Protein AF-A0A2A3T904-F1 (afdb_monomer_lite)

pLDDT: mean 81.16, std 14.62, range [36.72, 97.44]

Sequence (457 aa):
MTHYFTAVGPWSSWSHSLENEPLQWRIRDDSQNSNLSIYNLLEVDDIVFFKVSLKHSKKFSKNGIFGVGKVKRKFHDSKSRFWPDEKAENKVQYPHRFEMEPLMIVDSDKDLLPWINGLPFTKGLNHIVQTNLLKSLIASCNKKWKLNLTYTPPEFPFEINGFYDKEEIRKKLKISPYGGIRISKAGFIGLFSNAVETRKINDKFQNIYHDYVDPKTNLIHYTGQGQEDDQQLTVGNLALYNAKKDLKPIHYFRQYEVGGNHEYLGTVKVVKTTNEIQNDSKGNERNVFVFWLKLTSIQKIIDESSSQREEDFEFISARKQNKTSEEIDAEIHELNEQITKLGPKKGKTAQRKEKFEKKRNLKMVTKMKLRFKEKCQVCEIPHFETENSYYCEVHHLIPWSISHDDTIENLVVVCPTCHKKFDQAKDEIKISMFELLCKNYPKIHFKSPSYIIQKKE

Radius of gyration: 30.0 Å; chains: 1; bounding box: 80×64×70 Å

Secondary structure (DSSP, 8-state):
---EEEEEE-HHHHHHHHHSSSPEEEE---TTSSHHHHHHH--TT-EEEEEE-GGG--S-SS-EEEEEEEEEEEEE-SS---SHHHHHTTS----EEEEEEEEEE--STTTPEEPPTTS--SSEEEE---HHHHHHHHHHHHHHH-------PPPPSS-TT-EE-HHHHHHHHT--SSSSEEE-TTS-EEEEEPPPP-S---SS-------EE-TTT--EEEEPS-SSSS--S-HHHHHHHHHHHHT--EEEEEESSTTSPEEEEEEEEEEEEEEEEEE-TTS-EEEEEEEEEEESHHHHHHHHHHHHHHHHHHHHHHHTT---HHHHHHHHHHHHHHHHHH-S-SSS-HHHHHHHHHHHHHHHHHHHHHHTTT--TTT-----B-SSSB--EEEESS-HHHH---STTTEEEE-HHHHHHHHHS-HHHHHHHHHHHHHH-TTS-PPPPHHHHTT--

Foldseek 3Di:
DAFEKEAEEAVLQQVLQVVDPQRKDFFFPDPPDDQVVLLVVDDFQHKYWYFYDPVHYPQAPAGFTFFMWTWHDKAFAQDDQRGPVCVVVVGDGTRTMTGTDTPDGHRYNVLGHHDDPLADHDHHMGTGLQVVSVVVVVVSCCVRVVDDDDDDPPPDPDDAQDWAALVRCCVSQVWDSDDQWTAGPSQAIEGEDEAADPDPDDDDDGDQWPWDQDPVPRWTWGWDDDQDAADDCDDRNVCLVCCVVNVHWYWYWYYHDHVGTTGTNGTKHFPDKDWDWGAHSVGDTHIIIITTIDDVVCVVVVVVVVLVVVLLVVLVVVVVVPDDLVVLLVVLVVLLVVLVVCPPDDDDDPVVVVVVVSVSVSSLFSSQCVNLVCAFLQPRDQDDDDPRGGDWDKDFLEDCVPVVGSHPQGIGIHHPVVRVCCVDNDLVSVLNSVVSSCVSCVVRNHDHHPSNVVVVD

Structure (mmCIF, N/CA/C/O backbone):
data_AF-A0A2A3T904-F1
#
_entry.id   AF-A0A2A3T904-F1
#
loop_
_atom_site.group_PDB
_atom_site.id
_atom_site.type_symbol
_atom_site.label_atom_id
_atom_site.label_alt_id
_atom_site.label_comp_id
_atom_site.label_asym_id
_atom_site.label_entity_id
_atom_site.label_seq_id
_atom_site.pdbx_PDB_ins_code
_atom_site.Cartn_x
_atom_site.Cartn_y
_atom_site.Cartn_z
_atom_site.occupancy
_atom_site.B_iso_or_equiv
_atom_site.auth_seq_id
_atom_site.auth_comp_id
_atom_site.auth_asym_id
_atom_site.auth_atom_id
_atom_site.pdbx_PDB_model_num
ATOM 1 N N . MET A 1 1 ? 10.785 -16.599 -8.079 1.00 64.38 1 MET A N 1
ATOM 2 C CA . MET A 1 1 ? 9.818 -15.476 -8.089 1.00 64.38 1 MET A CA 1
ATOM 3 C C . MET A 1 1 ? 10.051 -14.736 -9.389 1.00 64.38 1 MET A C 1
ATOM 5 O O . MET A 1 1 ? 11.201 -14.438 -9.651 1.00 64.38 1 MET A O 1
ATOM 9 N N . THR A 1 2 ? 9.027 -14.483 -10.205 1.00 79.19 2 THR A N 1
ATOM 10 C CA . THR A 1 2 ? 9.234 -13.838 -11.513 1.00 79.19 2 THR A CA 1
ATOM 11 C C . THR A 1 2 ? 9.543 -12.353 -11.344 1.00 79.19 2 THR A C 1
ATOM 13 O O . THR A 1 2 ? 8.699 -11.584 -10.869 1.00 79.19 2 THR A O 1
ATOM 16 N N . HIS A 1 3 ? 10.739 -11.948 -11.751 1.00 85.62 3 HIS A N 1
ATOM 17 C CA . HIS A 1 3 ? 11.146 -10.557 -11.852 1.00 85.62 3 HIS A CA 1
ATOM 18 C C . HIS A 1 3 ? 10.809 -9.997 -13.236 1.00 85.62 3 HIS A C 1
ATOM 20 O O . HIS A 1 3 ? 10.576 -10.717 -14.211 1.00 85.62 3 HIS A O 1
ATOM 26 N N . TYR A 1 4 ? 10.764 -8.670 -13.310 1.00 91.94 4 TYR A N 1
ATOM 27 C CA . TYR A 1 4 ? 10.372 -7.948 -14.511 1.00 91.94 4 TYR A CA 1
ATOM 28 C C . TYR A 1 4 ? 11.412 -6.890 -14.850 1.00 91.94 4 TYR A C 1
ATOM 30 O O . TYR A 1 4 ? 11.841 -6.124 -13.987 1.00 91.94 4 TYR A O 1
ATOM 38 N N . PHE A 1 5 ? 11.794 -6.819 -16.119 1.00 92.88 5 PHE A N 1
ATOM 39 C CA . PHE A 1 5 ? 12.854 -5.944 -16.599 1.00 92.88 5 PHE A CA 1
ATOM 40 C C . PHE A 1 5 ? 12.426 -5.177 -17.844 1.00 92.88 5 PHE A C 1
ATOM 42 O O . PHE A 1 5 ? 11.528 -5.583 -18.576 1.00 92.88 5 PHE A O 1
ATOM 49 N N . THR A 1 6 ? 13.115 -4.079 -18.130 1.00 92.69 6 THR A N 1
ATOM 50 C CA . THR A 1 6 ? 13.104 -3.440 -19.449 1.00 92.69 6 THR A CA 1
ATOM 51 C C . THR A 1 6 ? 14.477 -3.580 -20.088 1.00 92.69 6 THR A C 1
ATOM 53 O O . THR A 1 6 ? 15.477 -3.258 -19.446 1.00 92.69 6 THR A O 1
ATOM 56 N N . ALA A 1 7 ? 14.525 -3.966 -21.355 1.00 92.88 7 ALA A N 1
ATOM 57 C CA . ALA A 1 7 ? 15.706 -3.872 -22.196 1.00 92.88 7 ALA A CA 1
ATOM 58 C C . ALA A 1 7 ? 15.546 -2.677 -23.148 1.00 92.88 7 ALA A C 1
ATOM 60 O O . ALA A 1 7 ? 14.555 -2.569 -23.874 1.00 92.88 7 ALA A O 1
ATOM 61 N N . VAL A 1 8 ? 16.510 -1.755 -23.134 1.00 90.62 8 VAL A N 1
ATOM 62 C CA . VAL A 1 8 ? 16.466 -0.509 -23.908 1.00 90.62 8 VAL A CA 1
ATOM 63 C C . VAL A 1 8 ? 17.709 -0.388 -24.782 1.00 90.62 8 VAL A C 1
ATOM 65 O O . VAL A 1 8 ? 18.831 -0.317 -24.282 1.00 90.62 8 VAL A O 1
ATOM 68 N N . GLY A 1 9 ? 17.533 -0.285 -26.097 1.00 89.00 9 GLY A N 1
ATOM 69 C CA . GLY A 1 9 ? 18.653 -0.134 -27.030 1.00 89.00 9 GLY A CA 1
ATOM 70 C C . GLY A 1 9 ? 18.235 0.381 -28.406 1.00 89.00 9 GLY A C 1
ATOM 71 O O . GLY A 1 9 ? 17.047 0.583 -28.651 1.00 89.00 9 GLY A O 1
ATOM 72 N N . PRO A 1 10 ? 19.193 0.691 -29.293 1.00 89.38 10 PRO A N 1
ATOM 73 C CA . PRO A 1 10 ? 18.886 1.185 -30.633 1.00 89.38 10 PRO A CA 1
ATOM 74 C C . PRO A 1 10 ? 18.214 0.096 -31.480 1.00 89.38 10 PRO A C 1
ATOM 76 O O . PRO A 1 10 ? 18.385 -1.097 -31.223 1.00 89.38 10 PRO A O 1
ATOM 79 N N . TRP A 1 11 ? 17.474 0.503 -32.515 1.00 90.56 11 TRP A N 1
ATOM 80 C CA . TRP A 1 11 ? 16.793 -0.450 -33.396 1.00 90.56 11 TRP A CA 1
ATOM 81 C C . TRP A 1 11 ? 17.764 -1.373 -34.133 1.00 90.56 11 TRP A C 1
ATOM 83 O O . TRP A 1 11 ? 17.437 -2.531 -34.334 1.00 90.56 11 TRP A O 1
ATOM 93 N N . SER A 1 12 ? 18.971 -0.915 -34.474 1.00 89.00 12 SER A N 1
ATOM 94 C CA . SER A 1 12 ? 19.996 -1.766 -35.097 1.00 89.00 12 SER A CA 1
ATOM 95 C C . SER A 1 12 ? 20.380 -2.973 -34.234 1.00 89.00 12 SER A C 1
ATOM 97 O O . SER A 1 12 ? 20.622 -4.052 -34.758 1.00 89.00 12 SER A O 1
ATOM 99 N N . SER A 1 13 ? 20.394 -2.823 -32.905 1.00 89.25 13 SER A N 1
ATOM 100 C CA . SER A 1 13 ? 20.616 -3.954 -31.997 1.00 89.25 13 SER A CA 1
ATOM 101 C C . SER A 1 13 ? 19.404 -4.881 -31.950 1.00 89.25 13 SER A C 1
ATOM 103 O O . SER A 1 13 ? 19.573 -6.092 -31.985 1.00 89.25 13 SER A O 1
ATOM 105 N N . TRP A 1 14 ? 18.194 -4.315 -31.881 1.00 92.56 14 TRP A N 1
ATOM 106 C CA . TRP A 1 14 ? 16.957 -5.095 -31.815 1.00 92.56 14 TRP A CA 1
ATOM 107 C C . TRP A 1 14 ? 16.655 -5.856 -33.104 1.00 92.56 14 TRP A C 1
ATOM 109 O O . TRP A 1 14 ? 16.383 -7.043 -33.029 1.00 92.56 14 TRP A O 1
ATOM 119 N N . SER A 1 15 ? 16.739 -5.204 -34.265 1.00 92.12 15 SER A N 1
ATOM 120 C CA . SER A 1 15 ? 16.578 -5.839 -35.584 1.00 92.12 15 SER A CA 1
ATOM 121 C C . SER A 1 15 ? 17.531 -7.015 -35.747 1.00 92.12 15 SER A C 1
ATOM 123 O O . SER A 1 15 ? 17.072 -8.118 -36.008 1.00 92.12 15 SER A O 1
ATOM 125 N N . HIS A 1 16 ? 18.819 -6.824 -35.447 1.00 93.06 16 HIS A N 1
ATOM 126 C CA . HIS A 1 16 ? 19.785 -7.918 -35.497 1.00 93.06 16 HIS A CA 1
ATOM 127 C C . HIS A 1 16 ? 19.395 -9.086 -34.582 1.00 93.06 16 HIS A C 1
ATOM 129 O O . HIS A 1 16 ? 19.414 -10.235 -35.007 1.00 93.06 16 HIS A O 1
ATOM 135 N N . SER A 1 17 ? 19.008 -8.801 -33.337 1.00 93.81 17 SER A N 1
ATOM 136 C CA . SER A 1 17 ? 18.572 -9.835 -32.397 1.00 93.81 17 SER A CA 1
ATOM 137 C C . SER A 1 17 ? 17.279 -10.543 -32.826 1.00 93.81 17 SER A C 1
ATOM 139 O O . SER A 1 17 ? 17.110 -11.711 -32.507 1.00 93.81 17 SER A O 1
ATOM 141 N N . LEU A 1 18 ? 16.362 -9.855 -33.513 1.00 93.38 18 LEU A N 1
ATOM 142 C CA . LEU A 1 18 ? 15.105 -10.429 -34.011 1.00 93.38 18 LEU A CA 1
ATOM 143 C C . LEU A 1 18 ? 15.303 -11.275 -35.276 1.00 93.38 18 LEU A C 1
ATOM 145 O O . LEU A 1 18 ? 14.557 -12.220 -35.492 1.00 93.38 18 LEU A O 1
ATOM 149 N N . GLU A 1 19 ? 16.293 -10.938 -36.101 1.00 93.94 19 GLU A N 1
ATOM 150 C CA . GLU A 1 19 ? 16.629 -11.649 -37.343 1.00 93.94 19 GLU A CA 1
ATOM 151 C C . GLU A 1 19 ? 17.508 -12.891 -37.109 1.00 93.94 19 GLU A C 1
ATOM 153 O O . GLU A 1 19 ? 17.717 -13.674 -38.033 1.00 93.94 19 GLU A O 1
ATOM 158 N N . ASN A 1 20 ? 18.049 -13.070 -35.898 1.00 92.00 20 ASN A N 1
ATOM 159 C CA . ASN A 1 20 ? 18.959 -14.164 -35.561 1.00 92.00 20 ASN A CA 1
ATOM 160 C C . ASN A 1 20 ? 18.426 -14.941 -34.354 1.00 92.00 20 ASN A C 1
ATOM 162 O O . ASN A 1 20 ? 18.424 -14.432 -33.233 1.00 92.00 20 ASN A O 1
ATOM 166 N N . GLU A 1 21 ? 18.012 -16.189 -34.575 1.00 88.19 21 GLU A N 1
ATOM 167 C CA . GLU A 1 21 ? 17.586 -17.078 -33.496 1.00 88.19 21 GLU A CA 1
ATOM 168 C C . GLU A 1 21 ? 18.781 -17.777 -32.819 1.00 88.19 21 GLU A C 1
ATOM 170 O O . GLU A 1 21 ? 19.743 -18.152 -33.495 1.00 88.19 21 GLU A O 1
ATOM 175 N N . PRO A 1 22 ? 18.734 -17.997 -31.491 1.00 90.88 22 PRO A N 1
ATOM 176 C CA . PRO A 1 22 ? 17.696 -17.551 -30.554 1.00 90.88 22 PRO A CA 1
ATOM 177 C C . PRO A 1 22 ? 17.763 -16.039 -30.278 1.00 90.88 22 PRO A C 1
ATOM 179 O O . PRO A 1 22 ? 18.847 -15.450 -30.294 1.00 90.88 22 PRO A O 1
ATOM 182 N N . LEU A 1 23 ? 16.608 -15.429 -29.968 1.00 95.56 23 LEU A N 1
ATOM 183 C CA . LEU A 1 23 ? 16.507 -14.001 -29.644 1.00 95.56 23 LEU A CA 1
ATOM 184 C C . LEU A 1 23 ? 17.396 -13.672 -28.441 1.00 95.56 23 LEU A C 1
ATOM 186 O O . LEU A 1 23 ? 17.153 -14.131 -27.323 1.00 95.56 23 LEU A O 1
ATOM 190 N N . GLN A 1 24 ? 18.403 -12.834 -28.666 1.00 94.38 24 GLN A N 1
ATOM 191 C CA . GLN A 1 24 ? 19.424 -12.517 -27.670 1.00 94.38 24 GLN A CA 1
ATOM 192 C C . GLN A 1 24 ? 19.450 -11.041 -27.293 1.00 94.38 24 GLN A C 1
ATOM 194 O O . GLN A 1 24 ? 19.237 -10.153 -28.123 1.00 94.38 24 GLN A O 1
ATOM 199 N N . TRP A 1 25 ? 19.813 -10.766 -26.043 1.00 94.50 25 TRP A N 1
ATOM 200 C CA . TRP A 1 25 ? 20.172 -9.428 -25.587 1.00 94.50 25 TRP A CA 1
ATOM 201 C C . TRP A 1 25 ? 21.525 -9.415 -24.880 1.00 94.50 25 TRP A C 1
ATOM 203 O O . TRP A 1 25 ? 22.015 -10.435 -24.393 1.00 94.50 25 TRP A O 1
ATOM 213 N N . ARG A 1 26 ? 22.135 -8.230 -24.853 1.00 89.38 26 ARG A N 1
ATOM 214 C CA . ARG A 1 26 ? 23.541 -8.024 -24.508 1.00 89.38 26 ARG A CA 1
ATOM 215 C C . ARG A 1 26 ? 23.720 -7.040 -23.371 1.00 89.38 26 ARG A C 1
ATOM 217 O O . ARG A 1 26 ? 22.981 -6.059 -23.268 1.00 89.38 26 ARG A O 1
ATOM 224 N N . ILE A 1 27 ? 24.755 -7.268 -22.578 1.00 86.31 27 ILE A N 1
ATOM 225 C CA . ILE A 1 27 ? 25.126 -6.434 -21.444 1.00 86.31 27 ILE A CA 1
ATOM 226 C C . ILE A 1 27 ? 26.564 -5.964 -21.632 1.00 86.31 27 ILE A C 1
ATOM 228 O O . ILE A 1 27 ? 27.462 -6.766 -21.886 1.00 86.31 27 ILE A O 1
ATOM 232 N N . ARG A 1 28 ? 26.768 -4.647 -21.541 1.00 76.81 28 ARG A N 1
ATOM 233 C CA . ARG A 1 28 ? 28.102 -4.046 -21.597 1.00 76.81 28 ARG A CA 1
ATOM 234 C C . ARG A 1 28 ? 28.818 -4.292 -20.277 1.00 76.81 28 ARG A C 1
ATOM 236 O O . ARG A 1 28 ? 28.218 -4.138 -19.216 1.00 76.81 28 ARG A O 1
ATOM 243 N N . ASP A 1 29 ? 30.088 -4.649 -20.386 1.00 68.31 29 ASP A N 1
ATOM 244 C CA . ASP A 1 29 ? 31.003 -4.767 -19.261 1.00 68.31 29 ASP A CA 1
ATOM 245 C C . ASP A 1 29 ? 31.722 -3.421 -19.081 1.00 68.31 29 ASP A C 1
ATOM 247 O O . ASP A 1 29 ? 32.792 -3.187 -19.640 1.00 68.31 29 ASP A O 1
ATOM 251 N N . ASP A 1 30 ? 31.061 -2.461 -18.428 1.00 61.16 30 ASP A N 1
ATOM 252 C CA . ASP A 1 30 ? 31.697 -1.216 -18.004 1.00 61.16 30 ASP A CA 1
ATOM 253 C C . ASP A 1 30 ? 31.881 -1.188 -16.482 1.00 61.16 30 ASP A C 1
ATOM 255 O O . ASP A 1 30 ? 30.973 -1.442 -15.690 1.00 61.16 30 ASP A O 1
ATOM 259 N N . SER A 1 31 ? 33.097 -0.839 -16.059 1.00 43.88 31 SER A N 1
ATOM 260 C CA . SER A 1 31 ? 33.541 -0.789 -14.661 1.00 43.88 31 SER A CA 1
ATOM 261 C C . SER A 1 31 ? 32.818 0.265 -13.798 1.00 43.88 31 SER A C 1
ATOM 263 O O . SER A 1 31 ? 33.140 0.417 -12.622 1.00 43.88 31 SER A O 1
ATOM 265 N N . GLN A 1 32 ? 31.821 0.975 -14.349 1.00 45.75 32 GLN A N 1
ATOM 266 C CA . GLN A 1 32 ? 31.060 2.054 -13.702 1.00 45.75 32 GLN A CA 1
ATOM 267 C C . GLN A 1 32 ? 29.628 1.679 -13.249 1.00 45.75 32 GLN A C 1
ATOM 269 O O . GLN A 1 32 ? 28.840 2.562 -12.930 1.00 45.75 32 GLN A O 1
ATOM 274 N N . ASN A 1 33 ? 29.321 0.386 -13.079 1.00 52.28 33 ASN A N 1
ATOM 275 C CA . ASN A 1 33 ? 28.223 -0.136 -12.238 1.00 52.28 33 ASN A CA 1
ATOM 276 C C . ASN A 1 33 ? 26.760 0.228 -12.620 1.00 52.28 33 ASN A C 1
ATOM 278 O O . ASN A 1 33 ? 26.245 1.300 -12.321 1.00 52.28 33 ASN A O 1
ATOM 282 N N . SER A 1 34 ? 26.021 -0.760 -13.146 1.00 56.00 34 SER A N 1
ATOM 283 C CA . SER A 1 34 ? 24.601 -1.060 -12.820 1.00 56.00 34 SER A CA 1
ATOM 284 C C . SER A 1 34 ? 24.084 -2.247 -13.642 1.00 56.00 34 SER A C 1
ATOM 286 O O . SER A 1 34 ? 23.390 -3.109 -13.107 1.00 56.00 34 SER A O 1
ATOM 288 N N . ASN A 1 35 ? 24.489 -2.353 -14.912 1.00 68.38 35 ASN A N 1
ATOM 289 C CA . ASN A 1 35 ? 23.976 -3.372 -15.833 1.00 68.38 35 ASN A CA 1
ATOM 290 C C . ASN A 1 35 ? 24.388 -4.806 -15.457 1.00 68.38 35 ASN A C 1
ATOM 292 O O . ASN A 1 35 ? 23.553 -5.705 -15.534 1.00 68.38 35 ASN A O 1
ATOM 296 N N . LEU A 1 36 ? 25.631 -5.032 -15.008 1.00 77.69 36 LEU A N 1
ATOM 297 C CA . LEU A 1 36 ? 26.085 -6.363 -14.578 1.00 77.69 36 LEU A CA 1
ATOM 298 C C . LEU A 1 36 ? 25.361 -6.830 -13.306 1.00 77.69 36 LEU A C 1
ATOM 300 O O . LEU A 1 36 ? 24.914 -7.969 -13.225 1.00 77.69 36 LEU A O 1
ATOM 304 N N . SER A 1 37 ? 25.167 -5.936 -12.335 1.00 68.19 37 SER A N 1
ATOM 305 C CA . SER A 1 37 ? 24.392 -6.227 -11.123 1.00 68.19 37 SER A CA 1
ATOM 306 C C . SER A 1 37 ? 22.942 -6.591 -11.449 1.00 68.19 37 SER A C 1
ATOM 308 O O . SER A 1 37 ? 22.391 -7.505 -10.846 1.00 68.19 37 SER A O 1
ATOM 310 N N . ILE A 1 38 ? 22.336 -5.917 -12.431 1.00 79.12 38 ILE A N 1
ATOM 311 C CA . ILE A 1 38 ? 20.974 -6.208 -12.898 1.00 79.12 38 ILE A CA 1
ATOM 312 C C . ILE A 1 38 ? 20.930 -7.529 -13.679 1.00 79.12 38 ILE A C 1
ATOM 314 O O . ILE A 1 38 ? 20.022 -8.325 -13.476 1.00 79.12 38 ILE A O 1
ATOM 318 N N . TYR A 1 39 ? 21.931 -7.810 -14.513 1.00 84.44 39 TYR A N 1
ATOM 319 C CA . TYR A 1 39 ? 22.087 -9.105 -15.182 1.00 84.44 39 TYR A CA 1
ATOM 320 C C . TYR A 1 39 ? 22.250 -10.263 -14.185 1.00 84.44 39 TYR A C 1
ATOM 322 O O . TYR A 1 39 ? 21.711 -11.355 -14.377 1.00 84.44 39 TYR A O 1
ATOM 330 N N . ASN A 1 40 ? 22.964 -10.033 -13.085 1.00 82.88 40 ASN A N 1
ATOM 331 C CA . ASN A 1 40 ? 23.131 -11.037 -12.041 1.00 82.88 40 ASN A CA 1
ATOM 332 C C . ASN A 1 40 ? 21.804 -11.368 -11.342 1.00 82.88 40 ASN A C 1
ATOM 334 O O . ASN A 1 40 ? 21.618 -12.527 -10.981 1.00 82.88 40 ASN A O 1
ATOM 338 N N . LEU A 1 41 ? 20.881 -10.402 -11.231 1.00 80.56 41 LEU A N 1
ATOM 339 C CA . LEU A 1 41 ? 19.519 -10.610 -10.716 1.00 80.56 41 LEU A CA 1
ATOM 340 C C . LEU A 1 41 ? 18.598 -11.370 -11.682 1.00 80.56 41 LEU A C 1
ATOM 342 O O . LEU A 1 41 ? 17.587 -11.893 -11.236 1.00 80.56 41 LEU A O 1
ATOM 346 N N . LEU A 1 42 ? 18.915 -11.401 -12.979 1.00 85.19 42 LEU A N 1
ATOM 347 C CA . LEU A 1 42 ? 18.088 -12.049 -13.996 1.00 85.19 42 LEU A CA 1
ATOM 348 C C . LEU A 1 42 ? 18.094 -13.575 -13.815 1.00 85.19 42 LEU A C 1
ATOM 350 O O . LEU A 1 42 ? 19.163 -14.193 -13.781 1.00 85.19 42 LEU A O 1
ATOM 354 N N . GLU A 1 43 ? 16.922 -14.188 -13.763 1.00 89.75 43 GLU A N 1
ATOM 355 C CA . GLU A 1 43 ? 16.711 -15.631 -13.642 1.00 89.75 43 GLU A CA 1
ATOM 356 C C . GLU A 1 43 ? 15.953 -16.190 -14.857 1.00 89.75 43 GLU A C 1
ATOM 358 O O . GLU A 1 43 ? 15.448 -15.456 -15.709 1.00 89.75 43 GLU A O 1
ATOM 363 N N . VAL A 1 44 ? 15.916 -17.518 -14.975 1.00 90.56 44 VAL A N 1
ATOM 364 C CA . VAL A 1 44 ? 15.071 -18.199 -15.968 1.00 90.56 44 VAL A CA 1
ATOM 365 C C . VAL A 1 44 ? 13.599 -17.913 -15.652 1.00 90.56 44 VAL A C 1
ATOM 367 O O . VAL A 1 44 ? 13.230 -17.780 -14.490 1.00 90.56 44 VAL A O 1
ATOM 370 N N . ASP A 1 45 ? 12.774 -17.797 -16.693 1.00 91.69 45 ASP A N 1
ATOM 371 C CA . ASP A 1 45 ? 11.354 -17.422 -16.638 1.00 91.69 45 ASP A CA 1
ATOM 372 C C . ASP A 1 45 ? 11.047 -15.969 -16.219 1.00 91.69 45 ASP A C 1
ATOM 374 O O . ASP A 1 45 ? 9.877 -15.577 -16.198 1.00 91.69 45 ASP A O 1
ATOM 378 N N . ASP A 1 46 ? 12.063 -15.130 -15.984 1.00 94.38 46 ASP A N 1
ATOM 379 C CA . ASP A 1 46 ? 11.869 -13.685 -15.834 1.00 94.38 46 ASP A CA 1
ATOM 380 C C . ASP A 1 46 ? 11.355 -13.038 -17.127 1.00 94.38 46 ASP A C 1
ATOM 382 O O . ASP A 1 46 ? 11.591 -13.517 -18.241 1.00 94.38 46 ASP A O 1
ATOM 386 N N . ILE A 1 47 ? 10.655 -11.912 -16.984 1.00 96.50 47 ILE A N 1
ATOM 387 C CA . ILE A 1 47 ? 9.999 -11.218 -18.097 1.00 96.50 47 ILE A CA 1
ATOM 388 C C . ILE A 1 47 ? 10.752 -9.938 -18.449 1.00 96.50 47 ILE A C 1
ATOM 390 O O . ILE A 1 47 ? 11.030 -9.101 -17.590 1.00 96.50 47 ILE A O 1
ATOM 394 N N . VAL A 1 48 ? 11.036 -9.742 -19.736 1.00 96.50 48 VAL A N 1
ATOM 395 C CA . VAL A 1 48 ? 11.781 -8.588 -20.248 1.00 96.50 48 VAL A CA 1
ATOM 396 C C . VAL A 1 48 ? 10.953 -7.855 -21.297 1.00 96.50 48 VAL A C 1
ATOM 398 O O . VAL A 1 48 ? 10.603 -8.415 -22.330 1.00 96.50 48 VAL A O 1
ATOM 401 N N . PHE A 1 49 ? 10.657 -6.581 -21.049 1.00 96.31 49 PHE A N 1
ATOM 402 C CA . PHE A 1 49 ? 9.971 -5.689 -21.983 1.00 96.31 49 PHE A CA 1
ATOM 403 C C . PHE A 1 49 ? 10.967 -4.978 -22.898 1.00 96.31 49 PHE A C 1
ATOM 405 O O . PHE A 1 49 ? 11.971 -4.433 -22.437 1.00 96.31 49 PHE A O 1
ATOM 412 N N . PHE A 1 50 ? 10.676 -4.933 -24.194 1.00 95.00 50 PHE A N 1
ATOM 413 C CA . PHE A 1 50 ? 11.585 -4.412 -25.210 1.00 95.00 50 PHE A CA 1
ATOM 414 C C . PHE A 1 50 ? 11.229 -2.987 -25.594 1.00 95.00 50 PHE A C 1
ATOM 416 O O . PHE A 1 50 ? 10.092 -2.672 -25.960 1.00 95.00 50 PHE A O 1
ATOM 423 N N . LYS A 1 51 ? 12.232 -2.115 -25.543 1.00 92.50 51 LYS A N 1
ATOM 424 C CA . LYS A 1 51 ? 12.090 -0.707 -25.881 1.00 92.50 51 LYS A CA 1
ATOM 425 C C . LYS A 1 51 ? 13.203 -0.259 -26.814 1.00 92.50 51 LYS A C 1
ATOM 427 O O . LYS A 1 51 ? 14.388 -0.522 -26.596 1.00 92.50 51 LYS A O 1
ATOM 432 N N . VAL A 1 52 ? 12.822 0.531 -27.811 1.00 90.12 52 VAL A N 1
ATOM 433 C CA . VAL A 1 52 ? 13.784 1.224 -28.661 1.00 90.12 52 VAL A CA 1
ATOM 434 C C . VAL A 1 52 ? 14.219 2.554 -28.029 1.00 90.12 52 VAL A C 1
ATOM 436 O O . VAL A 1 52 ? 13.409 3.325 -27.503 1.00 90.12 52 VAL A O 1
ATOM 439 N N . SER A 1 53 ? 15.519 2.836 -28.070 1.00 83.88 53 SER A N 1
ATOM 440 C CA . SER A 1 53 ? 16.084 4.140 -27.721 1.00 83.88 53 SER A CA 1
ATOM 441 C C . SER A 1 53 ? 15.826 5.137 -28.850 1.00 83.88 53 SER A C 1
ATOM 443 O O . SER A 1 53 ? 16.285 4.940 -29.976 1.00 83.88 53 SER A O 1
ATOM 445 N N . LEU A 1 54 ? 15.116 6.226 -28.544 1.00 70.00 54 LEU A N 1
ATOM 446 C CA . LEU A 1 54 ? 14.727 7.239 -29.532 1.00 70.00 54 LEU A CA 1
ATOM 447 C C . LEU A 1 54 ? 15.907 8.067 -30.057 1.00 70.00 54 LEU A C 1
ATOM 449 O O . LEU A 1 54 ? 15.795 8.652 -31.125 1.00 70.00 54 LEU A O 1
ATOM 453 N N . LYS A 1 55 ? 17.055 8.086 -29.360 1.00 66.69 55 LYS A N 1
ATOM 454 C CA . LYS A 1 55 ? 18.238 8.849 -29.804 1.00 66.69 55 LYS A CA 1
ATOM 455 C C . LYS A 1 55 ? 18.776 8.399 -31.169 1.00 66.69 55 LYS A C 1
ATOM 457 O O . LYS A 1 55 ? 19.439 9.182 -31.835 1.00 66.69 55 LYS A O 1
ATOM 462 N N . HIS A 1 56 ? 18.529 7.148 -31.568 1.00 59.31 56 HIS A N 1
ATOM 463 C CA . HIS A 1 56 ? 19.176 6.539 -32.737 1.00 59.31 56 HIS A CA 1
ATOM 464 C C . HIS A 1 56 ? 18.237 5.646 -33.570 1.00 59.31 56 HIS A C 1
ATOM 466 O O . HIS A 1 56 ? 18.713 4.737 -34.244 1.00 59.31 56 HIS A O 1
ATOM 472 N N . SER A 1 57 ? 16.912 5.831 -33.506 1.00 65.75 57 SER A N 1
ATOM 473 C CA . SER A 1 57 ? 15.958 4.959 -34.214 1.00 65.75 57 SER A CA 1
ATOM 474 C C . SER A 1 57 ? 14.942 5.723 -35.052 1.00 65.75 57 SER A C 1
ATOM 476 O O . SER A 1 57 ? 14.344 6.681 -34.574 1.00 65.75 57 SER A O 1
ATOM 478 N N . LYS A 1 58 ? 14.701 5.220 -36.270 1.00 69.25 58 LYS A N 1
ATOM 479 C CA . LYS A 1 58 ? 13.614 5.636 -37.170 1.00 69.25 58 LYS A CA 1
ATOM 480 C C . LYS A 1 58 ? 12.463 4.618 -37.259 1.00 69.25 58 LYS A C 1
ATOM 482 O O . LYS A 1 58 ? 11.520 4.864 -37.998 1.00 69.25 58 LYS A O 1
ATOM 487 N N . LYS A 1 59 ? 12.530 3.470 -36.562 1.00 86.12 59 LYS A N 1
ATOM 488 C CA . LYS A 1 59 ? 11.547 2.375 -36.737 1.00 86.12 59 LYS A CA 1
ATOM 489 C C . LYS A 1 59 ? 10.134 2.747 -36.278 1.00 86.12 59 LYS A C 1
ATOM 491 O O . LYS A 1 59 ? 9.172 2.365 -36.930 1.00 86.12 59 LYS A O 1
ATOM 496 N N . PHE A 1 60 ? 10.024 3.451 -35.158 1.00 86.75 60 PHE A N 1
ATOM 497 C CA . PHE A 1 60 ? 8.753 3.842 -34.554 1.00 86.75 60 PHE A CA 1
ATOM 498 C C . PHE A 1 60 ? 8.713 5.358 -34.427 1.00 86.75 60 PHE A C 1
ATOM 500 O O . PHE A 1 60 ? 9.704 5.959 -34.000 1.00 86.75 60 PHE A O 1
ATOM 507 N N . SER A 1 61 ? 7.582 5.971 -34.772 1.00 83.69 61 SER A N 1
ATOM 508 C CA . SER A 1 61 ? 7.369 7.405 -34.582 1.00 83.69 61 SER A CA 1
ATOM 509 C C . SER A 1 61 ? 6.964 7.729 -33.140 1.00 83.69 61 SER A C 1
ATOM 511 O O . SER A 1 61 ? 7.079 8.878 -32.709 1.00 83.69 61 SER A O 1
ATOM 513 N N . LYS A 1 62 ? 6.483 6.734 -32.379 1.00 84.06 62 LYS A N 1
ATOM 514 C CA . LYS A 1 62 ? 6.033 6.892 -30.990 1.00 84.06 62 LYS A CA 1
ATOM 515 C C . LYS A 1 62 ? 6.992 6.247 -29.993 1.00 84.06 62 LYS A C 1
ATOM 517 O O . LYS A 1 62 ? 7.644 5.240 -30.255 1.00 84.06 62 LYS A O 1
ATOM 522 N N . ASN A 1 63 ? 7.030 6.810 -28.786 1.00 83.50 63 ASN A N 1
ATOM 523 C CA . ASN A 1 63 ? 7.723 6.196 -27.658 1.00 83.50 63 ASN A CA 1
ATOM 524 C C . ASN A 1 63 ? 6.863 5.072 -27.067 1.00 83.50 63 ASN A C 1
ATOM 526 O O . ASN A 1 63 ? 5.761 5.330 -26.578 1.00 83.50 63 ASN A O 1
ATOM 530 N N . GLY A 1 64 ? 7.369 3.844 -27.060 1.00 89.31 64 GLY A N 1
ATOM 531 C CA . GLY A 1 64 ? 6.603 2.714 -26.554 1.00 89.31 64 GLY A CA 1
ATOM 532 C C . GLY A 1 64 ? 7.414 1.443 -26.370 1.00 89.31 64 GLY A C 1
ATOM 533 O O . GLY A 1 64 ? 8.609 1.384 -26.673 1.00 89.31 64 GLY A O 1
ATOM 534 N N . ILE A 1 65 ? 6.728 0.438 -25.838 1.00 94.31 65 ILE A N 1
ATOM 535 C CA . ILE A 1 65 ? 7.218 -0.930 -25.705 1.00 94.31 65 ILE A CA 1
ATOM 536 C C . ILE A 1 65 ? 6.726 -1.692 -26.930 1.00 94.31 65 ILE A C 1
ATOM 538 O O . ILE A 1 65 ? 5.527 -1.695 -27.225 1.00 94.31 65 ILE A O 1
ATOM 542 N N . PHE A 1 66 ? 7.664 -2.297 -27.651 1.00 95.44 66 PHE A N 1
ATOM 543 C CA . PHE A 1 66 ? 7.390 -2.983 -28.914 1.00 95.44 66 PHE A CA 1
ATOM 544 C C . PHE A 1 66 ? 7.432 -4.506 -28.783 1.00 95.44 66 PHE A C 1
ATOM 546 O O . PHE A 1 66 ? 7.117 -5.216 -29.728 1.00 95.44 66 PHE A O 1
ATOM 553 N N . GLY A 1 67 ? 7.809 -5.029 -27.622 1.00 96.31 67 GLY A N 1
ATOM 554 C CA . GLY A 1 67 ? 7.731 -6.458 -27.392 1.00 96.31 67 GLY A CA 1
ATOM 555 C C . GLY A 1 67 ? 7.965 -6.848 -25.950 1.00 96.31 67 GLY A C 1
ATOM 556 O O . GLY A 1 67 ? 8.254 -6.012 -25.091 1.00 96.31 67 GLY A O 1
ATOM 557 N N . VAL A 1 68 ? 7.813 -8.137 -25.698 1.00 97.44 68 VAL A N 1
ATOM 558 C CA . VAL A 1 68 ? 8.074 -8.784 -24.421 1.00 97.44 68 VAL A CA 1
ATOM 559 C C . VAL A 1 68 ? 8.567 -10.201 -24.676 1.00 97.44 68 VAL A C 1
ATOM 561 O O . VAL A 1 68 ? 8.064 -10.892 -25.563 1.00 97.44 68 VAL A O 1
ATOM 564 N N . GLY A 1 69 ? 9.553 -10.635 -23.901 1.00 97.06 69 GLY A N 1
ATOM 565 C CA . GLY A 1 69 ? 10.082 -11.990 -23.945 1.00 97.06 69 GLY A CA 1
ATOM 566 C C . GLY A 1 69 ? 10.309 -12.555 -22.555 1.00 97.06 69 GLY A C 1
ATOM 567 O O . GLY A 1 69 ? 10.382 -11.817 -21.570 1.00 97.06 69 GLY A O 1
ATOM 568 N N . LYS A 1 70 ? 10.410 -13.877 -22.499 1.00 97.00 70 LYS A N 1
ATOM 569 C CA . LYS A 1 70 ? 10.684 -14.644 -21.292 1.00 97.00 70 LYS A CA 1
ATOM 570 C C . LYS A 1 70 ? 12.100 -15.202 -21.346 1.00 97.00 70 LYS A C 1
ATOM 572 O O . LYS A 1 70 ? 12.487 -15.783 -22.356 1.00 97.00 70 LYS A O 1
ATOM 577 N N . VAL A 1 71 ? 12.879 -15.029 -20.285 1.00 96.88 71 VAL A N 1
ATOM 578 C CA . VAL A 1 71 ? 14.279 -15.468 -20.237 1.00 96.88 71 VAL A CA 1
ATOM 579 C C . VAL A 1 71 ? 14.362 -16.993 -20.260 1.00 96.88 71 VAL A C 1
ATOM 581 O O . VAL A 1 71 ? 13.729 -17.671 -19.454 1.00 96.88 71 VAL A O 1
ATOM 584 N N . LYS A 1 72 ? 15.178 -17.534 -21.170 1.00 97.38 72 LYS A N 1
ATOM 585 C CA . LYS A 1 72 ? 15.436 -18.979 -21.292 1.00 97.38 72 LYS A CA 1
ATOM 586 C C . LYS A 1 72 ? 16.734 -19.384 -20.621 1.00 97.38 72 LYS A C 1
ATOM 588 O O . LYS A 1 72 ? 16.780 -20.388 -19.920 1.00 97.38 72 LYS A O 1
ATOM 593 N N . ARG A 1 73 ? 17.789 -18.600 -20.834 1.00 95.19 73 ARG A N 1
ATOM 594 C CA . ARG A 1 73 ? 19.086 -18.784 -20.183 1.00 95.19 73 ARG A CA 1
ATOM 595 C C . ARG A 1 73 ? 19.908 -17.512 -20.249 1.00 95.19 73 ARG A C 1
ATOM 597 O O . ARG A 1 73 ? 19.714 -16.683 -21.135 1.00 95.19 73 ARG A O 1
ATOM 604 N N . LYS A 1 74 ? 20.884 -17.412 -19.354 1.00 94.06 74 LYS A N 1
ATOM 605 C CA . LYS A 1 74 ? 21.933 -16.395 -19.383 1.00 94.06 74 LYS A CA 1
ATOM 606 C C . LYS A 1 74 ? 23.297 -17.072 -19.465 1.00 94.06 74 LYS A C 1
ATOM 608 O O . LYS A 1 74 ? 23.465 -18.169 -18.939 1.00 94.06 74 LYS A O 1
ATOM 613 N N . PHE A 1 75 ? 24.250 -16.460 -20.152 1.00 93.94 75 PHE A N 1
ATOM 614 C CA . PHE A 1 75 ? 25.567 -17.036 -20.398 1.00 93.94 75 PHE A CA 1
ATOM 615 C C . PHE A 1 75 ? 26.630 -15.952 -20.590 1.00 93.94 75 PHE A C 1
ATOM 617 O O . PHE A 1 75 ? 26.333 -14.777 -20.809 1.00 93.94 75 PHE A O 1
ATOM 624 N N . HIS A 1 76 ? 27.888 -16.365 -20.474 1.00 91.50 76 HIS A N 1
ATOM 625 C CA . HIS A 1 76 ? 29.044 -15.524 -20.741 1.00 91.50 76 HIS A CA 1
ATOM 626 C C . HIS A 1 76 ? 29.760 -16.038 -21.994 1.00 91.50 76 HIS A C 1
ATOM 628 O O . HIS A 1 76 ? 30.083 -17.222 -22.073 1.00 91.50 76 HIS A O 1
ATOM 634 N N . ASP A 1 77 ? 30.000 -15.159 -22.961 1.00 90.50 77 ASP A N 1
ATOM 635 C CA . ASP A 1 77 ? 30.688 -15.463 -24.212 1.00 90.50 77 ASP A CA 1
ATOM 636 C C . ASP A 1 77 ? 31.657 -14.337 -24.579 1.00 90.50 77 ASP A C 1
ATOM 638 O O . ASP A 1 77 ? 31.274 -13.282 -25.080 1.00 90.50 77 ASP A O 1
ATOM 642 N N . SER A 1 78 ? 32.938 -14.591 -24.333 1.00 87.81 78 SER A N 1
ATOM 643 C CA . SER A 1 78 ? 34.044 -13.687 -24.644 1.00 87.81 78 SER A CA 1
ATOM 644 C C . SER A 1 78 ? 34.681 -13.947 -26.014 1.00 87.81 78 SER A C 1
ATOM 646 O O . SER A 1 78 ? 35.690 -13.323 -26.344 1.00 87.81 78 SER A O 1
ATOM 648 N N . LYS A 1 79 ? 34.124 -14.865 -26.816 1.00 88.06 79 LYS A N 1
ATOM 649 C CA . LYS A 1 79 ? 34.718 -15.314 -28.084 1.00 88.06 79 LYS A CA 1
ATOM 650 C C . LYS A 1 79 ? 33.926 -14.850 -29.296 1.00 88.06 79 LYS A C 1
ATOM 652 O O . LYS A 1 79 ? 34.526 -14.416 -30.280 1.00 88.06 79 LYS A O 1
ATOM 657 N N . SER A 1 80 ? 32.599 -14.957 -29.264 1.00 88.19 80 SER A N 1
ATOM 658 C CA . SER A 1 80 ? 31.796 -14.652 -30.448 1.00 88.19 80 SER A CA 1
ATOM 659 C C . SER A 1 80 ? 31.504 -13.155 -30.574 1.00 88.19 80 SER A C 1
ATOM 661 O O . SER A 1 80 ? 31.134 -12.487 -29.613 1.00 88.19 80 SER A O 1
ATOM 663 N N . ARG A 1 81 ? 31.639 -12.613 -31.786 1.00 90.31 81 ARG A N 1
ATOM 664 C CA . ARG A 1 81 ? 31.250 -11.235 -32.126 1.00 90.31 81 ARG A CA 1
ATOM 665 C C . ARG A 1 81 ? 29.857 -11.294 -32.729 1.00 90.31 81 ARG A C 1
ATOM 667 O O . ARG A 1 81 ? 29.721 -11.460 -33.940 1.00 90.31 81 ARG A O 1
ATOM 674 N N . PHE A 1 82 ? 28.834 -11.290 -31.882 1.00 87.56 82 PHE A N 1
ATOM 675 C CA . PHE A 1 82 ? 27.475 -11.576 -32.334 1.00 87.56 82 PHE A CA 1
ATOM 676 C C . PHE A 1 82 ? 26.875 -10.344 -33.013 1.00 87.56 82 PHE A C 1
ATOM 678 O O . PHE A 1 82 ? 26.448 -10.423 -34.163 1.00 87.56 82 PHE A O 1
ATOM 685 N N . TRP A 1 83 ? 26.951 -9.181 -32.363 1.00 88.62 83 TRP A N 1
ATOM 686 C CA . TRP A 1 83 ? 26.299 -7.971 -32.859 1.00 88.62 83 TRP A CA 1
ATOM 687 C C . TRP A 1 83 ? 27.124 -7.162 -33.882 1.00 88.62 83 TRP A C 1
ATOM 689 O O . TRP A 1 83 ? 28.350 -7.280 -33.926 1.00 88.62 83 TRP A O 1
ATOM 699 N N . PRO A 1 84 ? 26.475 -6.287 -34.685 1.00 88.00 84 PRO A N 1
ATOM 700 C CA . PRO A 1 84 ? 27.134 -5.551 -35.769 1.00 88.00 84 PRO A CA 1
ATOM 701 C C . PRO A 1 84 ? 28.314 -4.664 -35.343 1.00 88.00 84 PRO A C 1
ATOM 703 O O . PRO A 1 84 ? 29.317 -4.606 -36.044 1.00 88.00 84 PRO A O 1
ATOM 706 N N . ASP A 1 85 ? 28.218 -3.997 -34.194 1.00 86.75 85 ASP A N 1
ATOM 707 C CA . ASP A 1 85 ? 29.283 -3.159 -33.622 1.00 86.75 85 ASP A CA 1
ATOM 708 C C . ASP A 1 85 ? 30.488 -3.985 -33.143 1.00 86.75 85 ASP A C 1
ATOM 710 O O . ASP A 1 85 ? 31.626 -3.596 -33.384 1.00 86.75 85 ASP A O 1
ATOM 714 N N . GLU A 1 86 ? 30.271 -5.168 -32.560 1.00 88.44 86 GLU A N 1
ATOM 715 C CA . GLU A 1 86 ? 31.368 -6.088 -32.208 1.00 88.44 86 GLU A CA 1
ATOM 716 C C . GLU A 1 86 ? 32.097 -6.625 -33.445 1.00 88.44 86 GLU A C 1
ATOM 718 O O . GLU A 1 86 ? 33.316 -6.805 -33.424 1.00 88.44 86 GLU A O 1
ATOM 723 N N . LYS A 1 87 ? 31.353 -6.881 -34.530 1.00 87.94 87 LYS A N 1
ATOM 724 C CA . LYS A 1 87 ? 31.919 -7.305 -35.819 1.00 87.94 87 LYS A CA 1
ATOM 725 C C . LYS A 1 87 ? 32.729 -6.178 -36.460 1.00 87.94 87 LYS A C 1
ATOM 727 O O . LYS A 1 87 ? 33.851 -6.424 -36.887 1.00 87.94 87 LYS A O 1
ATOM 732 N N . ALA A 1 88 ? 32.191 -4.958 -36.476 1.00 89.69 88 ALA A N 1
ATOM 733 C CA . ALA A 1 88 ? 32.851 -3.787 -37.051 1.00 89.69 88 ALA A CA 1
ATOM 734 C C . ALA A 1 88 ? 34.141 -3.408 -36.304 1.00 89.69 88 ALA A C 1
ATOM 736 O O . ALA A 1 88 ? 35.159 -3.138 -36.931 1.00 89.69 88 ALA A O 1
ATOM 737 N N . GLU A 1 89 ? 34.122 -3.437 -34.970 1.00 89.25 89 GLU A N 1
ATOM 738 C CA . GLU A 1 89 ? 35.298 -3.145 -34.136 1.00 89.25 89 GLU A CA 1
ATOM 739 C C . GLU A 1 89 ? 36.215 -4.365 -33.940 1.00 89.25 89 GLU A C 1
ATOM 741 O O . GLU A 1 89 ? 37.228 -4.285 -33.245 1.00 89.25 89 GLU A O 1
ATOM 746 N N . ASN A 1 90 ? 35.857 -5.513 -34.525 1.00 89.38 90 ASN A N 1
ATOM 747 C CA . ASN A 1 90 ? 36.557 -6.790 -34.393 1.00 89.38 90 ASN A CA 1
ATOM 748 C C . ASN A 1 90 ? 36.851 -7.201 -32.929 1.00 89.38 90 ASN A C 1
ATOM 750 O O . ASN A 1 90 ? 37.809 -7.928 -32.641 1.00 89.38 90 ASN A O 1
ATOM 754 N N . LYS A 1 91 ? 35.994 -6.797 -31.985 1.00 89.88 91 LYS A N 1
ATOM 755 C CA . LYS A 1 91 ? 36.190 -6.963 -30.538 1.00 89.88 91 LYS A CA 1
ATOM 756 C C . LYS A 1 91 ? 34.881 -7.346 -29.853 1.00 89.88 91 LYS A C 1
ATOM 758 O O . LYS A 1 91 ? 33.844 -6.744 -30.115 1.00 89.88 91 LYS A O 1
ATOM 763 N N . VAL A 1 92 ? 34.941 -8.313 -28.934 1.00 86.50 92 VAL A N 1
ATOM 764 C CA . VAL A 1 92 ? 33.809 -8.623 -28.049 1.00 86.50 92 VAL A CA 1
ATOM 765 C C . VAL A 1 92 ? 33.668 -7.500 -27.024 1.00 86.50 92 VAL A C 1
ATOM 767 O O . VAL A 1 92 ? 34.590 -7.226 -26.257 1.00 86.50 92 VAL A O 1
ATOM 770 N N . GLN A 1 93 ? 32.520 -6.828 -27.046 1.00 85.94 93 GLN A N 1
ATOM 771 C CA . GLN A 1 93 ? 32.184 -5.715 -26.154 1.00 85.94 93 GLN A CA 1
ATOM 772 C C . GLN A 1 93 ? 31.119 -6.102 -25.124 1.00 85.94 93 GLN A C 1
ATOM 774 O O . GLN A 1 93 ? 30.980 -5.433 -24.098 1.00 85.94 93 GLN A O 1
ATOM 779 N N . TYR A 1 94 ? 30.347 -7.154 -25.405 1.00 88.44 94 TYR A N 1
ATOM 780 C CA . TYR A 1 94 ? 29.197 -7.549 -24.602 1.00 88.44 94 TYR A CA 1
ATOM 781 C C . TYR A 1 94 ? 29.263 -9.043 -24.267 1.00 88.44 94 TYR A C 1
ATOM 783 O O . TYR A 1 94 ? 28.554 -9.859 -24.871 1.00 88.44 94 TYR A O 1
ATOM 791 N N . PRO A 1 95 ? 30.138 -9.433 -23.326 1.00 89.69 95 PRO A N 1
ATOM 792 C CA . PRO A 1 95 ? 30.347 -10.840 -23.031 1.00 89.69 95 PRO A CA 1
ATOM 793 C C . PRO A 1 95 ? 29.202 -11.448 -22.215 1.00 89.69 95 PRO A C 1
ATOM 795 O O . PRO A 1 95 ? 28.968 -12.646 -22.294 1.00 89.69 95 PRO A O 1
ATOM 798 N N . HIS A 1 96 ? 28.442 -10.649 -21.463 1.00 91.81 96 HIS A N 1
ATOM 799 C CA . HIS A 1 96 ? 27.282 -11.118 -20.704 1.00 91.81 96 HIS A CA 1
ATOM 800 C C . HIS A 1 96 ? 26.011 -11.036 -21.554 1.00 91.81 96 HIS A C 1
ATOM 802 O O . HIS A 1 96 ? 25.640 -9.962 -22.040 1.00 91.81 96 HIS A O 1
ATOM 808 N N . ARG A 1 97 ? 25.347 -12.178 -21.750 1.00 93.38 97 ARG A N 1
ATOM 809 C CA . ARG A 1 97 ? 24.239 -12.330 -22.701 1.00 93.38 97 ARG A CA 1
ATOM 810 C C . ARG A 1 97 ? 23.132 -13.185 -22.125 1.00 93.38 97 ARG A C 1
ATOM 812 O O . ARG A 1 97 ? 23.355 -14.011 -21.244 1.00 93.38 97 ARG A O 1
ATOM 819 N N . PHE A 1 98 ? 21.929 -13.004 -22.641 1.00 95.81 98 PHE A N 1
ATOM 820 C CA . PHE A 1 98 ? 20.821 -13.888 -22.326 1.00 95.81 98 PHE A CA 1
ATOM 821 C C . PHE A 1 98 ? 19.908 -14.073 -23.526 1.00 95.81 98 PHE A C 1
ATOM 823 O O . PHE A 1 98 ? 19.760 -13.185 -24.367 1.00 95.81 98 PHE A O 1
ATOM 830 N N . GLU A 1 99 ? 19.320 -15.258 -23.581 1.00 97.25 99 GLU A N 1
ATOM 831 C CA . GLU A 1 99 ? 18.361 -15.679 -24.589 1.00 97.25 99 GLU A CA 1
ATOM 832 C C . GLU A 1 99 ? 16.947 -15.563 -24.053 1.00 97.25 99 GLU A C 1
ATOM 834 O O . GLU A 1 99 ? 16.685 -15.800 -22.867 1.00 97.25 99 GLU A O 1
ATOM 839 N N . MET A 1 100 ? 16.032 -15.229 -24.951 1.00 97.31 100 MET A N 1
ATOM 840 C CA . MET A 1 100 ? 14.628 -15.057 -24.642 1.00 97.31 100 MET A CA 1
ATOM 841 C C . MET A 1 100 ? 13.758 -15.807 -25.635 1.00 97.31 100 MET A C 1
ATOM 843 O O . MET A 1 100 ? 14.020 -15.842 -26.831 1.00 97.31 100 MET A O 1
ATOM 847 N N . GLU A 1 101 ? 12.666 -16.339 -25.119 1.00 96.56 101 GLU A N 1
ATOM 848 C CA . GLU A 1 101 ? 11.520 -16.758 -25.905 1.00 96.56 101 GLU A CA 1
ATOM 849 C C . GLU A 1 101 ? 10.604 -15.538 -26.087 1.00 96.56 101 GLU A C 1
ATOM 851 O O . GLU A 1 101 ? 10.133 -14.982 -25.086 1.00 96.56 101 GLU A O 1
ATOM 856 N N . PRO A 1 102 ? 10.381 -15.048 -27.321 1.00 96.12 102 PRO A N 1
ATOM 857 C CA . PRO A 1 102 ? 9.490 -13.919 -27.544 1.00 96.12 102 PRO A CA 1
ATOM 858 C C . PRO A 1 102 ? 8.048 -14.318 -27.209 1.00 96.12 102 PRO A C 1
ATOM 860 O O . PRO A 1 102 ? 7.518 -15.282 -27.748 1.00 96.12 102 PRO A O 1
ATOM 863 N N . LEU A 1 103 ? 7.401 -13.548 -26.335 1.00 96.31 103 LEU A N 1
ATOM 864 C CA . LEU A 1 103 ? 5.976 -13.701 -26.025 1.00 96.31 103 LEU A CA 1
ATOM 865 C C . LEU A 1 103 ? 5.116 -12.832 -26.948 1.00 96.31 103 LEU A C 1
ATOM 867 O O . LEU A 1 103 ? 4.011 -13.214 -27.317 1.00 96.31 103 LEU A O 1
ATOM 871 N N . MET A 1 104 ? 5.616 -11.646 -27.304 1.00 96.31 104 MET A N 1
ATOM 872 C CA . MET A 1 104 ? 5.003 -10.765 -28.294 1.00 96.31 104 MET A CA 1
ATOM 873 C C . MET A 1 104 ? 6.042 -9.809 -28.872 1.00 96.31 104 MET A C 1
ATOM 875 O O . MET A 1 104 ? 6.807 -9.216 -28.115 1.00 96.31 104 MET A O 1
ATOM 879 N N . ILE A 1 105 ? 6.014 -9.597 -30.187 1.00 95.62 105 ILE A N 1
ATOM 880 C CA . ILE A 1 105 ? 6.738 -8.537 -30.898 1.00 95.62 105 ILE A CA 1
ATOM 881 C C . ILE A 1 105 ? 5.744 -7.808 -31.804 1.00 95.62 105 ILE A C 1
ATOM 883 O O . ILE A 1 105 ? 4.942 -8.445 -32.479 1.00 95.62 105 ILE A O 1
ATOM 887 N N . VAL A 1 106 ? 5.808 -6.481 -31.835 1.00 94.81 106 VAL A N 1
ATOM 888 C CA . VAL A 1 106 ? 5.047 -5.643 -32.764 1.00 94.81 106 VAL A CA 1
ATOM 889 C C . VAL A 1 106 ? 5.990 -4.806 -33.617 1.00 94.81 106 VAL A C 1
ATOM 891 O O . VAL A 1 106 ? 7.096 -4.456 -33.200 1.00 94.81 106 VAL A O 1
ATOM 894 N N . ASP A 1 107 ? 5.539 -4.452 -34.812 1.00 90.50 107 ASP A N 1
ATOM 895 C CA . ASP A 1 107 ? 6.333 -3.760 -35.826 1.00 90.50 107 ASP A CA 1
ATOM 896 C C . ASP A 1 107 ? 5.716 -2.427 -36.289 1.00 90.50 107 ASP A C 1
ATOM 898 O O . ASP A 1 107 ? 6.331 -1.737 -37.108 1.00 90.50 107 ASP A O 1
ATOM 902 N N . SER A 1 108 ? 4.562 -2.039 -35.723 1.00 90.06 108 SER A N 1
ATOM 903 C CA . SER A 1 108 ? 3.799 -0.832 -36.061 1.00 90.06 108 SER A CA 1
ATOM 904 C C . SER A 1 108 ? 3.533 0.079 -34.847 1.00 90.06 108 SER A C 1
ATOM 906 O O . SER A 1 108 ? 3.326 -0.383 -33.721 1.00 90.06 108 SER A O 1
ATOM 908 N N . ASP A 1 109 ? 3.450 1.398 -35.073 1.00 89.00 109 ASP A N 1
ATOM 909 C CA . ASP A 1 109 ? 3.107 2.388 -34.032 1.00 89.00 109 ASP A CA 1
ATOM 910 C C . ASP A 1 109 ? 1.687 2.224 -33.464 1.00 89.00 109 ASP A C 1
ATOM 912 O O . ASP A 1 109 ? 1.385 2.713 -32.370 1.00 89.00 109 ASP A O 1
ATOM 916 N N . LYS A 1 110 ? 0.787 1.573 -34.210 1.00 91.00 110 LYS A N 1
ATOM 917 C CA . LYS A 1 110 ? -0.583 1.292 -33.763 1.00 91.00 110 LYS A CA 1
ATOM 918 C C . LYS A 1 110 ? -0.580 0.253 -32.646 1.00 91.00 110 LYS A C 1
ATOM 920 O O . LYS A 1 110 ? -1.357 0.369 -31.693 1.00 91.00 110 LYS A O 1
ATOM 925 N N . ASP A 1 111 ? 0.321 -0.718 -32.730 1.00 92.44 111 ASP A N 1
ATOM 926 C CA . ASP A 1 111 ? 0.332 -1.894 -31.863 1.00 92.44 111 ASP A CA 1
ATOM 927 C C . ASP A 1 111 ? 1.282 -1.754 -30.671 1.00 92.44 111 ASP A C 1
ATOM 929 O O . ASP A 1 111 ? 1.132 -2.483 -29.686 1.00 92.44 111 ASP A O 1
ATOM 933 N N . LEU A 1 112 ? 2.144 -0.729 -30.681 1.00 92.19 112 LEU A N 1
ATOM 934 C CA . LEU A 1 112 ? 2.970 -0.336 -29.538 1.00 92.19 112 LEU A CA 1
ATOM 935 C C . LEU A 1 112 ? 2.154 -0.185 -28.255 1.00 92.19 112 LEU A C 1
ATOM 937 O O . LEU A 1 112 ? 1.075 0.421 -28.236 1.00 92.19 112 LEU A O 1
ATOM 941 N N . LEU A 1 113 ? 2.707 -0.668 -27.149 1.00 91.50 113 LEU A N 1
ATOM 942 C CA . LEU A 1 113 ? 2.224 -0.280 -25.834 1.00 91.50 113 LEU A CA 1
ATOM 943 C C . LEU A 1 113 ? 2.777 1.103 -25.479 1.00 91.50 113 LEU A C 1
ATOM 945 O O . LEU A 1 113 ? 3.983 1.331 -25.628 1.00 91.50 113 LEU A O 1
ATOM 949 N N . PRO A 1 114 ? 1.926 2.034 -25.013 1.00 86.44 114 PRO A N 1
ATOM 950 C CA . PRO A 1 114 ? 2.383 3.360 -24.631 1.00 86.44 114 PRO A CA 1
ATOM 951 C C . PRO A 1 114 ? 3.382 3.256 -23.478 1.00 86.44 114 PRO A C 1
ATOM 953 O O . PRO A 1 114 ? 3.212 2.457 -22.555 1.00 86.44 114 PRO A O 1
ATOM 956 N N . TRP A 1 115 ? 4.428 4.078 -23.530 1.00 84.81 115 TRP A N 1
ATOM 957 C CA . TRP A 1 115 ? 5.386 4.157 -22.435 1.00 84.81 115 TRP A CA 1
ATOM 958 C C . TRP A 1 115 ? 4.715 4.659 -21.150 1.00 84.81 115 TRP A C 1
ATOM 960 O O . TRP A 1 115 ? 3.992 5.655 -21.171 1.00 84.81 115 TRP A O 1
ATOM 970 N N . ILE A 1 116 ? 4.984 3.993 -20.024 1.00 82.12 116 ILE A N 1
ATOM 971 C CA . ILE A 1 116 ? 4.511 4.424 -18.706 1.00 82.12 116 ILE A CA 1
ATOM 972 C C . ILE A 1 116 ? 5.601 5.276 -18.053 1.00 82.12 116 ILE A C 1
ATOM 974 O O . ILE A 1 116 ? 6.704 4.799 -17.776 1.00 82.12 116 ILE A O 1
ATOM 978 N N . ASN A 1 117 ? 5.287 6.547 -17.798 1.00 76.62 117 ASN A N 1
ATOM 979 C CA . ASN A 1 117 ? 6.204 7.474 -17.137 1.00 76.62 117 ASN A CA 1
ATOM 980 C C . ASN A 1 117 ? 6.622 6.941 -15.757 1.00 76.62 117 ASN A C 1
ATOM 982 O O . ASN A 1 117 ? 5.782 6.517 -14.967 1.00 76.62 117 ASN A O 1
ATOM 986 N N . GLY A 1 118 ? 7.928 6.976 -15.478 1.00 71.06 118 GLY A N 1
ATOM 987 C CA . GLY A 1 118 ? 8.521 6.448 -14.244 1.00 71.06 118 GLY A CA 1
ATOM 988 C C . GLY A 1 118 ? 9.122 5.046 -14.372 1.00 71.06 118 GLY A C 1
ATOM 989 O O . GLY A 1 118 ? 9.881 4.647 -13.493 1.00 71.06 118 GLY A O 1
ATOM 990 N N . LEU A 1 119 ? 8.858 4.318 -15.466 1.00 77.69 119 LEU A N 1
ATOM 991 C CA . LEU A 1 119 ? 9.623 3.108 -15.774 1.00 77.69 119 LEU A CA 1
ATOM 992 C C . LEU A 1 119 ? 11.090 3.462 -16.088 1.00 77.69 119 LEU A C 1
ATOM 994 O O . LEU A 1 119 ? 11.364 4.538 -16.636 1.00 77.69 119 LEU A O 1
ATOM 998 N N . PRO A 1 120 ? 12.045 2.572 -15.773 1.00 72.19 120 PRO A N 1
ATOM 999 C CA . PRO A 1 120 ? 13.448 2.807 -16.084 1.00 72.19 120 PRO A CA 1
ATOM 1000 C C . PRO A 1 120 ? 13.669 2.857 -17.603 1.00 72.19 120 PRO A C 1
ATOM 1002 O O . PRO A 1 120 ? 13.264 1.960 -18.336 1.00 72.19 120 PRO A O 1
ATOM 1005 N N . PHE A 1 121 ? 14.304 3.927 -18.088 1.00 73.62 121 PHE A N 1
ATOM 1006 C CA . PHE A 1 121 ? 14.505 4.189 -19.524 1.00 73.62 121 PHE A CA 1
ATOM 1007 C C . PHE A 1 121 ? 15.983 4.264 -19.936 1.00 73.62 121 PHE A C 1
ATOM 1009 O O . PHE A 1 121 ? 16.296 4.590 -21.085 1.00 73.62 121 PHE A O 1
ATOM 1016 N N . THR A 1 122 ? 16.895 3.987 -19.006 1.00 79.81 122 THR A N 1
ATOM 1017 C CA . THR A 1 122 ? 18.340 3.936 -19.239 1.00 79.81 122 THR A CA 1
ATOM 1018 C C . THR A 1 122 ? 18.683 2.858 -20.265 1.00 79.81 122 THR A C 1
ATOM 1020 O O . THR A 1 122 ? 18.104 1.773 -20.259 1.00 79.81 122 THR A O 1
ATOM 1023 N N . LYS A 1 123 ? 19.605 3.170 -21.186 1.00 83.75 123 LYS A N 1
ATOM 1024 C CA . LYS A 1 123 ? 20.080 2.222 -22.206 1.00 83.75 123 LYS A CA 1
ATOM 1025 C C . LYS A 1 123 ? 20.733 1.025 -21.505 1.00 83.75 123 LYS A C 1
ATOM 1027 O O . LYS A 1 123 ? 21.609 1.233 -20.675 1.00 83.75 123 LYS A O 1
ATOM 1032 N N . GLY A 1 124 ? 20.344 -0.192 -21.872 1.00 87.19 124 GLY A N 1
ATOM 1033 C CA . GLY A 1 124 ? 20.782 -1.421 -21.210 1.00 87.19 124 GLY A CA 1
ATOM 1034 C C . GLY A 1 124 ? 19.614 -2.221 -20.642 1.00 87.19 124 GLY A C 1
ATOM 1035 O O . GLY A 1 124 ? 18.501 -2.153 -21.168 1.00 87.19 124 GLY A O 1
ATOM 1036 N N . LEU A 1 125 ? 19.886 -3.007 -19.603 1.00 88.56 125 LEU A N 1
ATOM 1037 C CA . LEU A 1 125 ? 18.897 -3.825 -18.903 1.00 88.56 125 LEU A CA 1
ATOM 1038 C C . LEU A 1 125 ? 18.568 -3.166 -17.566 1.00 88.56 125 LEU A C 1
ATOM 1040 O O . LEU A 1 125 ? 19.470 -2.849 -16.798 1.00 88.56 125 LEU A O 1
ATOM 1044 N N . ASN A 1 126 ? 17.281 -2.999 -17.268 1.00 85.06 126 ASN A N 1
ATOM 1045 C CA . ASN A 1 126 ? 16.831 -2.360 -16.035 1.00 85.06 126 ASN A CA 1
ATOM 1046 C C . ASN A 1 126 ? 15.792 -3.207 -15.310 1.00 85.06 126 ASN A C 1
ATOM 1048 O O . ASN A 1 126 ? 14.838 -3.658 -15.936 1.00 85.06 126 ASN A O 1
ATOM 1052 N N . HIS A 1 127 ? 15.937 -3.365 -13.996 1.00 84.06 127 HIS A N 1
ATOM 1053 C CA . HIS A 1 127 ? 14.951 -4.041 -13.153 1.00 84.06 127 HIS A CA 1
ATOM 1054 C C . HIS A 1 127 ? 13.773 -3.106 -12.829 1.00 84.06 127 HIS A C 1
ATOM 1056 O O . HIS A 1 127 ? 13.977 -1.957 -12.428 1.00 84.06 127 HIS A O 1
ATOM 1062 N N . ILE A 1 128 ? 12.538 -3.585 -12.998 1.00 82.75 128 ILE A N 1
ATOM 1063 C CA . ILE A 1 128 ? 11.314 -2.838 -12.690 1.00 82.75 128 ILE A CA 1
ATOM 1064 C C . ILE A 1 128 ? 10.908 -3.130 -11.249 1.00 82.75 128 ILE A C 1
ATOM 1066 O O . ILE A 1 128 ? 10.308 -4.157 -10.947 1.00 82.75 128 ILE A O 1
ATOM 1070 N N . VAL A 1 129 ? 11.189 -2.182 -10.361 1.00 69.81 129 VAL A N 1
ATOM 1071 C CA . VAL A 1 129 ? 10.879 -2.319 -8.930 1.00 69.81 129 VAL A CA 1
ATOM 1072 C C . VAL A 1 129 ? 9.549 -1.652 -8.558 1.00 69.81 129 VAL A C 1
ATOM 1074 O O . VAL A 1 129 ? 8.937 -1.964 -7.539 1.00 69.81 129 VAL A O 1
ATOM 1077 N N . GLN A 1 130 ? 9.063 -0.733 -9.396 1.00 70.62 130 GLN A N 1
ATOM 1078 C CA . GLN A 1 130 ? 7.849 0.039 -9.135 1.00 70.62 130 GLN A CA 1
ATOM 1079 C C . GLN A 1 130 ? 6.597 -0.822 -9.362 1.00 70.62 130 GLN A C 1
ATOM 1081 O O . GLN A 1 130 ? 6.049 -0.875 -10.464 1.00 70.62 130 GLN A O 1
ATOM 1086 N N . THR A 1 131 ? 6.106 -1.465 -8.302 1.00 70.31 131 THR A N 1
ATOM 1087 C CA . THR A 1 131 ? 5.007 -2.449 -8.352 1.00 70.31 131 THR A CA 1
ATOM 1088 C C . THR A 1 131 ? 3.717 -1.910 -8.984 1.00 70.31 131 THR A C 1
ATOM 1090 O O . THR A 1 131 ? 3.062 -2.618 -9.746 1.00 70.31 131 THR A O 1
ATOM 1093 N N . ASN A 1 132 ? 3.361 -0.645 -8.740 1.00 70.31 132 ASN A N 1
ATOM 1094 C CA . ASN A 1 132 ? 2.174 -0.012 -9.334 1.00 70.31 132 ASN A CA 1
ATOM 1095 C C . ASN A 1 132 ? 2.311 0.203 -10.851 1.00 70.31 132 ASN A C 1
ATOM 1097 O O . ASN A 1 132 ? 1.361 -0.036 -11.604 1.00 70.31 132 ASN A O 1
ATOM 1101 N N . LEU A 1 133 ? 3.495 0.630 -11.306 1.00 78.56 133 LEU A N 1
ATOM 1102 C CA . LEU A 1 133 ? 3.779 0.810 -12.733 1.00 78.56 133 LEU A CA 1
ATOM 1103 C C . LEU A 1 133 ? 3.836 -0.546 -13.432 1.00 78.56 133 LEU A C 1
ATOM 1105 O O . LEU A 1 133 ? 3.264 -0.705 -14.507 1.00 78.56 133 LEU A O 1
ATOM 1109 N N . LEU A 1 134 ? 4.444 -1.539 -12.781 1.00 83.44 134 LEU A N 1
ATOM 1110 C CA . LEU A 1 134 ? 4.511 -2.907 -13.275 1.00 83.44 134 LEU A CA 1
ATOM 1111 C C . LEU A 1 134 ? 3.118 -3.529 -13.433 1.00 83.44 134 LEU A C 1
ATOM 1113 O O . LEU A 1 134 ? 2.803 -4.049 -14.500 1.00 83.44 134 LEU A O 1
ATOM 1117 N N . LYS A 1 135 ? 2.248 -3.413 -12.421 1.00 82.69 135 LYS A N 1
ATOM 1118 C CA . LYS A 1 135 ? 0.845 -3.857 -12.510 1.00 82.69 135 LYS A CA 1
ATOM 1119 C C . LYS A 1 135 ? 0.112 -3.194 -13.678 1.00 82.69 135 LYS A C 1
ATOM 1121 O O . LYS A 1 135 ? -0.593 -3.873 -14.420 1.00 82.69 135 LYS A O 1
ATOM 1126 N N . SER A 1 136 ? 0.304 -1.889 -13.871 1.00 84.88 136 SER A N 1
ATOM 1127 C CA . SER A 1 136 ? -0.306 -1.149 -14.986 1.00 84.88 136 SER A CA 1
ATOM 1128 C C . SER A 1 136 ? 0.223 -1.609 -16.350 1.00 84.88 136 SER A C 1
ATOM 1130 O O . SER A 1 136 ? -0.547 -1.744 -17.306 1.00 84.88 136 SER A O 1
ATOM 1132 N N . LEU A 1 137 ? 1.526 -1.891 -16.440 1.00 89.88 137 LEU A N 1
ATOM 1133 C CA . LEU A 1 137 ? 2.160 -2.414 -17.645 1.00 89.88 137 LEU A CA 1
ATOM 1134 C C . LEU A 1 137 ? 1.630 -3.809 -17.990 1.00 89.88 137 LEU A C 1
ATOM 1136 O O . LEU A 1 137 ? 1.199 -4.033 -19.118 1.00 89.88 137 LEU A O 1
ATOM 1140 N N . ILE A 1 138 ? 1.582 -4.709 -17.008 1.00 90.69 138 ILE A N 1
ATOM 1141 C CA . ILE A 1 138 ? 1.031 -6.062 -17.148 1.00 90.69 138 ILE A CA 1
ATOM 1142 C C . ILE A 1 138 ? -0.433 -6.012 -17.584 1.00 90.69 138 ILE A C 1
ATOM 1144 O O . ILE A 1 138 ? -0.802 -6.662 -18.558 1.00 90.69 138 ILE A O 1
ATOM 1148 N N . ALA A 1 139 ? -1.259 -5.183 -16.939 1.00 87.00 139 ALA A N 1
ATOM 1149 C CA . ALA A 1 139 ? -2.657 -5.008 -17.326 1.00 87.00 139 ALA A CA 1
ATOM 1150 C C . ALA A 1 139 ? -2.795 -4.530 -18.783 1.00 87.00 139 ALA A C 1
ATOM 1152 O O . ALA A 1 139 ? -3.666 -5.003 -19.515 1.00 87.00 139 ALA A O 1
ATOM 1153 N N . SER A 1 140 ? -1.916 -3.627 -19.227 1.00 89.94 140 SER A N 1
ATOM 1154 C CA . SER A 1 140 ? -1.902 -3.135 -20.609 1.00 89.94 140 SER A CA 1
ATOM 1155 C C . SER A 1 140 ? -1.483 -4.223 -21.602 1.00 89.94 140 SER A C 1
ATOM 1157 O O . SER A 1 140 ? -2.131 -4.372 -22.640 1.00 89.94 140 SER A O 1
ATOM 1159 N N . CYS A 1 141 ? -0.467 -5.023 -21.262 1.00 92.19 141 CYS A N 1
ATOM 1160 C CA . CYS A 1 141 ? -0.028 -6.179 -22.047 1.00 92.19 141 CYS A CA 1
ATOM 1161 C C . CYS A 1 141 ? -1.150 -7.208 -22.189 1.00 92.19 141 CYS A C 1
ATOM 1163 O O . CYS A 1 141 ? -1.521 -7.570 -23.303 1.00 92.19 141 CYS A O 1
ATOM 1165 N N . ASN A 1 142 ? -1.758 -7.615 -21.075 1.00 92.00 142 ASN A N 1
ATOM 1166 C CA . ASN A 1 142 ? -2.823 -8.615 -21.072 1.00 92.00 142 ASN A CA 1
ATOM 1167 C C . ASN A 1 142 ? -4.054 -8.119 -21.847 1.00 92.00 142 ASN A C 1
ATOM 1169 O O . ASN A 1 142 ? -4.680 -8.863 -22.599 1.00 92.00 142 ASN A O 1
ATOM 1173 N N . LYS A 1 143 ? -4.383 -6.824 -21.743 1.00 91.88 143 LYS A N 1
ATOM 1174 C CA . LYS A 1 143 ? -5.510 -6.235 -22.476 1.00 91.88 143 LYS A CA 1
ATOM 1175 C C . LYS A 1 143 ? -5.260 -6.157 -23.984 1.00 91.88 143 LYS A C 1
ATOM 1177 O O . LYS A 1 143 ? -6.147 -6.548 -24.753 1.00 91.88 143 LYS A O 1
ATOM 1182 N N . LYS A 1 144 ? -4.111 -5.600 -24.393 1.00 93.06 144 LYS A N 1
ATOM 1183 C CA . LYS A 1 144 ? -3.805 -5.269 -25.795 1.00 93.06 144 LYS A CA 1
ATOM 1184 C C . LYS A 1 144 ? -3.240 -6.459 -26.563 1.00 93.06 144 LYS A C 1
ATOM 1186 O O . LYS A 1 144 ? -3.710 -6.730 -27.658 1.00 93.06 144 LYS A O 1
ATOM 1191 N N . TRP A 1 145 ? -2.279 -7.165 -25.978 1.00 94.50 145 TRP A N 1
ATOM 1192 C CA . TRP A 1 145 ? -1.566 -8.282 -26.603 1.00 94.50 145 TRP A CA 1
ATOM 1193 C C . TRP A 1 145 ? -2.100 -9.656 -26.179 1.00 94.50 145 TRP A C 1
ATOM 1195 O O . TRP A 1 145 ? -1.547 -10.668 -26.583 1.00 94.50 145 TRP A O 1
ATOM 1205 N N . LYS A 1 146 ? -3.177 -9.706 -25.377 1.00 93.75 146 LYS A N 1
ATOM 1206 C CA . LYS A 1 146 ? -3.841 -10.955 -24.945 1.00 93.75 146 LYS A CA 1
ATOM 1207 C C . LYS A 1 146 ? -2.908 -11.944 -24.239 1.00 93.75 146 LYS A C 1
ATOM 1209 O O . LYS A 1 146 ? -3.110 -13.150 -24.298 1.00 93.75 146 LYS A O 1
ATOM 1214 N N . LEU A 1 147 ? -1.904 -11.413 -23.548 1.00 91.50 147 LEU A N 1
ATOM 1215 C CA . LEU A 1 147 ? -1.000 -12.197 -22.715 1.00 91.50 147 LEU A CA 1
ATOM 1216 C C . LEU A 1 147 ? -1.641 -12.527 -21.358 1.00 91.50 147 LEU A C 1
ATOM 1218 O O . LEU A 1 147 ? -2.589 -11.869 -20.929 1.00 91.50 147 LEU A O 1
ATOM 1222 N N . ASN A 1 148 ? -1.073 -13.515 -20.667 1.00 91.12 148 ASN A N 1
ATOM 1223 C CA . ASN A 1 148 ? -1.464 -13.926 -19.315 1.00 91.12 148 ASN A CA 1
ATOM 1224 C C . ASN A 1 148 ? -0.322 -13.677 -18.318 1.00 91.12 148 ASN A C 1
ATOM 1226 O O . ASN A 1 148 ? 0.079 -14.570 -17.577 1.00 91.12 148 ASN A O 1
ATOM 1230 N N . LEU A 1 149 ? 0.249 -12.470 -18.328 1.00 88.81 149 LEU A N 1
ATOM 1231 C CA . LEU A 1 149 ? 1.306 -12.107 -17.385 1.00 88.81 149 LEU A CA 1
ATOM 1232 C C . LEU A 1 149 ? 0.708 -11.847 -15.996 1.00 88.81 149 LEU A C 1
ATOM 1234 O O . LEU A 1 149 ? -0.313 -11.165 -15.872 1.00 88.81 149 LEU A O 1
ATOM 1238 N N . THR A 1 150 ? 1.361 -12.345 -14.946 1.00 82.88 150 THR A N 1
ATOM 1239 C CA . THR A 1 150 ? 0.924 -12.187 -13.550 1.00 82.88 150 THR A CA 1
ATOM 1240 C C . THR A 1 150 ? 2.060 -11.688 -12.672 1.00 82.88 150 THR A C 1
ATOM 1242 O O . THR A 1 150 ? 3.151 -12.255 -12.678 1.00 82.88 150 THR A O 1
ATOM 1245 N N . TYR A 1 151 ? 1.803 -10.664 -11.859 1.00 75.88 151 TYR A N 1
ATOM 1246 C CA . TYR A 1 151 ? 2.755 -10.201 -10.852 1.00 75.88 151 TYR A CA 1
ATOM 1247 C C . TYR A 1 151 ? 2.226 -10.469 -9.451 1.00 75.88 151 TYR A C 1
ATOM 1249 O O . TYR A 1 151 ? 1.265 -9.834 -9.009 1.00 75.88 151 TYR A O 1
ATOM 1257 N N . THR A 1 152 ? 2.909 -11.368 -8.754 1.00 60.53 152 THR A N 1
ATOM 1258 C CA . THR A 1 152 ? 2.737 -11.578 -7.320 1.00 60.53 152 THR A CA 1
ATOM 1259 C C . THR A 1 152 ? 3.867 -10.826 -6.621 1.00 60.53 152 THR A C 1
ATOM 1261 O O . THR A 1 152 ? 5.030 -11.198 -6.805 1.00 60.53 152 THR A O 1
ATOM 1264 N N . PRO A 1 153 ? 3.587 -9.734 -5.882 1.00 58.72 153 PRO A N 1
ATOM 1265 C CA . PRO A 1 153 ? 4.618 -9.101 -5.072 1.00 58.72 153 PRO A CA 1
ATOM 1266 C C . PRO A 1 153 ? 5.171 -10.119 -4.066 1.00 58.72 153 PRO A C 1
ATOM 1268 O O . PRO A 1 153 ? 4.427 -11.006 -3.643 1.00 58.72 153 PRO A O 1
ATOM 1271 N N . PRO A 1 154 ? 6.451 -10.005 -3.679 1.00 54.50 154 PRO A N 1
ATOM 1272 C CA . PRO A 1 154 ? 6.982 -10.866 -2.638 1.00 54.50 154 PRO A CA 1
ATOM 1273 C C . PRO A 1 154 ? 6.179 -10.592 -1.368 1.00 54.50 154 PRO A C 1
ATOM 1275 O O . PRO A 1 154 ? 5.931 -9.425 -1.043 1.00 54.50 154 PRO A O 1
ATOM 1278 N N . GLU A 1 155 ? 5.746 -11.645 -0.676 1.00 61.44 155 GLU A N 1
ATOM 1279 C CA . GLU A 1 155 ? 5.116 -11.479 0.630 1.00 61.44 155 GLU A CA 1
ATOM 1280 C C . GLU A 1 155 ? 6.073 -10.706 1.537 1.00 61.44 155 GLU A C 1
ATOM 1282 O O . GLU A 1 155 ? 7.256 -11.038 1.664 1.00 61.44 155 GLU A O 1
ATOM 1287 N N . PHE A 1 156 ? 5.579 -9.610 2.115 1.00 79.19 156 PHE A N 1
ATOM 1288 C CA . PHE A 1 156 ? 6.362 -8.872 3.089 1.00 79.19 156 PHE A CA 1
ATOM 1289 C C . PHE A 1 156 ? 6.462 -9.748 4.342 1.00 79.19 156 PHE A C 1
ATOM 1291 O O . PHE A 1 156 ? 5.427 -10.186 4.837 1.00 79.19 156 PHE A O 1
ATOM 1298 N N . PRO A 1 157 ? 7.666 -10.023 4.868 1.00 85.00 157 PRO A N 1
ATOM 1299 C CA . PRO A 1 157 ? 7.877 -11.120 5.816 1.00 85.00 157 PRO A CA 1
ATOM 1300 C C . PRO A 1 157 ? 7.436 -10.798 7.258 1.00 85.00 157 PRO A C 1
ATOM 1302 O O . PRO A 1 157 ? 7.878 -11.465 8.195 1.00 85.00 157 PRO A O 1
ATOM 1305 N N . PHE A 1 158 ? 6.611 -9.761 7.426 1.00 85.56 158 PHE A N 1
ATOM 1306 C CA . PHE A 1 158 ? 6.114 -9.251 8.699 1.00 85.56 158 PHE A CA 1
ATOM 1307 C C . PHE A 1 158 ? 4.612 -8.999 8.607 1.00 85.56 158 PHE A C 1
ATOM 1309 O O . PHE A 1 158 ? 4.130 -8.384 7.650 1.00 85.56 158 PHE A O 1
ATOM 1316 N N . GLU A 1 159 ? 3.892 -9.447 9.627 1.00 80.69 159 GLU A N 1
ATOM 1317 C CA . GLU A 1 159 ? 2.455 -9.257 9.785 1.00 80.69 159 GLU A CA 1
ATOM 1318 C C . GLU A 1 159 ? 2.170 -7.937 10.503 1.00 80.69 159 GLU A C 1
ATOM 1320 O O . GLU A 1 159 ? 2.931 -7.502 11.370 1.00 80.69 159 GLU A O 1
ATOM 1325 N N . ILE A 1 160 ? 1.077 -7.275 10.120 1.00 76.00 160 ILE A N 1
ATOM 1326 C CA . ILE A 1 160 ? 0.652 -6.019 10.748 1.00 76.00 160 ILE A CA 1
ATOM 1327 C C . ILE A 1 160 ? 0.362 -6.274 12.234 1.00 76.00 160 ILE A C 1
ATOM 1329 O O . ILE A 1 160 ? -0.279 -7.264 12.572 1.00 76.00 160 ILE A O 1
ATOM 1333 N N . ASN A 1 161 ? 0.823 -5.365 13.093 1.00 71.31 161 ASN A N 1
ATOM 1334 C CA . ASN A 1 161 ? 0.803 -5.437 14.560 1.00 71.31 161 ASN A CA 1
ATOM 1335 C C . ASN A 1 161 ? 1.692 -6.547 15.154 1.00 71.31 161 ASN A C 1
ATOM 1337 O O . ASN A 1 161 ? 1.679 -6.782 16.361 1.00 71.31 161 ASN A O 1
ATOM 1341 N N . GLY A 1 162 ? 2.485 -7.233 14.327 1.00 67.00 162 GLY A N 1
ATOM 1342 C CA . GLY A 1 162 ? 3.513 -8.148 14.804 1.00 67.00 162 GLY A CA 1
ATOM 1343 C C . GLY A 1 162 ? 4.699 -7.384 15.394 1.00 67.00 162 GLY A C 1
ATOM 1344 O O . GLY A 1 162 ? 5.086 -6.333 14.880 1.00 67.00 162 GLY A O 1
ATOM 1345 N N . PHE A 1 163 ? 5.297 -7.933 16.452 1.00 85.88 163 PHE A N 1
ATOM 1346 C CA . PHE A 1 163 ? 6.466 -7.372 17.130 1.00 85.88 163 PHE A CA 1
ATOM 1347 C C . PHE A 1 163 ? 7.710 -8.187 16.794 1.00 85.88 163 PHE A C 1
ATOM 1349 O O . PHE A 1 163 ? 7.737 -9.396 17.019 1.00 85.88 163 PHE A O 1
ATOM 1356 N N . TYR A 1 164 ? 8.748 -7.520 16.296 1.00 89.00 164 TYR A N 1
ATOM 1357 C CA . TYR A 1 164 ? 9.944 -8.176 15.774 1.00 89.00 164 TYR A CA 1
ATOM 1358 C C . TYR A 1 164 ? 11.220 -7.523 16.295 1.00 89.00 164 TYR A C 1
ATOM 1360 O O . TYR A 1 164 ? 11.283 -6.308 16.497 1.00 89.00 164 TYR A O 1
ATOM 1368 N N . ASP A 1 165 ? 12.256 -8.334 16.484 1.00 91.62 165 ASP A N 1
ATOM 1369 C CA . ASP A 1 165 ? 13.574 -7.839 16.869 1.00 91.62 165 ASP A CA 1
ATOM 1370 C C . ASP A 1 165 ? 14.244 -7.072 15.710 1.00 91.62 165 ASP A C 1
ATOM 1372 O O . ASP A 1 165 ? 14.095 -7.399 14.526 1.00 91.62 165 ASP A O 1
ATOM 1376 N N . LYS A 1 166 ? 15.045 -6.053 16.039 1.00 88.38 166 LYS A N 1
ATOM 1377 C CA . LYS A 1 166 ? 15.712 -5.198 15.044 1.00 88.38 166 LYS A CA 1
ATOM 1378 C C . LYS A 1 166 ? 16.658 -5.973 14.118 1.00 88.38 166 LYS A C 1
ATOM 1380 O O . LYS A 1 166 ? 16.772 -5.625 12.938 1.00 88.38 166 LYS A O 1
ATOM 1385 N N . GLU A 1 167 ? 17.346 -7.002 14.621 1.00 89.75 167 GLU A N 1
ATOM 1386 C CA . GLU A 1 167 ? 18.255 -7.827 13.820 1.00 89.75 167 GLU A CA 1
ATOM 1387 C C . GLU A 1 167 ? 17.480 -8.788 12.927 1.00 89.75 167 GLU A C 1
ATOM 1389 O O . GLU A 1 167 ? 17.894 -9.025 11.788 1.00 89.75 167 GLU A O 1
ATOM 1394 N N . GLU A 1 168 ? 16.339 -9.293 13.394 1.00 93.12 168 GLU A N 1
ATOM 1395 C CA . GLU A 1 168 ? 15.413 -10.055 12.559 1.00 93.12 168 GLU A CA 1
ATOM 1396 C C . GLU A 1 168 ? 14.932 -9.210 11.371 1.00 93.12 168 GLU A C 1
ATOM 1398 O O . GLU A 1 168 ? 15.072 -9.629 10.214 1.00 93.12 168 GLU A O 1
ATOM 1403 N N . ILE A 1 169 ? 14.452 -7.988 11.640 1.00 92.56 169 ILE A N 1
ATOM 1404 C CA . ILE A 1 169 ? 13.994 -7.051 10.605 1.00 92.56 169 ILE A CA 1
ATOM 1405 C C . ILE A 1 169 ? 15.114 -6.754 9.610 1.00 92.56 169 ILE A C 1
ATOM 1407 O O . ILE A 1 169 ? 14.923 -6.853 8.394 1.00 92.56 169 ILE A O 1
ATOM 1411 N N . ARG A 1 170 ? 16.316 -6.456 10.111 1.00 91.00 170 ARG A N 1
ATOM 1412 C CA . ARG A 1 170 ? 17.489 -6.189 9.275 1.00 91.00 170 ARG A CA 1
ATOM 1413 C C . ARG A 1 170 ? 17.817 -7.359 8.350 1.00 91.00 170 ARG A C 1
ATOM 1415 O O . ARG A 1 170 ? 18.022 -7.139 7.155 1.00 91.00 170 ARG A O 1
ATOM 1422 N N . LYS A 1 171 ? 17.878 -8.583 8.885 1.00 89.75 171 LYS A N 1
ATOM 1423 C CA . LYS A 1 171 ? 18.247 -9.791 8.131 1.00 89.75 171 LYS A CA 1
ATOM 1424 C C . LYS A 1 171 ? 17.207 -10.126 7.066 1.00 89.75 171 LYS A C 1
ATOM 1426 O O . LYS A 1 171 ? 17.579 -10.324 5.910 1.00 89.75 171 LYS A O 1
ATOM 1431 N N . LYS A 1 172 ? 15.920 -10.134 7.429 1.00 90.00 172 LYS A N 1
ATOM 1432 C CA . LYS A 1 172 ? 14.823 -10.452 6.503 1.00 90.00 172 LYS A CA 1
ATOM 1433 C C . LYS A 1 172 ? 14.669 -9.396 5.402 1.00 90.00 172 LYS A C 1
ATOM 1435 O O . LYS A 1 172 ? 14.476 -9.760 4.246 1.00 90.00 172 LYS A O 1
ATOM 1440 N N . LEU A 1 173 ? 14.806 -8.104 5.725 1.00 87.75 173 LEU A N 1
ATOM 1441 C CA . LEU A 1 173 ? 14.647 -7.014 4.744 1.00 87.75 173 LEU A CA 1
ATOM 1442 C C . LEU A 1 173 ? 15.932 -6.626 4.005 1.00 87.75 173 LEU A C 1
ATOM 1444 O O . LEU A 1 173 ? 15.861 -5.866 3.038 1.00 87.75 173 LEU A O 1
ATOM 1448 N N . LYS A 1 174 ? 17.096 -7.122 4.441 1.00 87.62 174 LYS A N 1
ATOM 1449 C CA . LYS A 1 174 ? 18.422 -6.782 3.890 1.00 87.62 174 LYS A CA 1
ATOM 1450 C C . LYS A 1 174 ? 18.677 -5.263 3.842 1.00 87.62 174 LYS A C 1
ATOM 1452 O O . LYS A 1 174 ? 19.195 -4.740 2.854 1.00 87.62 174 LYS A O 1
ATOM 1457 N N . ILE A 1 175 ? 18.298 -4.554 4.906 1.00 86.69 175 ILE A N 1
ATOM 1458 C CA . ILE A 1 175 ? 18.453 -3.094 5.060 1.00 86.69 175 ILE A CA 1
ATOM 1459 C C . ILE A 1 175 ? 19.616 -2.727 5.998 1.00 86.69 175 ILE A C 1
ATOM 1461 O O . ILE A 1 175 ? 20.167 -3.586 6.682 1.00 86.69 175 ILE A O 1
ATOM 1465 N N . SER A 1 176 ? 20.000 -1.443 6.027 1.00 85.88 176 SER A N 1
ATOM 1466 C CA . SER A 1 176 ? 21.029 -0.912 6.941 1.00 85.88 176 SER A CA 1
ATOM 1467 C C . SER A 1 176 ? 20.698 -1.204 8.420 1.00 85.88 176 SER A C 1
ATOM 1469 O O . SER A 1 176 ? 19.524 -1.154 8.791 1.00 85.88 176 SER A O 1
ATOM 1471 N N . PRO A 1 177 ? 21.691 -1.478 9.290 1.00 82.88 177 PRO A N 1
ATOM 1472 C CA . PRO A 1 177 ? 21.480 -1.563 10.740 1.00 82.88 177 PRO A CA 1
ATOM 1473 C C . PRO A 1 177 ? 21.250 -0.200 11.409 1.00 82.88 177 PRO A C 1
ATOM 1475 O O . PRO A 1 177 ? 20.674 -0.148 12.494 1.00 82.88 177 PRO A O 1
ATOM 1478 N N . TYR A 1 178 ? 21.689 0.895 10.782 1.00 83.19 178 TYR A N 1
ATOM 1479 C CA . TYR A 1 178 ? 21.709 2.228 11.387 1.00 83.19 178 TYR A CA 1
ATOM 1480 C C . TYR A 1 178 ? 20.682 3.173 10.762 1.00 83.19 178 TYR A C 1
ATOM 1482 O O . TYR A 1 178 ? 20.349 3.052 9.580 1.00 83.19 178 TYR A O 1
ATOM 1490 N N . GLY A 1 179 ? 20.243 4.145 11.565 1.00 85.25 179 GLY A N 1
ATOM 1491 C CA . GLY A 1 179 ? 19.323 5.208 11.165 1.00 85.25 179 GLY A CA 1
ATOM 1492 C C . GLY A 1 179 ? 17.846 4.814 11.228 1.00 85.25 179 GLY A C 1
ATOM 1493 O O . GLY A 1 179 ? 17.495 3.629 11.223 1.00 85.25 179 GLY A O 1
ATOM 1494 N N . GLY A 1 180 ? 16.987 5.834 11.291 1.00 89.44 180 GLY A N 1
ATOM 1495 C CA . GLY A 1 180 ? 15.530 5.692 11.244 1.00 89.44 180 GLY A CA 1
ATOM 1496 C C . GLY A 1 180 ? 14.990 5.475 9.826 1.00 89.44 180 GLY A C 1
ATOM 1497 O O . GLY A 1 180 ? 14.011 4.762 9.640 1.00 89.44 180 GLY A O 1
ATOM 1498 N N . ILE A 1 181 ? 15.668 6.009 8.804 1.00 94.06 181 ILE A N 1
ATOM 1499 C CA . ILE A 1 181 ? 15.255 5.908 7.398 1.00 94.06 181 ILE A CA 1
ATOM 1500 C C . ILE A 1 181 ? 16.216 4.981 6.654 1.00 94.06 181 ILE A C 1
ATOM 1502 O O . ILE A 1 181 ? 17.379 5.313 6.430 1.00 94.06 181 ILE A O 1
ATOM 1506 N N . ARG A 1 182 ? 15.738 3.805 6.245 1.00 92.88 182 ARG A N 1
ATOM 1507 C CA . ARG A 1 182 ? 16.579 2.742 5.680 1.00 92.88 182 ARG A CA 1
ATOM 1508 C C . ARG A 1 182 ? 16.114 2.364 4.283 1.00 92.88 182 ARG A C 1
ATOM 1510 O O . ARG A 1 182 ? 15.049 1.783 4.099 1.00 92.88 182 ARG A O 1
ATOM 1517 N N . ILE A 1 183 ? 16.932 2.668 3.284 1.00 84.88 183 ILE A N 1
ATOM 1518 C CA . ILE A 1 183 ? 16.616 2.389 1.880 1.00 84.88 183 ILE A CA 1
ATOM 1519 C C . ILE A 1 183 ? 17.033 0.952 1.547 1.00 84.88 183 ILE A C 1
ATOM 1521 O O . ILE A 1 183 ? 18.191 0.578 1.729 1.00 84.88 183 ILE A O 1
ATOM 1525 N N . SER A 1 184 ? 16.095 0.147 1.049 1.00 82.38 184 SER A N 1
ATOM 1526 C CA . SER A 1 184 ? 16.362 -1.214 0.584 1.00 82.38 184 SER A CA 1
ATOM 1527 C C . SER A 1 184 ? 16.817 -1.235 -0.874 1.00 82.38 184 SER A C 1
ATOM 1529 O O . SER A 1 184 ? 16.284 -0.512 -1.718 1.00 82.38 184 SER A O 1
ATOM 1531 N N . LYS A 1 185 ? 17.738 -2.151 -1.208 1.00 71.31 185 LYS A N 1
ATOM 1532 C CA . LYS A 1 185 ? 18.098 -2.457 -2.606 1.00 71.31 185 LYS A CA 1
ATOM 1533 C C . LYS A 1 185 ? 16.919 -3.027 -3.404 1.00 71.31 185 LYS A C 1
ATOM 1535 O O . LYS A 1 185 ? 16.896 -2.903 -4.622 1.00 71.31 185 LYS A O 1
ATOM 1540 N N . ALA A 1 186 ? 15.925 -3.594 -2.719 1.00 63.31 186 ALA A N 1
ATOM 1541 C CA . ALA A 1 186 ? 14.674 -4.065 -3.310 1.00 63.31 186 ALA A CA 1
ATOM 1542 C C . ALA A 1 186 ? 13.649 -2.933 -3.548 1.00 63.31 186 ALA A C 1
ATOM 1544 O O . ALA A 1 186 ? 12.491 -3.210 -3.837 1.00 63.31 186 ALA A O 1
ATOM 1545 N N . GLY A 1 187 ? 14.058 -1.660 -3.426 1.00 70.81 187 GLY A N 1
ATOM 1546 C CA . GLY A 1 187 ? 13.290 -0.478 -3.841 1.00 70.81 187 GLY A CA 1
ATOM 1547 C C . GLY A 1 187 ? 12.136 -0.067 -2.930 1.00 70.81 187 GLY A C 1
ATOM 1548 O O . GLY A 1 187 ? 11.219 0.615 -3.382 1.00 70.81 187 GLY A O 1
ATOM 1549 N N . PHE A 1 188 ? 12.204 -0.428 -1.651 1.00 82.94 188 PHE A N 1
ATOM 1550 C CA . PHE A 1 188 ? 11.319 0.076 -0.600 1.00 82.94 188 PHE A CA 1
ATOM 1551 C C . PHE A 1 188 ? 12.106 0.842 0.471 1.00 82.94 188 PHE A C 1
ATOM 1553 O O . PHE A 1 188 ? 13.336 0.763 0.532 1.00 82.94 188 PHE A O 1
ATOM 1560 N N . ILE A 1 189 ? 11.398 1.581 1.322 1.00 89.31 189 ILE A N 1
ATOM 1561 C CA . ILE A 1 189 ? 11.963 2.294 2.474 1.00 89.31 189 ILE A CA 1
ATOM 1562 C C . ILE A 1 189 ? 11.462 1.612 3.748 1.00 89.31 189 ILE A C 1
ATOM 1564 O O . ILE A 1 189 ? 10.259 1.458 3.928 1.00 89.31 189 ILE A O 1
ATOM 1568 N N . GLY A 1 190 ? 12.372 1.190 4.623 1.00 93.00 190 GLY A N 1
ATOM 1569 C CA . GLY A 1 190 ? 12.061 0.821 6.002 1.00 93.00 190 GLY A CA 1
ATOM 1570 C C . GLY A 1 190 ? 12.193 2.050 6.892 1.00 93.00 190 GLY A C 1
ATOM 1571 O O . GLY A 1 190 ? 13.256 2.668 6.925 1.00 93.00 190 GLY A O 1
ATOM 1572 N N . LEU A 1 191 ? 11.120 2.414 7.578 1.00 95.19 191 LEU A N 1
ATOM 1573 C CA . LEU A 1 191 ? 11.032 3.591 8.426 1.00 95.19 191 LEU A CA 1
ATOM 1574 C C . LEU A 1 191 ? 10.861 3.162 9.881 1.00 95.19 191 LEU A C 1
ATOM 1576 O O . LEU A 1 191 ? 9.947 2.404 10.186 1.00 95.19 191 LEU A O 1
ATOM 1580 N N . PHE A 1 192 ? 11.732 3.645 10.759 1.00 93.69 192 PHE A N 1
ATOM 1581 C CA . PHE A 1 192 ? 11.820 3.236 12.155 1.00 93.69 192 PHE A CA 1
ATOM 1582 C C . PHE A 1 192 ? 11.675 4.455 13.054 1.00 93.69 192 PHE A C 1
ATOM 1584 O O . PHE A 1 192 ? 12.406 5.434 12.884 1.00 93.69 192 PHE A O 1
ATOM 1591 N N . SER A 1 193 ? 10.756 4.368 14.010 1.00 88.75 193 SER A N 1
ATOM 1592 C CA . SER A 1 193 ? 10.641 5.297 15.133 1.00 88.75 193 SER A CA 1
ATOM 1593 C C . SER A 1 193 ? 10.947 4.534 16.419 1.00 88.75 193 SER A C 1
ATOM 1595 O O . SER A 1 193 ? 10.338 3.495 16.690 1.00 88.75 193 SER A O 1
ATOM 1597 N N . ASN A 1 194 ? 11.949 5.002 17.160 1.00 85.69 194 ASN A N 1
ATOM 1598 C CA . ASN A 1 194 ? 12.398 4.356 18.390 1.00 85.69 194 ASN A CA 1
ATOM 1599 C C . ASN A 1 194 ? 11.719 4.981 19.610 1.00 85.69 194 ASN A C 1
ATOM 1601 O O . ASN A 1 194 ? 11.312 6.141 19.573 1.00 85.69 194 ASN A O 1
ATOM 1605 N N . ALA A 1 195 ? 11.648 4.236 20.710 1.00 77.19 195 ALA A N 1
ATOM 1606 C CA . ALA A 1 195 ? 11.128 4.778 21.958 1.00 77.19 195 ALA A CA 1
ATOM 1607 C C . ALA A 1 195 ? 12.030 5.911 22.480 1.00 77.19 195 ALA A C 1
ATOM 1609 O O . ALA A 1 195 ? 13.248 5.899 22.278 1.00 77.19 195 ALA A O 1
ATOM 1610 N N . VAL A 1 196 ? 11.429 6.899 23.143 1.00 70.00 196 VAL A N 1
ATOM 1611 C CA . VAL A 1 196 ? 12.161 7.970 23.831 1.00 70.00 196 VAL A CA 1
ATOM 1612 C C . VAL A 1 196 ? 12.442 7.522 25.261 1.00 70.00 196 VAL A C 1
ATOM 1614 O O . VAL A 1 196 ? 11.534 7.096 25.974 1.00 70.00 196 VAL A O 1
ATOM 1617 N N . GLU A 1 197 ? 13.701 7.604 25.683 1.00 64.62 197 GLU A N 1
ATOM 1618 C CA . GLU A 1 197 ? 14.094 7.235 27.038 1.00 64.62 197 GLU A CA 1
ATOM 1619 C C . GLU A 1 197 ? 13.694 8.334 28.030 1.00 64.62 197 GLU A C 1
ATOM 1621 O O . GLU A 1 197 ? 14.130 9.480 27.926 1.00 64.62 197 GLU A O 1
ATOM 1626 N N . THR A 1 198 ? 12.834 7.993 28.993 1.00 54.12 198 THR A N 1
ATOM 1627 C CA . THR A 1 198 ? 12.295 8.943 29.983 1.00 54.12 198 THR A CA 1
ATOM 1628 C C . THR A 1 198 ? 13.164 9.079 31.235 1.00 54.12 198 THR A C 1
ATOM 1630 O O . THR A 1 198 ? 12.917 9.955 32.063 1.00 54.12 198 THR A O 1
ATOM 1633 N N . ARG A 1 199 ? 14.198 8.239 31.395 1.00 50.47 199 ARG A N 1
ATOM 1634 C CA . ARG A 1 199 ? 15.124 8.258 32.538 1.00 50.47 199 ARG A CA 1
ATOM 1635 C C . ARG A 1 199 ? 16.531 8.599 32.054 1.00 50.47 199 ARG A C 1
ATOM 1637 O O . ARG A 1 199 ? 17.059 7.918 31.189 1.00 50.47 199 ARG A O 1
ATOM 1644 N N . LYS A 1 200 ? 17.171 9.617 32.640 1.00 48.16 200 LYS A N 1
ATOM 1645 C CA . LYS A 1 200 ? 18.597 9.905 32.405 1.00 48.16 200 LYS A CA 1
ATOM 1646 C C . LYS A 1 200 ? 19.449 8.777 32.994 1.00 48.16 200 LYS A C 1
ATOM 1648 O O . LYS A 1 200 ? 19.845 8.846 34.153 1.00 48.16 200 LYS A O 1
ATOM 1653 N N . ILE A 1 201 ? 19.707 7.731 32.219 1.00 45.25 201 ILE A N 1
ATOM 1654 C CA . ILE A 1 201 ? 20.666 6.683 32.569 1.00 45.25 201 ILE A CA 1
ATOM 1655 C C . ILE A 1 201 ? 21.807 6.797 31.559 1.00 45.25 201 ILE A C 1
ATOM 1657 O O . ILE A 1 201 ? 21.679 6.356 30.428 1.00 45.25 201 ILE A O 1
ATOM 1661 N N . ASN A 1 202 ? 22.899 7.442 31.979 1.00 45.78 202 ASN A N 1
ATOM 1662 C CA . ASN A 1 202 ? 24.191 7.530 31.289 1.00 45.78 202 ASN A CA 1
ATOM 1663 C C . ASN A 1 202 ? 24.144 7.766 29.766 1.00 45.78 202 ASN A C 1
ATOM 1665 O O . ASN A 1 202 ? 24.194 6.805 29.009 1.00 45.78 202 ASN A O 1
ATOM 1669 N N . ASP A 1 203 ? 24.147 9.041 29.361 1.00 49.25 203 ASP A N 1
ATOM 1670 C CA . ASP A 1 203 ? 24.770 9.716 28.193 1.00 49.25 203 ASP A CA 1
ATOM 1671 C C . ASP A 1 203 ? 25.019 9.032 26.833 1.00 49.25 203 ASP A C 1
ATOM 1673 O O . ASP A 1 203 ? 25.528 9.695 25.931 1.00 49.25 203 ASP A O 1
ATOM 1677 N N . LYS A 1 204 ? 24.712 7.753 26.602 1.00 52.25 204 LYS A N 1
ATOM 1678 C CA . LYS A 1 204 ? 25.211 7.062 25.410 1.00 52.25 204 LYS A CA 1
ATOM 1679 C C . LYS A 1 204 ? 24.226 6.885 24.271 1.00 52.25 204 LYS A C 1
ATOM 1681 O O . LYS A 1 204 ? 24.723 6.839 23.156 1.00 52.25 204 LYS A O 1
ATOM 1686 N N . PHE A 1 205 ? 22.902 6.876 24.451 1.00 54.34 205 PHE A N 1
ATOM 1687 C CA . PHE A 1 205 ? 21.972 6.777 23.306 1.00 54.34 205 PHE A CA 1
ATOM 1688 C C . PHE A 1 205 ? 20.567 7.336 23.601 1.00 54.34 205 PHE A C 1
ATOM 1690 O O . PHE A 1 205 ? 19.584 6.600 23.561 1.00 54.34 205 PHE A O 1
ATOM 1697 N N . GLN A 1 206 ? 20.442 8.642 23.858 1.00 66.94 206 GLN A N 1
ATOM 1698 C CA . GLN A 1 206 ? 19.117 9.260 23.982 1.00 66.94 206 GLN A CA 1
ATOM 1699 C C . GLN A 1 206 ? 18.494 9.481 22.594 1.00 66.94 206 GLN A C 1
ATOM 1701 O O . GLN A 1 206 ? 19.093 10.110 21.719 1.00 66.94 206 GLN A O 1
ATOM 1706 N N . ASN A 1 207 ? 17.281 8.968 22.374 1.00 77.50 207 ASN A N 1
ATOM 1707 C CA . ASN A 1 207 ? 16.502 9.329 21.193 1.00 77.50 207 ASN A CA 1
ATOM 1708 C C . ASN A 1 207 ? 16.032 10.789 21.319 1.00 77.50 207 ASN A C 1
ATOM 1710 O O . ASN A 1 207 ? 15.181 11.090 22.151 1.00 77.50 207 ASN A O 1
ATOM 1714 N N . ILE A 1 208 ? 16.594 11.669 20.489 1.00 81.56 208 ILE A N 1
ATOM 1715 C CA . ILE A 1 208 ? 16.291 13.109 20.454 1.00 81.56 208 ILE A CA 1
ATOM 1716 C C . ILE A 1 208 ? 15.167 13.471 19.474 1.00 81.56 208 ILE A C 1
ATOM 1718 O O . ILE A 1 208 ? 14.902 14.648 19.259 1.00 81.56 208 ILE A O 1
ATOM 1722 N N . TYR A 1 209 ? 14.564 12.485 18.806 1.00 84.06 209 TYR A N 1
ATOM 1723 C CA . TYR A 1 209 ? 13.506 12.722 17.831 1.00 84.06 209 TYR A CA 1
ATOM 1724 C C . TYR A 1 209 ? 12.143 12.757 18.513 1.00 84.06 209 TYR A C 1
ATOM 1726 O O . TYR A 1 209 ? 11.770 11.839 19.244 1.00 84.06 209 TYR A O 1
ATOM 1734 N N . HIS A 1 210 ? 11.387 13.815 18.237 1.00 74.94 210 HIS A N 1
ATOM 1735 C CA . HIS A 1 210 ? 10.071 14.062 18.818 1.00 74.94 210 HIS A CA 1
ATOM 1736 C C . HIS A 1 210 ? 8.965 13.483 17.924 1.00 74.94 210 HIS A C 1
ATOM 1738 O O . HIS A 1 210 ? 8.048 14.194 17.526 1.00 74.94 210 HIS A O 1
ATOM 1744 N N . ASP A 1 211 ? 9.066 12.200 17.573 1.00 84.88 211 ASP A N 1
ATOM 1745 C CA . ASP A 1 211 ? 8.055 11.533 16.748 1.00 84.88 211 ASP A CA 1
ATOM 1746 C C . ASP A 1 211 ? 6.781 11.262 17.560 1.00 84.88 211 ASP A C 1
ATOM 1748 O O . ASP A 1 211 ? 6.832 10.767 18.691 1.00 84.88 211 ASP A O 1
ATOM 1752 N N . TYR A 1 212 ? 5.613 11.511 16.970 1.00 79.81 212 TYR A N 1
ATOM 1753 C CA . TYR A 1 212 ? 4.330 11.207 17.606 1.00 79.81 212 TYR A CA 1
ATOM 1754 C C . TYR A 1 212 ? 3.230 10.931 16.582 1.00 79.81 212 TYR A C 1
ATOM 1756 O O . TYR A 1 212 ? 3.378 11.146 15.381 1.00 79.81 212 TYR A O 1
ATOM 1764 N N . VAL A 1 213 ? 2.095 10.437 17.068 1.00 76.50 213 VAL A N 1
ATOM 1765 C CA . VAL A 1 213 ? 0.866 10.339 16.277 1.00 76.50 213 VAL A CA 1
ATOM 1766 C C . VAL A 1 213 ? -0.045 11.470 16.717 1.00 76.50 213 VAL A C 1
ATOM 1768 O O . VAL A 1 213 ? -0.371 11.557 17.899 1.00 76.50 213 VAL A O 1
ATOM 1771 N N . ASP A 1 214 ? -0.436 12.342 15.791 1.00 75.12 214 ASP A N 1
ATOM 1772 C CA . ASP A 1 214 ? -1.407 13.395 16.073 1.00 75.12 214 ASP A CA 1
ATOM 1773 C C . ASP A 1 214 ? -2.789 12.754 16.286 1.00 75.12 214 ASP A C 1
ATOM 1775 O O . ASP A 1 214 ? -3.352 12.198 15.336 1.00 75.12 214 ASP A O 1
ATOM 1779 N N . PRO A 1 215 ? -3.369 12.838 17.496 1.00 53.25 215 PRO A N 1
ATOM 1780 C CA . PRO A 1 215 ? -4.635 12.184 17.811 1.00 53.25 215 PRO A CA 1
ATOM 1781 C C . PRO A 1 215 ? -5.834 12.786 17.063 1.00 53.25 215 PRO A C 1
ATOM 1783 O O . PRO A 1 215 ? -6.866 12.133 16.944 1.00 53.25 215 PRO A O 1
ATOM 1786 N N . LYS A 1 216 ? -5.735 14.022 16.550 1.00 64.88 216 LYS A N 1
ATOM 1787 C CA . LYS A 1 216 ? -6.832 14.673 15.814 1.00 64.88 216 LYS A CA 1
ATOM 1788 C C . LYS A 1 216 ? -6.868 14.247 14.354 1.00 64.88 216 LYS A C 1
ATOM 1790 O O . LYS A 1 216 ? -7.941 14.105 13.772 1.00 64.88 216 LYS A O 1
ATOM 1795 N N . THR A 1 217 ? -5.696 14.094 13.742 1.00 72.31 217 THR A N 1
ATOM 1796 C CA . THR A 1 217 ? -5.579 13.830 12.300 1.00 72.31 217 THR A CA 1
ATOM 1797 C C . THR A 1 217 ? -5.209 12.384 11.976 1.00 72.31 217 THR A C 1
ATOM 1799 O O . THR A 1 217 ? -5.344 11.973 10.821 1.00 72.31 217 THR A O 1
ATOM 1802 N N . ASN A 1 218 ? -4.760 11.607 12.969 1.00 71.69 218 ASN A N 1
ATOM 1803 C CA . ASN A 1 218 ? -4.139 10.287 12.814 1.00 71.69 218 ASN A CA 1
ATOM 1804 C C . ASN A 1 218 ? -2.937 10.288 11.857 1.00 71.69 218 ASN A C 1
ATOM 1806 O O . ASN A 1 218 ? -2.590 9.257 11.271 1.00 71.69 218 ASN A O 1
ATOM 1810 N N . LEU A 1 219 ? -2.311 11.450 11.665 1.00 83.44 219 LEU A N 1
ATOM 1811 C CA . LEU A 1 219 ? -1.058 11.552 10.939 1.00 83.44 219 LEU A CA 1
ATOM 1812 C C . LEU A 1 219 ? 0.100 11.291 11.895 1.00 83.44 219 LEU A C 1
ATOM 1814 O O . LEU A 1 219 ? 0.114 11.759 13.031 1.00 83.44 219 LEU A O 1
ATOM 1818 N N . ILE A 1 220 ? 1.085 10.551 11.410 1.00 87.81 220 ILE A N 1
ATOM 1819 C CA . ILE A 1 220 ? 2.343 10.347 12.116 1.00 87.81 220 ILE A CA 1
ATOM 1820 C C . ILE A 1 220 ? 3.226 11.552 11.802 1.00 87.81 220 ILE A C 1
ATOM 1822 O O . ILE A 1 220 ? 3.523 11.811 10.633 1.00 87.81 220 ILE A O 1
ATOM 1826 N N . HIS A 1 221 ? 3.626 12.279 12.836 1.00 92.56 221 HIS A N 1
ATOM 1827 C CA . HIS A 1 221 ? 4.716 13.242 12.789 1.00 92.56 221 HIS A CA 1
ATOM 1828 C C . HIS A 1 221 ? 6.025 12.458 12.880 1.00 92.56 221 HIS A C 1
ATOM 1830 O O . HIS A 1 221 ? 6.266 11.757 13.864 1.00 92.56 221 HIS A O 1
ATOM 1836 N N . TYR A 1 222 ? 6.816 12.501 11.809 1.00 95.12 222 TYR A N 1
ATOM 1837 C CA . TYR A 1 222 ? 8.096 11.809 11.728 1.00 95.12 222 TYR A CA 1
ATOM 1838 C C . TYR A 1 222 ? 9.213 12.806 11.435 1.00 95.12 222 TYR A C 1
ATOM 1840 O O . TYR A 1 222 ? 9.212 13.455 10.381 1.00 95.12 222 TYR A O 1
ATOM 1848 N N . THR A 1 223 ? 10.182 12.899 12.338 1.00 94.56 223 THR A N 1
ATOM 1849 C CA . THR A 1 223 ? 11.328 13.797 12.196 1.00 94.56 223 THR A CA 1
ATOM 1850 C C . THR A 1 223 ? 12.381 13.173 11.277 1.00 94.56 223 THR A C 1
ATOM 1852 O O . THR A 1 223 ? 12.693 11.986 11.354 1.00 94.56 223 THR A O 1
ATOM 1855 N N . GLY A 1 224 ? 12.929 13.972 10.364 1.00 93.69 224 GLY A N 1
ATOM 1856 C CA . GLY A 1 224 ? 13.954 13.554 9.416 1.00 93.69 224 GLY A CA 1
ATOM 1857 C C . GLY A 1 224 ? 15.245 13.093 10.094 1.00 93.69 224 GLY A C 1
ATOM 1858 O O . GLY A 1 224 ? 15.487 13.317 11.278 1.00 93.69 224 GLY A O 1
ATOM 1859 N N . GLN A 1 225 ? 16.111 12.446 9.321 1.00 92.81 225 GLN A N 1
ATOM 1860 C CA . GLN A 1 225 ? 17.427 12.016 9.777 1.00 92.81 225 GLN A CA 1
ATOM 1861 C C . GLN A 1 225 ? 18.405 13.201 9.878 1.00 92.81 225 GLN A C 1
ATOM 1863 O O . GLN A 1 225 ? 18.445 14.060 8.998 1.00 92.81 225 GLN A O 1
ATOM 1868 N N . GLY A 1 226 ? 19.248 13.175 10.914 1.00 91.12 226 GLY A N 1
ATOM 1869 C CA . GLY A 1 226 ? 20.266 14.186 11.230 1.00 91.12 226 GLY A CA 1
ATOM 1870 C C . GLY A 1 226 ? 20.171 14.564 12.706 1.00 91.12 226 GLY A C 1
ATOM 1871 O O . GLY A 1 226 ? 19.086 14.930 13.157 1.00 91.12 226 GLY A O 1
ATOM 1872 N N . GLN A 1 227 ? 21.253 14.362 13.464 1.00 89.75 227 GLN A N 1
ATOM 1873 C CA . GLN A 1 227 ? 21.283 14.528 14.928 1.00 89.75 227 GLN A CA 1
ATOM 1874 C C . GLN A 1 227 ? 22.083 15.742 15.409 1.00 89.75 227 GLN A C 1
ATOM 1876 O O . GLN A 1 227 ? 21.985 16.085 16.585 1.00 89.75 227 GLN A O 1
ATOM 1881 N N . GLU A 1 228 ? 22.793 16.417 14.514 1.00 90.69 228 GLU A N 1
ATOM 1882 C CA . GLU A 1 228 ? 23.586 17.620 14.773 1.00 90.69 228 GLU A CA 1
ATOM 1883 C C . GLU A 1 228 ? 23.371 18.582 13.608 1.00 90.69 228 GLU A C 1
ATOM 1885 O O . GLU A 1 228 ? 23.213 18.113 12.475 1.00 90.69 228 GLU A O 1
ATOM 1890 N N . ASP A 1 229 ? 23.346 19.882 13.912 1.00 93.00 229 ASP A N 1
ATOM 1891 C CA . ASP A 1 229 ? 23.121 20.975 12.960 1.00 93.00 229 ASP A CA 1
ATOM 1892 C C . ASP A 1 229 ? 21.815 20.859 12.143 1.00 93.00 229 ASP A C 1
ATOM 1894 O O . ASP A 1 229 ? 20.986 19.957 12.323 1.00 93.00 229 ASP A O 1
ATOM 1898 N N . ASP A 1 230 ? 21.606 21.820 11.242 1.00 96.56 230 ASP A N 1
ATOM 1899 C CA . ASP A 1 230 ? 20.462 21.855 10.337 1.00 96.56 230 ASP A CA 1
ATOM 1900 C C . ASP A 1 230 ? 20.432 20.631 9.416 1.00 96.56 230 ASP A C 1
ATOM 1902 O O . ASP A 1 230 ? 21.380 20.328 8.677 1.00 96.56 230 ASP A O 1
ATOM 1906 N N . GLN A 1 231 ? 19.290 19.944 9.404 1.00 95.75 231 GLN A N 1
ATOM 1907 C CA . GLN A 1 231 ? 19.102 18.769 8.568 1.00 95.75 231 GLN A CA 1
ATOM 1908 C C . GLN A 1 231 ? 19.190 19.113 7.083 1.00 95.75 231 GLN A C 1
ATOM 1910 O O . GLN A 1 231 ? 18.783 20.178 6.625 1.00 95.75 231 GLN A O 1
ATOM 1915 N N . GLN A 1 232 ? 19.662 18.144 6.300 1.00 93.69 232 GLN A N 1
ATOM 1916 C CA . GLN A 1 232 ? 19.808 18.270 4.853 1.00 93.69 232 GLN A CA 1
ATOM 1917 C C . GLN A 1 232 ? 18.893 17.276 4.124 1.00 93.69 232 GLN A C 1
ATOM 1919 O O . GLN A 1 232 ? 18.666 16.153 4.589 1.00 93.69 232 GLN A O 1
ATOM 1924 N N . LEU A 1 233 ? 18.387 17.658 2.946 1.00 91.12 233 LEU A N 1
ATOM 1925 C CA . LEU A 1 233 ? 17.631 16.774 2.043 1.00 91.12 233 LEU A CA 1
ATOM 1926 C C . LEU A 1 233 ? 18.574 15.835 1.279 1.00 91.12 233 LEU A C 1
ATOM 1928 O O . LEU A 1 233 ? 18.667 15.863 0.053 1.00 91.12 233 LEU A O 1
ATOM 1932 N N . THR A 1 234 ? 19.284 14.979 2.005 1.00 88.38 234 THR A N 1
ATOM 1933 C CA . THR A 1 234 ? 20.193 13.977 1.441 1.00 88.38 234 THR A CA 1
ATOM 1934 C C . THR A 1 234 ? 19.696 12.567 1.742 1.00 88.38 234 THR A C 1
ATOM 1936 O O . THR A 1 234 ? 18.894 12.357 2.651 1.00 88.38 234 THR A O 1
ATOM 1939 N N . VAL A 1 235 ? 20.136 11.599 0.930 1.00 86.69 235 VAL A N 1
ATOM 1940 C CA . VAL A 1 235 ? 19.940 10.143 1.087 1.00 86.69 235 VAL A CA 1
ATOM 1941 C C . VAL A 1 235 ? 18.557 9.746 1.636 1.00 86.69 235 VAL A C 1
ATOM 1943 O O . VAL A 1 235 ? 17.625 9.591 0.848 1.00 86.69 235 VAL A O 1
ATOM 1946 N N . GLY A 1 236 ? 18.413 9.579 2.959 1.00 88.12 236 GLY A N 1
ATOM 1947 C CA . GLY A 1 236 ? 17.171 9.172 3.623 1.00 88.12 236 GLY A CA 1
ATOM 1948 C C . GLY A 1 236 ? 16.064 10.224 3.539 1.00 88.12 236 GLY A C 1
ATOM 1949 O O . GLY A 1 236 ? 14.968 9.921 3.065 1.00 88.12 236 GLY A O 1
ATOM 1950 N N . ASN A 1 237 ? 16.359 11.473 3.909 1.00 93.38 237 ASN A N 1
ATOM 1951 C CA . ASN A 1 237 ? 15.394 12.576 3.835 1.00 93.38 237 ASN A CA 1
ATOM 1952 C C . ASN A 1 237 ? 14.967 12.830 2.386 1.00 93.38 237 ASN A C 1
ATOM 1954 O O . ASN A 1 237 ? 13.780 12.992 2.104 1.00 93.38 237 ASN A O 1
ATOM 1958 N N . LEU A 1 238 ? 15.919 12.772 1.447 1.00 88.81 238 LEU A N 1
ATOM 1959 C CA . LEU A 1 238 ? 15.627 12.884 0.016 1.00 88.81 238 LEU A CA 1
ATOM 1960 C C . LEU A 1 238 ? 14.741 11.734 -0.484 1.00 88.81 238 LEU A C 1
ATOM 1962 O O . LEU A 1 238 ? 13.856 11.948 -1.314 1.00 88.81 238 LEU A O 1
ATOM 1966 N N . ALA A 1 239 ? 14.963 10.514 0.013 1.00 85.69 239 ALA A N 1
ATOM 1967 C CA . ALA A 1 239 ? 14.161 9.352 -0.350 1.00 85.69 239 ALA A CA 1
ATOM 1968 C C . ALA A 1 239 ? 12.718 9.466 0.157 1.00 85.69 239 ALA A C 1
ATOM 1970 O O . ALA A 1 239 ? 11.809 9.141 -0.603 1.00 85.69 239 ALA A O 1
ATOM 1971 N N . LEU A 1 240 ? 12.492 9.958 1.382 1.00 91.12 240 LEU A N 1
ATOM 1972 C CA . LEU A 1 240 ? 11.141 10.243 1.880 1.00 91.12 240 LEU A CA 1
ATOM 1973 C C . LEU A 1 240 ? 10.481 11.382 1.101 1.00 91.12 240 LEU A C 1
ATOM 1975 O O . LEU A 1 240 ? 9.344 11.232 0.655 1.00 91.12 240 LEU A O 1
ATOM 1979 N N . TYR A 1 241 ? 11.205 12.477 0.865 1.00 88.94 241 TYR A N 1
ATOM 1980 C CA . TYR A 1 241 ? 10.706 13.625 0.106 1.00 88.94 241 TYR A CA 1
ATOM 1981 C C . TYR A 1 241 ? 10.232 13.222 -1.300 1.00 88.94 241 TYR A C 1
ATOM 1983 O O . TYR A 1 241 ? 9.144 13.594 -1.740 1.00 88.94 241 TYR A O 1
ATOM 1991 N N . ASN A 1 242 ? 11.007 12.376 -1.985 1.00 81.19 242 ASN A N 1
ATOM 1992 C CA . ASN A 1 242 ? 10.672 11.887 -3.321 1.00 81.19 242 ASN A CA 1
ATOM 1993 C C . ASN A 1 242 ? 9.772 10.642 -3.330 1.00 81.19 242 ASN A C 1
ATOM 1995 O O . ASN A 1 242 ? 9.321 10.246 -4.404 1.00 81.19 242 ASN A O 1
ATOM 1999 N N . ALA A 1 243 ? 9.454 10.030 -2.183 1.00 74.94 243 ALA A N 1
ATOM 2000 C CA . ALA A 1 243 ? 8.761 8.737 -2.133 1.00 74.94 243 ALA A CA 1
ATOM 2001 C C . ALA A 1 243 ? 7.421 8.737 -2.887 1.00 74.94 243 ALA A C 1
ATOM 2003 O O . ALA A 1 243 ? 7.088 7.759 -3.559 1.00 74.94 243 ALA A O 1
ATOM 2004 N N . LYS A 1 244 ? 6.674 9.851 -2.832 1.00 67.00 244 LYS A N 1
ATOM 2005 C CA . LYS A 1 244 ? 5.406 10.018 -3.563 1.00 67.00 244 LYS A CA 1
ATOM 2006 C C . LYS A 1 244 ? 5.604 10.014 -5.081 1.00 67.00 244 LYS A C 1
ATOM 2008 O O . LYS A 1 244 ? 4.800 9.417 -5.791 1.00 67.00 244 LYS A O 1
ATOM 2013 N N . LYS A 1 245 ? 6.661 10.668 -5.571 1.00 62.53 245 LYS A N 1
ATOM 2014 C CA . LYS A 1 245 ? 7.008 10.743 -6.998 1.00 62.53 245 LYS A CA 1
ATOM 2015 C C . LYS A 1 245 ? 7.586 9.419 -7.501 1.00 62.53 245 LYS A C 1
ATOM 2017 O O . LYS A 1 245 ? 7.226 8.966 -8.581 1.00 62.53 245 LYS A O 1
ATOM 2022 N N . ASP A 1 246 ? 8.425 8.788 -6.689 1.00 56.12 246 ASP A N 1
ATOM 2023 C CA . ASP A 1 246 ? 9.104 7.533 -7.014 1.00 56.12 246 ASP A CA 1
ATOM 2024 C C . ASP A 1 246 ? 8.205 6.300 -6.844 1.00 56.12 246 ASP A C 1
ATOM 2026 O O . ASP A 1 246 ? 8.597 5.193 -7.219 1.00 56.12 246 ASP A O 1
ATOM 2030 N N . LEU A 1 247 ? 7.016 6.479 -6.256 1.00 59.84 247 LEU A N 1
ATOM 2031 C CA . LEU A 1 247 ? 6.078 5.414 -5.897 1.00 59.84 247 LEU A CA 1
ATOM 2032 C C . LEU A 1 247 ? 6.733 4.311 -5.044 1.00 59.84 247 LEU A C 1
ATOM 2034 O O . LEU A 1 247 ? 6.368 3.138 -5.155 1.00 59.84 247 LEU A O 1
ATOM 2038 N N . LYS A 1 248 ? 7.700 4.681 -4.194 1.00 67.31 248 LYS A N 1
ATOM 2039 C CA . LYS A 1 248 ? 8.400 3.741 -3.307 1.00 67.31 248 LYS A CA 1
ATOM 2040 C C . LYS A 1 248 ? 7.516 3.406 -2.104 1.00 67.31 248 LYS A C 1
ATOM 2042 O O . LYS A 1 248 ? 7.082 4.330 -1.412 1.00 67.31 248 LYS A O 1
ATOM 2047 N N . PRO A 1 249 ? 7.249 2.120 -1.823 1.00 78.94 249 PRO A N 1
ATOM 2048 C CA . PRO A 1 249 ? 6.535 1.741 -0.614 1.00 78.94 249 PRO A CA 1
ATOM 2049 C C . PRO A 1 249 ? 7.399 2.035 0.617 1.00 78.94 249 PRO A C 1
ATOM 2051 O O . PRO A 1 249 ? 8.606 1.782 0.622 1.00 78.94 249 PRO A O 1
ATOM 2054 N N . ILE A 1 250 ? 6.767 2.582 1.654 1.00 90.38 250 ILE A N 1
ATOM 2055 C CA . ILE A 1 250 ? 7.395 2.888 2.939 1.00 90.38 250 ILE A CA 1
ATOM 2056 C C . ILE A 1 250 ? 6.768 1.961 3.974 1.00 90.38 250 ILE A C 1
ATOM 2058 O O . ILE A 1 250 ? 5.559 2.018 4.173 1.00 90.38 250 ILE A O 1
ATOM 2062 N N . HIS A 1 251 ? 7.567 1.113 4.607 1.00 92.19 251 HIS A N 1
ATOM 2063 C CA . HIS A 1 251 ? 7.160 0.183 5.657 1.00 92.19 251 HIS A CA 1
ATOM 2064 C C . HIS A 1 251 ? 7.523 0.774 7.015 1.00 92.19 251 HIS A C 1
ATOM 2066 O O . HIS A 1 251 ? 8.690 1.095 7.231 1.00 92.19 251 HIS A O 1
ATOM 2072 N N . TYR A 1 252 ? 6.545 0.940 7.902 1.00 92.88 252 TYR A N 1
ATOM 2073 C CA . TYR A 1 252 ? 6.720 1.638 9.171 1.00 92.88 252 TYR A CA 1
ATOM 2074 C C . TYR A 1 252 ? 6.794 0.670 10.352 1.00 92.88 252 TYR A C 1
ATOM 2076 O O . TYR A 1 252 ? 5.928 -0.188 10.525 1.00 92.88 252 TYR A O 1
ATOM 2084 N N . PHE A 1 253 ? 7.839 0.846 11.153 1.00 92.75 253 PHE A N 1
ATOM 2085 C CA . PHE A 1 253 ? 8.147 0.090 12.353 1.00 92.75 253 PHE A CA 1
ATOM 2086 C C . PHE A 1 253 ? 8.258 1.046 13.540 1.00 92.75 253 PHE A C 1
ATOM 2088 O O . PHE A 1 253 ? 8.950 2.066 13.455 1.00 92.75 253 PHE A O 1
ATOM 2095 N N . ARG A 1 254 ? 7.609 0.715 14.655 1.00 86.56 254 ARG A N 1
ATOM 2096 C CA . ARG A 1 254 ? 7.603 1.550 15.859 1.00 86.56 254 ARG A CA 1
ATOM 2097 C C . ARG A 1 254 ? 7.982 0.744 17.090 1.00 86.56 254 ARG A C 1
ATOM 2099 O O . ARG A 1 254 ? 7.448 -0.331 17.318 1.00 86.56 254 ARG A O 1
ATOM 2106 N N . GLN A 1 255 ? 8.886 1.279 17.895 1.00 84.38 255 GLN A N 1
ATOM 2107 C CA . GLN A 1 255 ? 9.232 0.732 19.201 1.00 84.38 255 GLN A CA 1
ATOM 2108 C C . GLN A 1 255 ? 8.565 1.574 20.293 1.00 84.38 255 GLN A C 1
ATOM 2110 O O . GLN A 1 255 ? 8.641 2.802 20.260 1.00 84.38 255 GLN A O 1
ATOM 2115 N N . TYR A 1 256 ? 7.924 0.916 21.258 1.00 73.56 256 TYR A N 1
ATOM 2116 C CA . TYR A 1 256 ? 7.246 1.583 22.378 1.00 73.56 256 TYR A CA 1
ATOM 2117 C C . TYR A 1 256 ? 8.110 1.668 23.635 1.00 73.56 256 TYR A C 1
ATOM 2119 O O . TYR A 1 256 ? 7.990 2.623 24.397 1.00 73.56 256 TYR A O 1
ATOM 2127 N N . GLU A 1 257 ? 9.016 0.707 23.817 1.00 71.56 257 GLU A N 1
ATOM 2128 C CA . GLU A 1 257 ? 9.893 0.600 24.982 1.00 71.56 257 GLU A CA 1
ATOM 2129 C C . GLU A 1 257 ? 11.359 0.572 24.548 1.00 71.56 257 GLU A C 1
ATOM 2131 O O . GLU A 1 257 ? 11.716 -0.112 23.585 1.00 71.56 257 GLU A O 1
ATOM 2136 N N . VAL A 1 258 ? 12.226 1.310 25.246 1.00 75.56 258 VAL A N 1
ATOM 2137 C CA . VAL A 1 258 ? 13.659 1.369 24.922 1.00 75.56 258 VAL A CA 1
ATOM 2138 C C . VAL A 1 258 ? 14.261 -0.032 25.028 1.00 75.56 258 VAL A C 1
ATOM 2140 O O . VAL A 1 258 ? 14.163 -0.690 26.057 1.00 75.56 258 VAL A O 1
ATOM 2143 N N . GLY A 1 259 ? 14.870 -0.497 23.937 1.00 75.00 259 GLY A N 1
ATOM 2144 C CA . GLY A 1 259 ? 15.433 -1.848 23.847 1.00 75.00 259 GLY A CA 1
ATOM 2145 C C . GLY A 1 259 ? 14.417 -2.959 23.554 1.00 75.00 259 GLY A C 1
ATOM 2146 O O . GLY A 1 259 ? 14.838 -4.089 23.325 1.00 75.00 259 GLY A O 1
ATOM 2147 N N . GLY A 1 260 ? 13.118 -2.650 23.501 1.00 79.06 260 GLY A N 1
ATOM 2148 C CA . GLY A 1 260 ? 12.063 -3.595 23.136 1.00 79.06 260 GLY A CA 1
ATOM 2149 C C . GLY A 1 260 ? 11.982 -3.880 21.633 1.00 79.06 260 GLY A C 1
ATOM 2150 O O . GLY A 1 260 ? 12.712 -3.306 20.820 1.00 79.06 260 GLY A O 1
ATOM 2151 N N . ASN A 1 261 ? 11.052 -4.752 21.252 1.00 86.25 261 ASN A N 1
ATOM 2152 C CA . ASN A 1 261 ? 10.799 -5.089 19.851 1.00 86.25 261 ASN A CA 1
ATOM 2153 C C . ASN A 1 261 ? 10.105 -3.944 19.096 1.00 86.25 261 ASN A C 1
ATOM 2155 O O . ASN A 1 261 ? 9.429 -3.095 19.683 1.00 86.25 261 ASN A O 1
ATOM 2159 N N . HIS A 1 262 ? 10.237 -3.955 17.771 1.00 89.00 262 HIS A N 1
ATOM 2160 C CA . HIS A 1 262 ? 9.535 -3.038 16.880 1.00 89.00 262 HIS A CA 1
ATOM 2161 C C . HIS A 1 262 ? 8.232 -3.670 16.389 1.00 89.00 262 HIS A C 1
ATOM 2163 O O . HIS A 1 262 ? 8.244 -4.730 15.766 1.00 89.00 262 HIS A O 1
ATOM 2169 N N . GLU A 1 263 ? 7.115 -2.988 16.617 1.00 86.25 263 GLU A N 1
ATOM 2170 C CA . GLU A 1 263 ? 5.833 -3.303 15.997 1.00 86.25 263 GLU A CA 1
ATOM 2171 C C . GLU A 1 263 ? 5.853 -2.900 14.521 1.00 86.25 263 GLU A C 1
ATOM 2173 O O . GLU A 1 263 ? 6.220 -1.771 14.179 1.00 86.25 263 GLU A O 1
ATOM 2178 N N . TYR A 1 264 ? 5.427 -3.796 13.636 1.00 88.81 264 TYR A N 1
ATOM 2179 C CA . TYR A 1 264 ? 5.204 -3.477 12.233 1.00 88.81 264 TYR A CA 1
ATOM 2180 C C . TYR A 1 264 ? 3.781 -2.953 12.013 1.00 88.81 264 TYR A C 1
ATOM 2182 O O . TYR A 1 264 ? 2.810 -3.699 12.050 1.00 88.81 264 TYR A O 1
ATOM 2190 N N . LEU A 1 265 ? 3.651 -1.664 11.699 1.00 76.50 265 LEU A N 1
ATOM 2191 C CA . LEU A 1 265 ? 2.353 -1.000 11.497 1.00 76.50 265 LEU A CA 1
ATOM 2192 C C . LEU A 1 265 ? 1.869 -1.056 10.036 1.00 76.50 265 LEU A C 1
ATOM 2194 O O . LEU A 1 265 ? 0.779 -0.595 9.684 1.00 76.50 265 LEU A O 1
ATOM 2198 N N . GLY A 1 266 ? 2.672 -1.638 9.146 1.00 81.00 266 GLY A N 1
ATOM 2199 C CA . GLY A 1 266 ? 2.350 -1.752 7.732 1.00 81.00 266 GLY A CA 1
ATOM 2200 C C . GLY A 1 266 ? 2.934 -0.628 6.876 1.00 81.00 266 GLY A C 1
ATOM 2201 O O . GLY A 1 266 ? 3.999 -0.085 7.169 1.00 81.00 266 GLY A O 1
ATOM 2202 N N . THR A 1 267 ? 2.270 -0.296 5.767 1.00 86.62 267 THR A N 1
ATOM 2203 C CA . THR A 1 267 ? 2.782 0.706 4.817 1.00 86.62 267 THR A CA 1
ATOM 2204 C C . THR A 1 267 ? 2.265 2.107 5.118 1.00 86.62 267 THR A C 1
ATOM 2206 O O . THR A 1 267 ? 1.127 2.257 5.553 1.00 86.62 267 THR A O 1
ATOM 2209 N N . VAL A 1 268 ? 3.057 3.146 4.844 1.00 86.88 268 VAL A N 1
ATOM 2210 C CA . VAL A 1 268 ? 2.691 4.568 4.991 1.00 86.88 268 VAL A CA 1
ATOM 2211 C C . VAL A 1 268 ? 2.926 5.356 3.698 1.00 86.88 268 VAL A C 1
ATOM 2213 O O . VAL A 1 268 ? 3.669 4.934 2.811 1.00 86.88 268 VAL A O 1
ATOM 2216 N N . LYS A 1 269 ? 2.295 6.529 3.590 1.00 86.50 269 LYS A N 1
ATOM 2217 C CA . LYS A 1 269 ? 2.529 7.530 2.539 1.00 86.50 269 LYS A CA 1
ATOM 2218 C C . LYS A 1 269 ? 2.830 8.886 3.162 1.00 86.50 269 LYS A C 1
ATOM 2220 O O . LYS A 1 269 ? 2.159 9.278 4.112 1.00 86.50 269 LYS A O 1
ATOM 2225 N N . VAL A 1 270 ? 3.768 9.625 2.572 1.00 90.19 270 VAL A N 1
ATOM 2226 C CA . VAL A 1 270 ? 4.012 11.033 2.916 1.00 90.19 270 VAL A CA 1
ATOM 2227 C C . VAL A 1 270 ? 2.857 11.887 2.383 1.00 90.19 270 VAL A C 1
ATOM 2229 O O . VAL A 1 270 ? 2.588 11.898 1.179 1.00 90.19 270 VAL A O 1
ATOM 2232 N N . VAL A 1 271 ? 2.160 12.580 3.283 1.00 87.62 271 VAL A N 1
ATOM 2233 C CA . VAL A 1 271 ? 1.056 13.500 2.966 1.00 87.62 271 VAL A CA 1
ATOM 2234 C C . VAL A 1 271 ? 1.594 14.894 2.677 1.00 87.62 271 VAL A C 1
ATOM 2236 O O . VAL A 1 271 ? 1.254 15.482 1.650 1.00 87.62 271 VAL A O 1
ATOM 2239 N N . LYS A 1 272 ? 2.445 15.402 3.571 1.00 91.81 272 LYS A N 1
ATOM 2240 C CA . LYS A 1 272 ? 3.103 16.706 3.459 1.00 91.81 272 LYS A CA 1
ATOM 2241 C C . LYS A 1 272 ? 4.461 16.682 4.163 1.00 91.81 272 LYS A C 1
ATOM 2243 O O . LYS A 1 272 ? 4.679 15.860 5.054 1.00 91.81 272 LYS A O 1
ATOM 2248 N N . THR A 1 273 ? 5.330 17.611 3.780 1.00 95.00 273 THR A N 1
ATOM 2249 C CA . THR A 1 273 ? 6.616 17.867 4.438 1.00 95.00 273 THR A CA 1
ATOM 2250 C C . THR A 1 273 ? 6.633 19.310 4.924 1.00 95.00 273 THR A C 1
ATOM 2252 O O . THR A 1 273 ? 6.246 20.208 4.177 1.00 95.00 273 THR A O 1
ATOM 2255 N N . THR A 1 274 ? 7.037 19.519 6.171 1.00 95.44 274 THR A N 1
ATOM 2256 C CA . THR A 1 274 ? 7.185 20.833 6.813 1.00 95.44 274 THR A CA 1
ATOM 2257 C C . THR A 1 274 ? 8.564 20.937 7.459 1.00 95.44 274 THR A C 1
ATOM 2259 O O . THR A 1 274 ? 9.275 19.937 7.527 1.00 95.44 274 THR A O 1
ATOM 2262 N N . ASN A 1 275 ? 8.933 22.126 7.935 1.00 95.44 275 ASN A N 1
ATOM 2263 C CA . ASN A 1 275 ? 10.144 22.332 8.728 1.00 95.44 275 ASN A CA 1
ATOM 2264 C C . ASN A 1 275 ? 9.759 22.765 10.145 1.00 95.44 275 ASN A C 1
ATOM 2266 O O . ASN A 1 275 ? 8.759 23.465 10.311 1.00 95.44 275 ASN A O 1
ATOM 2270 N N . GLU A 1 276 ? 10.549 22.364 11.134 1.00 95.19 276 GLU A N 1
ATOM 2271 C CA . GLU A 1 276 ? 10.405 22.761 12.541 1.00 95.19 276 GLU A CA 1
ATOM 2272 C C . GLU A 1 276 ? 11.781 23.080 13.139 1.00 95.19 276 GLU A C 1
ATOM 2274 O O . GLU A 1 276 ? 12.803 22.655 12.600 1.00 95.19 276 GLU A O 1
ATOM 2279 N N . ILE A 1 277 ? 11.800 23.813 14.254 1.00 94.25 277 ILE A N 1
ATOM 2280 C CA . ILE A 1 277 ? 13.003 24.022 15.065 1.00 94.25 277 ILE A CA 1
ATOM 2281 C C . ILE A 1 277 ? 12.952 23.028 16.226 1.00 94.25 277 ILE A C 1
ATOM 2283 O O . ILE A 1 277 ? 11.962 22.975 16.955 1.00 94.25 277 ILE A O 1
ATOM 2287 N N . GLN A 1 278 ? 13.998 22.219 16.377 1.00 92.25 278 GLN A N 1
ATOM 2288 C CA . GLN A 1 278 ? 14.155 21.266 17.480 1.00 92.25 278 GLN A CA 1
ATOM 2289 C C . GLN A 1 278 ? 15.579 21.348 18.032 1.00 92.25 278 GLN A C 1
ATOM 2291 O O . GLN A 1 278 ? 16.490 21.768 17.324 1.00 92.25 278 GLN A O 1
ATOM 2296 N N . ASN A 1 279 ? 15.787 20.902 19.270 1.00 89.81 279 ASN A N 1
ATOM 2297 C CA . ASN A 1 279 ? 17.132 20.816 19.829 1.00 89.81 279 ASN A CA 1
ATOM 2298 C C . ASN A 1 279 ? 17.917 19.663 19.195 1.00 89.81 279 ASN A C 1
ATOM 2300 O O . ASN A 1 279 ? 17.370 18.599 18.879 1.00 89.81 279 ASN A O 1
ATOM 2304 N N . ASP A 1 280 ? 19.215 19.869 19.017 1.00 89.25 280 ASP A N 1
ATOM 2305 C CA . ASP A 1 280 ? 20.146 18.848 18.584 1.00 89.25 280 ASP A CA 1
ATOM 2306 C C . ASP A 1 280 ? 20.632 17.948 19.727 1.00 89.25 280 ASP A C 1
ATOM 2308 O O . ASP A 1 280 ? 20.189 18.071 20.869 1.00 89.25 280 ASP A O 1
ATOM 2312 N N . SER A 1 281 ? 21.523 16.998 19.425 1.00 85.75 281 SER A N 1
ATOM 2313 C CA . SER A 1 281 ? 22.104 16.114 20.445 1.00 85.75 281 SER A CA 1
ATOM 2314 C C . SER A 1 281 ? 22.933 16.858 21.502 1.00 85.75 281 SER A C 1
ATOM 2316 O O . SER A 1 281 ? 23.191 16.296 22.564 1.00 85.75 281 SER A O 1
ATOM 2318 N N . LYS A 1 282 ? 23.337 18.107 21.235 1.00 86.75 282 LYS A N 1
ATOM 2319 C CA . LYS A 1 282 ? 24.105 18.989 22.126 1.00 86.75 282 LYS A CA 1
ATOM 2320 C C . LYS A 1 282 ? 23.218 20.026 22.829 1.00 86.75 282 LYS A C 1
ATOM 2322 O O . LYS A 1 282 ? 23.712 20.760 23.680 1.00 86.75 282 LYS A O 1
ATOM 2327 N N . GLY A 1 283 ? 21.922 20.070 22.508 1.00 84.88 283 GLY A N 1
ATOM 2328 C CA . GLY A 1 283 ? 20.948 21.007 23.063 1.00 84.88 283 GLY A CA 1
ATOM 2329 C C . GLY A 1 283 ? 20.811 22.335 22.309 1.00 84.88 283 GLY A C 1
ATOM 2330 O O . GLY A 1 283 ? 20.103 23.209 22.801 1.00 84.88 283 GLY A O 1
ATOM 2331 N N . ASN A 1 284 ? 21.444 22.502 21.145 1.00 90.94 284 ASN A N 1
ATOM 2332 C CA . ASN A 1 284 ? 21.328 23.710 20.322 1.00 90.94 284 ASN A CA 1
ATOM 2333 C C . ASN A 1 284 ? 20.130 23.621 19.373 1.00 90.94 284 ASN A C 1
ATOM 2335 O O . ASN A 1 284 ? 19.806 22.542 18.883 1.00 90.94 284 ASN A O 1
ATOM 2339 N N . GLU A 1 285 ? 19.498 24.750 19.061 1.00 93.81 285 GLU A N 1
ATOM 2340 C CA . GLU A 1 285 ? 18.418 24.795 18.073 1.00 93.81 285 GLU A CA 1
ATOM 2341 C C . GLU A 1 285 ? 18.924 24.448 16.665 1.00 93.81 285 GLU A C 1
ATOM 2343 O O . GLU A 1 285 ? 19.961 24.941 16.222 1.00 93.81 285 GLU A O 1
ATOM 2348 N N . ARG A 1 286 ? 18.158 23.624 15.946 1.00 94.38 286 ARG A N 1
ATOM 2349 C CA . ARG A 1 286 ? 18.394 23.275 14.541 1.00 94.38 286 ARG A CA 1
ATOM 2350 C C . ARG A 1 286 ? 17.093 23.176 13.752 1.00 94.38 286 ARG A C 1
ATOM 2352 O O . ARG A 1 286 ? 16.049 22.788 14.284 1.00 94.38 286 ARG A O 1
ATOM 2359 N N . ASN A 1 287 ? 17.175 23.427 12.453 1.00 96.12 287 ASN A N 1
ATOM 2360 C CA . ASN A 1 287 ? 16.102 23.156 11.509 1.00 96.12 287 ASN A CA 1
ATOM 2361 C C . ASN A 1 287 ? 16.016 21.657 11.207 1.00 96.12 287 ASN A C 1
ATOM 2363 O O . ASN A 1 287 ? 16.995 21.018 10.810 1.00 96.12 287 ASN A O 1
ATOM 2367 N N . VAL A 1 288 ? 14.818 21.095 11.337 1.00 96.31 288 VAL A N 1
ATOM 2368 C CA . VAL A 1 288 ? 14.525 19.700 10.998 1.00 96.31 288 VAL A CA 1
ATOM 2369 C C . VAL A 1 288 ? 13.447 19.605 9.930 1.00 96.31 288 VAL A C 1
ATOM 2371 O O . VAL A 1 288 ? 12.530 20.426 9.871 1.00 96.31 288 VAL A O 1
ATOM 2374 N N . PHE A 1 289 ? 13.526 18.563 9.105 1.00 96.81 289 PHE A N 1
ATOM 2375 C CA . PHE A 1 289 ? 12.429 18.192 8.218 1.00 96.81 289 PHE A CA 1
ATOM 2376 C C . PHE A 1 289 ? 11.428 17.334 8.980 1.00 96.81 289 PHE A C 1
ATOM 2378 O O . PHE A 1 289 ? 11.801 16.369 9.638 1.00 96.81 289 PHE A O 1
ATOM 2385 N N . VAL A 1 290 ? 10.146 17.634 8.824 1.00 96.38 290 VAL A N 1
ATOM 2386 C CA . VAL A 1 290 ? 9.048 16.844 9.374 1.00 96.38 290 VAL A CA 1
ATOM 2387 C C . VAL A 1 290 ? 8.236 16.260 8.236 1.00 96.38 290 VAL A C 1
ATOM 2389 O O . VAL A 1 290 ? 7.692 16.975 7.392 1.00 96.38 290 VAL A O 1
ATOM 2392 N N . PHE A 1 291 ? 8.132 14.937 8.221 1.00 96.12 291 PHE A N 1
ATOM 2393 C CA . PHE A 1 291 ? 7.327 14.187 7.273 1.00 96.12 291 PHE A CA 1
ATOM 2394 C C . PHE A 1 291 ? 6.032 13.761 7.954 1.00 96.12 291 PHE A C 1
ATOM 2396 O O . PHE A 1 291 ? 6.035 12.935 8.860 1.00 96.12 291 PHE A O 1
ATOM 2403 N N . TRP A 1 292 ? 4.908 14.298 7.489 1.00 93.31 292 TRP A N 1
ATOM 2404 C CA . TRP A 1 292 ? 3.590 13.902 7.973 1.00 93.31 292 TRP A CA 1
ATOM 2405 C C . TRP A 1 292 ? 3.109 12.693 7.186 1.00 93.31 292 TRP A C 1
ATOM 2407 O O . TRP A 1 292 ? 2.855 12.789 5.980 1.00 93.31 292 TRP A O 1
ATOM 2417 N N . LEU A 1 293 ? 2.999 11.549 7.853 1.00 91.56 293 LEU A N 1
ATOM 2418 C CA . LEU A 1 293 ? 2.730 10.264 7.219 1.00 91.56 293 LEU A CA 1
ATOM 2419 C C . LEU A 1 293 ? 1.320 9.775 7.531 1.00 91.56 293 LEU A C 1
ATOM 2421 O O . LEU A 1 293 ? 0.802 9.966 8.626 1.00 91.56 293 LEU A O 1
ATOM 2425 N N . LYS A 1 294 ? 0.720 9.076 6.570 1.00 87.00 294 LYS A N 1
ATOM 2426 C CA . LYS A 1 294 ? -0.559 8.385 6.737 1.00 87.00 294 LYS A CA 1
ATOM 2427 C C . LYS A 1 294 ? -0.384 6.894 6.486 1.00 87.00 294 LYS A C 1
ATOM 2429 O O . LYS A 1 294 ? 0.129 6.503 5.434 1.00 87.00 294 LYS A O 1
ATOM 2434 N N . LEU A 1 295 ? -0.850 6.061 7.414 1.00 77.75 295 LEU A N 1
ATOM 2435 C CA . LEU A 1 295 ? -0.900 4.610 7.230 1.00 77.75 295 LEU A CA 1
ATOM 2436 C C . LEU A 1 295 ? -1.811 4.242 6.047 1.00 77.75 295 LEU A C 1
ATOM 2438 O O . LEU A 1 295 ? -2.943 4.698 5.921 1.00 77.75 295 LEU A O 1
ATOM 2442 N N . THR A 1 296 ? -1.277 3.421 5.148 1.00 68.06 296 THR A N 1
ATOM 2443 C CA . THR A 1 296 ? -1.910 2.920 3.921 1.00 68.06 296 THR A CA 1
ATOM 2444 C C . THR A 1 296 ? -2.516 1.534 4.123 1.00 68.06 296 THR A C 1
ATOM 2446 O O . THR A 1 296 ? -3.527 1.229 3.501 1.00 68.06 296 THR A O 1
ATOM 2449 N N . SER A 1 297 ? -1.995 0.719 5.041 1.00 51.81 297 SER A N 1
ATOM 2450 C CA . SER A 1 297 ? -2.690 -0.494 5.517 1.00 51.81 297 SER A CA 1
ATOM 2451 C C . SER A 1 297 ? -4.019 -0.124 6.175 1.00 51.81 297 SER A C 1
ATOM 2453 O O . SER A 1 297 ? -5.044 -0.744 5.909 1.00 51.81 297 SER A O 1
ATOM 2455 N N . ILE A 1 298 ? -4.012 0.989 6.915 1.00 42.00 298 ILE A N 1
ATOM 2456 C CA . ILE A 1 298 ? -5.223 1.630 7.412 1.00 42.00 298 ILE A CA 1
ATOM 2457 C C . ILE A 1 298 ? -6.076 2.175 6.259 1.00 42.00 298 ILE A C 1
ATOM 2459 O O . ILE A 1 298 ? -7.268 2.265 6.434 1.00 42.00 298 ILE A O 1
ATOM 2463 N N . GLN A 1 299 ? -5.564 2.474 5.057 1.00 39.62 299 GLN A N 1
ATOM 2464 C CA . GLN A 1 299 ? -6.422 2.872 3.927 1.00 39.62 299 GLN A CA 1
ATOM 2465 C C . GLN A 1 299 ? -7.328 1.723 3.455 1.00 39.62 299 GLN A C 1
ATOM 2467 O O . GLN A 1 299 ? -8.454 1.993 3.078 1.00 39.62 299 GLN A O 1
ATOM 2472 N N . LYS A 1 300 ? -6.899 0.455 3.549 1.00 36.72 300 LYS A N 1
ATOM 2473 C CA . LYS A 1 300 ? -7.779 -0.702 3.291 1.00 36.72 300 LYS A CA 1
ATOM 2474 C C . LYS A 1 300 ? -8.883 -0.798 4.360 1.00 36.72 300 LYS A C 1
ATOM 2476 O O . LYS A 1 300 ? -10.048 -0.944 4.017 1.00 36.72 300 LYS A O 1
ATOM 2481 N N . ILE A 1 301 ? -8.510 -0.556 5.621 1.00 39.62 301 ILE A N 1
ATOM 2482 C CA . ILE A 1 301 ? -9.423 -0.448 6.775 1.00 39.62 301 ILE A CA 1
ATOM 2483 C C . ILE A 1 301 ? -10.282 0.833 6.713 1.00 39.62 301 ILE A C 1
ATOM 2485 O O . ILE A 1 301 ? -11.386 0.848 7.226 1.00 39.62 301 ILE A O 1
ATOM 2489 N N . ILE A 1 302 ? -9.821 1.919 6.078 1.00 40.22 302 ILE A N 1
ATOM 2490 C CA . ILE A 1 302 ? -10.548 3.185 5.879 1.00 40.22 302 ILE A CA 1
ATOM 2491 C C . ILE A 1 302 ? -11.460 3.089 4.668 1.00 40.22 302 ILE A C 1
ATOM 2493 O O . ILE A 1 302 ? -12.498 3.726 4.640 1.00 40.22 302 ILE A O 1
ATOM 2497 N N . ASP A 1 303 ? -11.126 2.309 3.653 1.00 37.50 303 ASP A N 1
ATOM 2498 C CA . ASP A 1 303 ? -12.055 2.010 2.569 1.00 37.50 303 ASP A CA 1
ATOM 2499 C C . ASP A 1 303 ? -13.191 1.107 3.110 1.00 37.50 303 ASP A C 1
ATOM 2501 O O . ASP A 1 303 ? -14.353 1.267 2.729 1.00 37.50 303 ASP A O 1
ATOM 2505 N N . GLU A 1 304 ? -12.896 0.263 4.105 1.00 37.41 304 GLU A N 1
ATOM 2506 C CA . GLU A 1 304 ? -13.887 -0.402 4.966 1.00 37.41 304 GLU A CA 1
ATOM 2507 C C . GLU A 1 304 ? -14.576 0.582 5.938 1.00 37.41 304 GLU A C 1
ATOM 2509 O O . GLU A 1 304 ? -15.789 0.523 6.079 1.00 37.41 304 GLU A O 1
ATOM 2514 N N . SER A 1 305 ? -13.882 1.571 6.522 1.00 41.59 305 SER A N 1
ATOM 2515 C CA . SER A 1 305 ? -14.463 2.522 7.493 1.00 41.59 305 SER A CA 1
ATOM 2516 C C . SER A 1 305 ? -15.182 3.721 6.874 1.00 41.59 305 SER A C 1
ATOM 2518 O O . SER A 1 305 ? -15.988 4.365 7.526 1.00 41.59 305 SER A O 1
ATOM 2520 N N . SER A 1 306 ? -14.932 4.041 5.610 1.00 49.00 306 SER A N 1
ATOM 2521 C CA . SER A 1 306 ? -15.730 4.965 4.799 1.00 49.00 306 SER A CA 1
ATOM 2522 C C . SER A 1 306 ? -17.007 4.281 4.342 1.00 49.00 306 SER A C 1
ATOM 2524 O O . SER A 1 306 ? -18.044 4.934 4.309 1.00 49.00 306 SER A O 1
ATOM 2526 N N . SER A 1 307 ? -16.948 2.963 4.110 1.00 48.84 307 SER A N 1
ATOM 2527 C CA . SER A 1 307 ? -18.149 2.133 4.067 1.00 48.84 307 SER A CA 1
ATOM 2528 C C . SER A 1 307 ? -18.851 2.215 5.423 1.00 48.84 307 SER A C 1
ATOM 2530 O O . SER A 1 307 ? -19.980 2.674 5.435 1.00 48.84 307 SER A O 1
ATOM 2532 N N . GLN A 1 308 ? -18.154 1.971 6.548 1.00 52.09 308 GLN A N 1
ATOM 2533 C CA . GLN A 1 308 ? -18.696 2.097 7.914 1.00 52.09 308 GLN A CA 1
ATOM 2534 C C . GLN A 1 308 ? -19.317 3.469 8.203 1.00 52.09 308 GLN A C 1
ATOM 2536 O O . GLN A 1 308 ? -20.405 3.525 8.740 1.00 52.09 308 GLN A O 1
ATOM 2541 N N . ARG A 1 309 ? -18.700 4.584 7.793 1.00 54.75 309 ARG A N 1
ATOM 2542 C CA . ARG A 1 309 ? -19.253 5.941 7.962 1.00 54.75 309 ARG A CA 1
ATOM 2543 C C . ARG A 1 309 ? -20.484 6.187 7.095 1.00 54.75 309 ARG A C 1
ATOM 2545 O O . ARG A 1 309 ? -21.395 6.881 7.538 1.00 54.75 309 ARG A O 1
ATOM 2552 N N . GLU A 1 310 ? -20.513 5.661 5.869 1.00 60.34 310 GLU A N 1
ATOM 2553 C CA . GLU A 1 310 ? -21.734 5.650 5.055 1.00 60.34 310 GLU A CA 1
ATOM 2554 C C . GLU A 1 310 ? -22.811 4.771 5.713 1.00 60.34 310 GLU A C 1
ATOM 2556 O O . GLU A 1 310 ? -23.977 5.164 5.712 1.00 60.34 310 GLU A O 1
ATOM 2561 N N . GLU A 1 311 ? -22.434 3.644 6.334 1.00 60.84 311 GLU A N 1
ATOM 2562 C CA . GLU A 1 311 ? -23.354 2.787 7.092 1.00 60.84 311 GLU A CA 1
ATOM 2563 C C . GLU A 1 311 ? -23.906 3.485 8.326 1.00 60.84 311 GLU A C 1
ATOM 2565 O O . GLU A 1 311 ? -25.116 3.484 8.529 1.00 60.84 311 GLU A O 1
ATOM 2570 N N . ASP A 1 312 ? -23.044 4.119 9.114 1.00 61.88 312 ASP A N 1
ATOM 2571 C CA . ASP A 1 312 ? -23.397 4.827 10.335 1.00 61.88 312 ASP A CA 1
ATOM 2572 C C . ASP A 1 312 ? -24.294 6.027 9.997 1.00 61.88 312 ASP A C 1
ATOM 2574 O O . ASP A 1 312 ? -25.308 6.249 10.656 1.00 61.88 312 ASP A O 1
ATOM 2578 N N . PHE A 1 313 ? -23.997 6.768 8.920 1.00 66.69 313 PHE A N 1
ATOM 2579 C CA . PHE A 1 313 ? -24.842 7.872 8.460 1.00 66.69 313 PHE A CA 1
ATOM 2580 C C . PHE A 1 313 ? -26.220 7.395 7.971 1.00 66.69 313 PHE A C 1
ATOM 2582 O O . PHE A 1 313 ? -27.240 7.970 8.364 1.00 66.69 313 PHE A O 1
ATOM 2589 N N . GLU A 1 314 ? -26.277 6.346 7.141 1.00 72.75 314 GLU A N 1
ATOM 2590 C CA . GLU A 1 314 ? -27.542 5.762 6.671 1.00 72.75 314 GLU A CA 1
ATOM 2591 C C . GLU A 1 314 ? -28.345 5.186 7.850 1.00 72.75 314 GLU A C 1
ATOM 2593 O O . GLU A 1 314 ? -29.556 5.397 7.932 1.00 72.75 314 GLU A O 1
ATOM 2598 N N . PHE A 1 315 ? -27.682 4.529 8.806 1.00 72.44 315 PHE A N 1
ATOM 2599 C CA . PHE A 1 315 ? -28.299 3.964 10.004 1.00 72.44 315 PHE A CA 1
ATOM 2600 C C . PHE A 1 315 ? -28.864 5.048 10.924 1.00 72.44 315 PHE A C 1
ATOM 2602 O O . PHE A 1 315 ? -30.029 4.961 11.306 1.00 72.44 315 PHE A O 1
ATOM 2609 N N . ILE A 1 316 ? -28.113 6.116 11.213 1.00 73.12 316 ILE A N 1
ATOM 2610 C CA . ILE A 1 316 ? -28.598 7.265 11.997 1.00 73.12 316 ILE A CA 1
ATOM 2611 C C . ILE A 1 316 ? -29.784 7.942 11.294 1.00 73.12 316 ILE A C 1
ATOM 2613 O O . ILE A 1 316 ? -30.778 8.283 11.938 1.00 73.12 316 ILE A O 1
ATOM 2617 N N . SER A 1 317 ? -29.705 8.126 9.973 1.00 77.75 317 SER A N 1
ATOM 2618 C CA . SER A 1 317 ? -30.788 8.699 9.164 1.00 77.75 317 SER A CA 1
ATOM 2619 C C . SER A 1 317 ? -32.054 7.836 9.205 1.00 77.75 317 SER A C 1
ATOM 2621 O O . SER A 1 317 ? -33.157 8.348 9.402 1.00 77.75 317 SER A O 1
ATOM 2623 N N . ALA A 1 318 ? -31.909 6.517 9.074 1.00 77.06 318 ALA A N 1
ATOM 2624 C CA . ALA A 1 318 ? -33.019 5.574 9.098 1.00 77.06 318 ALA A CA 1
ATOM 2625 C C . ALA A 1 318 ? -33.612 5.393 10.508 1.00 77.06 318 ALA A C 1
ATOM 2627 O O . ALA A 1 318 ? -34.832 5.315 10.641 1.00 77.06 318 ALA A O 1
ATOM 2628 N N . ARG A 1 319 ? -32.785 5.408 11.563 1.00 77.56 319 ARG A N 1
ATOM 2629 C CA . ARG A 1 319 ? -33.216 5.325 12.972 1.00 77.56 319 ARG A CA 1
ATOM 2630 C C . ARG A 1 319 ? -34.128 6.492 13.359 1.00 77.56 319 ARG A C 1
ATOM 2632 O O . ARG A 1 319 ? -35.102 6.283 14.070 1.00 77.56 319 ARG A O 1
ATOM 2639 N N . LYS A 1 320 ? -33.877 7.698 12.831 1.00 75.56 320 LYS A N 1
ATOM 2640 C CA . LYS A 1 320 ? -34.725 8.891 13.049 1.00 75.56 320 LYS A CA 1
ATOM 2641 C C . LYS A 1 320 ? -36.145 8.766 12.486 1.00 75.56 320 LYS A C 1
ATOM 2643 O O . LYS A 1 320 ? -37.011 9.533 12.888 1.00 75.56 320 LYS A O 1
ATOM 2648 N N . GLN A 1 321 ? -36.390 7.835 11.563 1.00 79.25 321 GLN A N 1
ATOM 2649 C CA . GLN A 1 321 ? -37.701 7.667 10.927 1.00 79.25 321 GLN A CA 1
ATOM 2650 C C . GLN A 1 321 ? -38.703 6.899 11.808 1.00 79.25 321 GLN A C 1
ATOM 2652 O O . GLN A 1 321 ? -39.871 6.859 11.444 1.00 79.25 321 GLN A O 1
ATOM 2657 N N . ASN A 1 322 ? -38.274 6.313 12.941 1.00 75.62 322 ASN A N 1
ATOM 2658 C CA . ASN A 1 322 ? -39.128 5.620 13.925 1.00 75.62 322 ASN A CA 1
ATOM 2659 C C . ASN A 1 322 ? -40.151 4.641 13.313 1.00 75.62 322 ASN A C 1
ATOM 2661 O O . ASN A 1 322 ? -41.311 4.603 13.716 1.00 75.62 322 ASN A O 1
ATOM 2665 N N . LYS A 1 323 ? -39.707 3.841 12.341 1.00 85.94 323 LYS A N 1
ATOM 2666 C CA . LYS A 1 323 ? -40.540 2.835 11.671 1.00 85.94 323 LYS A CA 1
ATOM 2667 C C . LYS A 1 323 ? -40.799 1.625 12.568 1.00 85.94 323 LYS A C 1
ATOM 2669 O O . LYS A 1 323 ? -39.923 1.202 13.326 1.00 85.94 323 LYS A O 1
ATOM 2674 N N . THR A 1 324 ? -41.994 1.064 12.449 1.00 89.56 324 THR A N 1
ATOM 2675 C CA . THR A 1 324 ? -42.406 -0.202 13.068 1.00 89.56 324 THR A CA 1
ATOM 2676 C C . THR A 1 324 ? -41.670 -1.393 12.446 1.00 89.56 324 THR A C 1
ATOM 2678 O O . THR A 1 324 ? -41.063 -1.286 11.377 1.00 89.56 324 THR A O 1
ATOM 2681 N N . SER A 1 325 ? -41.691 -2.547 13.119 1.00 86.62 325 SER A N 1
ATOM 2682 C CA . SER A 1 325 ? -41.055 -3.764 12.599 1.00 86.62 325 SER A CA 1
ATOM 2683 C C . SER A 1 325 ? -41.695 -4.223 11.288 1.00 86.62 325 SER A C 1
ATOM 2685 O O . SER A 1 325 ? -40.978 -4.617 10.377 1.00 86.62 325 SER A O 1
ATOM 2687 N N . GLU A 1 326 ? -43.013 -4.088 11.172 1.00 89.06 326 GLU A N 1
ATOM 2688 C CA . GLU A 1 326 ? -43.801 -4.445 9.994 1.00 89.06 326 GLU A CA 1
ATOM 2689 C C . GLU A 1 326 ? -43.463 -3.556 8.787 1.00 89.06 326 GLU A C 1
ATOM 2691 O O . GLU A 1 326 ? -43.316 -4.051 7.670 1.00 89.06 326 GLU A O 1
ATOM 2696 N N . GLU A 1 327 ? -43.271 -2.251 9.002 1.00 90.31 327 GLU A N 1
ATOM 2697 C CA . GLU A 1 327 ? -42.835 -1.327 7.946 1.00 90.31 327 GLU A CA 1
ATOM 2698 C C . GLU A 1 327 ? -41.411 -1.635 7.465 1.00 90.31 327 GLU A C 1
ATOM 2700 O O . GLU A 1 327 ? -41.128 -1.561 6.270 1.00 90.31 327 GLU A O 1
ATOM 2705 N N . ILE A 1 328 ? -40.506 -1.999 8.380 1.00 90.06 328 ILE A N 1
ATOM 2706 C CA . ILE A 1 328 ? -39.136 -2.386 8.018 1.00 90.06 328 ILE A CA 1
ATOM 2707 C C . ILE A 1 328 ? -39.135 -3.710 7.242 1.00 90.06 328 ILE A C 1
ATOM 2709 O O . ILE A 1 328 ? -38.414 -3.819 6.251 1.00 90.06 328 ILE A O 1
ATOM 2713 N N . ASP A 1 329 ? -39.955 -4.684 7.646 1.00 90.50 329 ASP A N 1
ATOM 2714 C CA . ASP A 1 329 ? -40.087 -5.975 6.958 1.00 90.50 329 ASP A CA 1
ATOM 2715 C C . ASP A 1 329 ? -40.623 -5.787 5.523 1.00 90.50 329 ASP A C 1
ATOM 2717 O O . ASP A 1 329 ? -40.099 -6.390 4.583 1.00 90.50 329 ASP A O 1
ATOM 2721 N N . ALA A 1 330 ? -41.583 -4.876 5.318 1.00 90.06 330 ALA A N 1
ATOM 2722 C CA . ALA A 1 330 ? -42.076 -4.517 3.985 1.00 90.06 330 ALA A CA 1
ATOM 2723 C C . ALA A 1 330 ? -40.984 -3.889 3.094 1.00 90.06 330 ALA A C 1
ATOM 2725 O O . ALA A 1 330 ? -40.865 -4.234 1.917 1.00 90.06 330 ALA A O 1
ATOM 2726 N N . GLU A 1 331 ? -40.142 -3.010 3.646 1.00 90.81 331 GLU A N 1
ATOM 2727 C CA . GLU A 1 331 ? -39.019 -2.411 2.909 1.00 90.81 331 GLU A CA 1
ATOM 2728 C C . GLU A 1 331 ? -37.921 -3.426 2.576 1.00 90.81 331 GLU A C 1
ATOM 2730 O O . GLU A 1 331 ? -37.331 -3.365 1.496 1.00 90.81 331 GLU A O 1
ATOM 2735 N N . ILE A 1 332 ? -37.644 -4.368 3.483 1.00 89.62 332 ILE A N 1
ATOM 2736 C CA . ILE A 1 332 ? -36.722 -5.482 3.228 1.00 89.62 332 ILE A CA 1
ATOM 2737 C C . ILE A 1 332 ? -37.252 -6.333 2.072 1.00 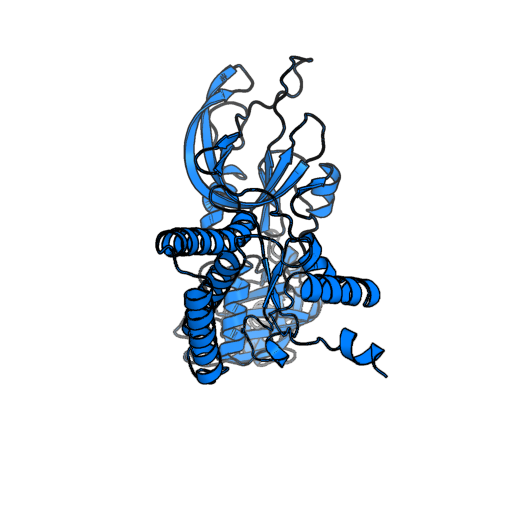89.62 332 ILE A C 1
ATOM 2739 O O . ILE A 1 332 ? -36.501 -6.636 1.144 1.00 89.62 332 ILE A O 1
ATOM 2743 N N . HIS A 1 333 ? -38.546 -6.659 2.080 1.00 89.25 333 HIS A N 1
ATOM 2744 C CA . HIS A 1 333 ? -39.179 -7.406 0.998 1.00 89.25 333 HIS A CA 1
ATOM 2745 C C . HIS A 1 333 ? -39.064 -6.670 -0.346 1.00 89.25 333 HIS A C 1
ATOM 2747 O O . HIS A 1 333 ? -38.632 -7.257 -1.339 1.00 89.25 333 HIS A O 1
ATOM 2753 N N . GLU A 1 334 ? -39.367 -5.369 -0.383 1.00 89.06 334 GLU A N 1
ATOM 2754 C CA . GLU A 1 334 ? -39.234 -4.558 -1.597 1.00 89.06 334 GLU A CA 1
ATOM 2755 C C . GLU A 1 334 ? -37.780 -4.504 -2.101 1.00 89.06 334 GLU A C 1
ATOM 2757 O O . GLU A 1 334 ? -37.518 -4.665 -3.297 1.00 89.06 334 GLU A O 1
ATOM 2762 N N . LEU A 1 335 ? -36.810 -4.325 -1.197 1.00 85.88 335 LEU A N 1
ATOM 2763 C CA . LEU A 1 335 ? -35.387 -4.353 -1.538 1.00 85.88 335 LEU A CA 1
ATOM 2764 C C . LEU A 1 335 ? -34.977 -5.713 -2.112 1.00 85.88 335 LEU A C 1
ATOM 2766 O O . LEU A 1 335 ? -34.276 -5.749 -3.126 1.00 85.88 335 LEU A O 1
ATOM 2770 N N . ASN A 1 336 ? -35.434 -6.817 -1.518 1.00 85.06 336 ASN A N 1
ATOM 2771 C CA . ASN A 1 336 ? -35.160 -8.166 -2.005 1.00 85.06 336 ASN A CA 1
ATOM 2772 C C . ASN A 1 336 ? -35.774 -8.414 -3.393 1.00 85.06 336 ASN A C 1
ATOM 2774 O O . ASN A 1 336 ? -35.110 -8.947 -4.284 1.00 85.06 336 ASN A O 1
ATOM 2778 N N . GLU A 1 337 ? -36.999 -7.949 -3.645 1.00 83.94 337 GLU A N 1
ATOM 2779 C CA . GLU A 1 337 ? -37.592 -7.998 -4.985 1.00 83.94 337 GLU A CA 1
ATOM 2780 C C . GLU A 1 337 ? -36.768 -7.221 -6.016 1.00 83.94 337 GLU A C 1
ATOM 2782 O O . GLU A 1 337 ? -36.564 -7.675 -7.143 1.00 83.94 337 GLU A O 1
ATOM 2787 N N . GLN A 1 338 ? -36.274 -6.036 -5.654 1.00 78.50 338 GLN A N 1
ATOM 2788 C CA . GLN A 1 338 ? -35.405 -5.262 -6.538 1.00 78.50 338 GLN A CA 1
ATOM 2789 C C . GLN A 1 338 ? -34.082 -5.999 -6.797 1.00 78.50 338 GLN A C 1
ATOM 2791 O O . GLN A 1 338 ? -33.573 -5.975 -7.921 1.00 78.50 338 GLN A O 1
ATOM 2796 N N . ILE A 1 339 ? -33.521 -6.671 -5.786 1.00 71.50 339 ILE A N 1
ATOM 2797 C CA . ILE A 1 339 ? -32.293 -7.471 -5.900 1.00 71.50 339 ILE A CA 1
ATOM 2798 C C . ILE A 1 339 ? -32.493 -8.638 -6.872 1.00 71.50 339 ILE A C 1
ATOM 2800 O O . ILE A 1 339 ? -31.717 -8.776 -7.823 1.00 71.50 339 ILE A O 1
ATOM 2804 N N . THR A 1 340 ? -33.559 -9.412 -6.678 1.00 70.44 340 THR A N 1
ATOM 2805 C CA . THR A 1 340 ? -33.896 -10.596 -7.481 1.00 70.44 340 THR A CA 1
ATOM 2806 C C . THR A 1 340 ? -34.283 -10.231 -8.919 1.00 70.44 340 THR A C 1
ATOM 2808 O O . THR A 1 340 ? -33.748 -10.823 -9.857 1.00 70.44 340 THR A O 1
ATOM 2811 N N . LYS A 1 341 ? -35.105 -9.188 -9.136 1.00 68.19 341 LYS A N 1
ATOM 2812 C CA . LYS A 1 341 ? -35.502 -8.704 -10.479 1.00 68.19 341 LYS A CA 1
ATOM 2813 C C . LYS A 1 341 ? -34.325 -8.195 -11.314 1.00 68.19 341 LYS A C 1
ATOM 2815 O O . LYS A 1 341 ? -34.345 -8.287 -12.541 1.00 68.19 341 LYS A O 1
ATOM 2820 N N . LEU A 1 342 ? -33.298 -7.620 -10.683 1.00 58.44 342 LEU A N 1
ATOM 2821 C CA . LEU A 1 342 ? -32.125 -7.112 -11.399 1.00 58.44 342 LEU A CA 1
ATOM 2822 C C . LEU A 1 342 ? -31.180 -8.231 -11.862 1.00 58.44 342 LEU A C 1
ATOM 2824 O O . LEU A 1 342 ? -30.485 -8.018 -12.861 1.00 58.44 342 LEU A O 1
ATOM 2828 N N . GLY A 1 343 ? -31.168 -9.377 -11.167 1.00 50.56 343 GLY A N 1
ATOM 2829 C CA . GLY A 1 343 ? -30.292 -10.524 -11.420 1.00 50.56 343 GLY A CA 1
ATOM 2830 C C . GLY A 1 343 ? -28.789 -10.181 -11.450 1.00 50.56 343 GLY A C 1
ATOM 2831 O O . GLY A 1 343 ? -28.383 -9.016 -11.342 1.00 50.56 343 GLY A O 1
ATOM 2832 N N . PRO A 1 344 ? -27.899 -11.168 -11.652 1.00 48.59 344 PRO A N 1
ATOM 2833 C CA . PRO A 1 344 ? -26.510 -10.892 -11.999 1.00 48.59 344 PRO A CA 1
ATOM 2834 C C . PRO A 1 344 ? -26.457 -10.291 -13.415 1.00 48.59 344 PRO A C 1
ATOM 2836 O O . PRO A 1 344 ? -26.331 -11.004 -14.409 1.00 48.59 344 PRO A O 1
ATOM 2839 N N . LYS A 1 345 ? -26.558 -8.960 -13.548 1.00 43.16 345 LYS A N 1
ATOM 2840 C CA . LYS A 1 345 ? -26.534 -8.302 -14.868 1.00 43.16 345 LYS A CA 1
ATOM 2841 C C . LYS A 1 345 ? -25.256 -8.651 -15.638 1.00 43.16 345 LYS A C 1
ATOM 2843 O O . LYS A 1 345 ? -24.154 -8.255 -15.234 1.00 43.16 345 LYS A O 1
ATOM 2848 N N . LYS A 1 346 ? -25.415 -9.333 -16.778 1.00 38.72 346 LYS A N 1
ATOM 2849 C CA . LYS A 1 346 ? -24.437 -9.372 -17.874 1.00 38.72 346 LYS A CA 1
ATOM 2850 C C . LYS A 1 346 ? -24.559 -8.052 -18.652 1.00 38.72 346 LYS A C 1
ATOM 2852 O O . LYS A 1 346 ? -25.637 -7.732 -19.137 1.00 38.72 346 LYS A O 1
ATOM 2857 N N . GLY A 1 347 ? -23.477 -7.268 -18.745 1.00 38.62 347 GLY A N 1
ATOM 2858 C CA . GLY A 1 347 ? -23.372 -6.197 -19.756 1.00 38.62 347 GLY A CA 1
ATOM 2859 C C . GLY A 1 347 ? -23.326 -4.720 -19.320 1.00 38.62 347 GLY A C 1
ATOM 2860 O O . GLY A 1 347 ? -23.561 -3.865 -20.167 1.00 38.62 347 GLY A O 1
ATOM 2861 N N . LYS A 1 348 ? -22.992 -4.349 -18.071 1.00 37.62 348 LYS A N 1
ATOM 2862 C CA . LYS A 1 348 ? -22.634 -2.943 -17.732 1.00 37.62 348 LYS A CA 1
ATOM 2863 C C . LYS A 1 348 ? -21.257 -2.853 -17.065 1.00 37.62 348 LYS A C 1
ATOM 2865 O O . LYS A 1 348 ? -20.858 -3.768 -16.353 1.00 37.62 348 LYS A O 1
ATOM 2870 N N . THR A 1 349 ? -20.533 -1.761 -17.325 1.00 45.44 349 THR A N 1
ATOM 2871 C CA . THR A 1 349 ? -19.146 -1.493 -16.894 1.00 45.44 349 THR A CA 1
ATOM 2872 C C . THR A 1 349 ? -18.941 -1.766 -15.397 1.00 45.44 349 THR A C 1
ATOM 2874 O O . THR A 1 349 ? -19.692 -1.240 -14.574 1.00 45.44 349 THR A O 1
ATOM 2877 N N . ALA A 1 350 ? -17.912 -2.548 -15.047 1.00 47.34 350 ALA A N 1
ATOM 2878 C CA . ALA A 1 350 ? -17.671 -3.096 -13.703 1.00 47.34 350 ALA A CA 1
ATOM 2879 C C . ALA A 1 350 ? -17.764 -2.067 -12.552 1.00 47.34 350 ALA A C 1
ATOM 2881 O O . ALA A 1 350 ? -18.416 -2.337 -11.551 1.00 47.34 350 ALA A O 1
ATOM 2882 N N . GLN A 1 351 ? -17.239 -0.848 -12.731 1.00 42.84 351 GLN A N 1
ATOM 2883 C CA . GLN A 1 351 ? -17.282 0.212 -11.706 1.00 42.84 351 GLN A CA 1
ATOM 2884 C C . GLN A 1 351 ? -18.696 0.694 -11.342 1.00 42.84 351 GLN A C 1
ATOM 2886 O O . GLN A 1 351 ? -18.967 1.039 -10.193 1.00 42.84 351 GLN A O 1
ATOM 2891 N N . ARG A 1 352 ? -19.618 0.758 -12.314 1.00 43.34 352 ARG A N 1
ATOM 2892 C CA . ARG A 1 352 ? -20.993 1.236 -12.068 1.00 43.34 352 ARG A CA 1
ATOM 2893 C C . ARG A 1 352 ? -21.847 0.146 -11.412 1.00 43.34 352 ARG A C 1
ATOM 2895 O O . ARG A 1 352 ? -22.803 0.470 -10.713 1.00 43.34 352 ARG A O 1
ATOM 2902 N N . LYS A 1 353 ? -21.477 -1.119 -11.641 1.00 47.53 353 LYS A N 1
ATOM 2903 C CA . LYS A 1 353 ? -22.061 -2.316 -11.028 1.00 47.53 353 LYS A CA 1
ATOM 2904 C C . LYS A 1 353 ? -21.663 -2.417 -9.549 1.00 47.53 353 LYS A C 1
ATOM 2906 O O . LYS A 1 353 ? -22.545 -2.439 -8.700 1.00 47.53 353 LYS A O 1
ATOM 2911 N N . GLU A 1 354 ? -20.371 -2.286 -9.253 1.00 51.25 354 GLU A N 1
ATOM 2912 C CA . GLU A 1 354 ? -19.812 -2.346 -7.894 1.00 51.25 354 GLU A CA 1
ATOM 2913 C C . GLU A 1 354 ? -20.380 -1.257 -6.966 1.00 51.25 354 GLU A C 1
ATOM 2915 O O . GLU A 1 354 ? -20.820 -1.545 -5.856 1.00 51.25 354 GLU A O 1
ATOM 2920 N N . LYS A 1 355 ? -20.479 -0.005 -7.438 1.00 50.62 355 LYS A N 1
ATOM 2921 C CA . LYS A 1 355 ? -21.029 1.102 -6.632 1.00 50.62 355 LYS A CA 1
ATOM 2922 C C . LYS A 1 355 ? -22.524 0.940 -6.316 1.00 50.62 355 LYS A C 1
ATOM 2924 O O . LYS A 1 355 ? -22.969 1.338 -5.241 1.00 50.62 355 LYS A O 1
ATOM 2929 N N . PHE A 1 356 ? -23.306 0.393 -7.249 1.00 49.84 356 PHE A N 1
ATOM 2930 C CA . PHE A 1 356 ? -24.741 0.168 -7.054 1.00 49.84 356 PHE A CA 1
ATOM 2931 C C . PHE A 1 356 ? -25.002 -1.031 -6.134 1.00 49.84 356 PHE A C 1
ATOM 2933 O O . PHE A 1 356 ? -25.821 -0.927 -5.228 1.00 49.84 356 PHE A O 1
ATOM 2940 N N . GLU A 1 357 ? -24.273 -2.134 -6.326 1.00 57.12 357 GLU A N 1
ATOM 2941 C CA . GLU A 1 357 ? -24.352 -3.328 -5.476 1.00 57.12 357 GLU A CA 1
ATOM 2942 C C . GLU A 1 357 ? -23.926 -3.009 -4.036 1.00 57.12 357 GLU A C 1
ATOM 2944 O O . GLU A 1 357 ? -24.665 -3.320 -3.106 1.00 57.12 357 GLU A O 1
ATOM 2949 N N . LYS A 1 358 ? -22.823 -2.271 -3.849 1.00 59.81 358 LYS A N 1
ATOM 2950 C CA . LYS A 1 358 ? -22.337 -1.848 -2.527 1.00 59.81 358 LYS A CA 1
ATOM 2951 C C . LYS A 1 358 ? -23.347 -0.971 -1.774 1.00 59.81 358 LYS A C 1
ATOM 2953 O O . LYS A 1 358 ? -23.683 -1.265 -0.633 1.00 59.81 358 LYS A O 1
ATOM 2958 N N . LYS A 1 359 ? -23.899 0.063 -2.425 1.00 59.75 359 LYS A N 1
ATOM 2959 C CA . LYS A 1 359 ? -24.902 0.959 -1.811 1.00 59.75 359 LYS A CA 1
ATOM 2960 C C . LYS A 1 359 ? -26.226 0.247 -1.497 1.00 59.75 359 LYS A C 1
ATOM 2962 O O . LYS A 1 359 ? -26.934 0.632 -0.571 1.00 59.75 359 LYS A O 1
ATOM 2967 N N . ARG A 1 360 ? -26.587 -0.766 -2.285 1.00 59.25 360 ARG A N 1
ATOM 2968 C CA . ARG A 1 360 ? -27.813 -1.552 -2.101 1.00 59.25 360 ARG A CA 1
ATOM 2969 C C . ARG A 1 360 ? -27.677 -2.558 -0.958 1.00 59.25 360 ARG A C 1
ATOM 2971 O O . ARG A 1 360 ? -28.570 -2.616 -0.120 1.00 59.25 360 ARG A O 1
ATOM 2978 N N . ASN A 1 361 ? -26.559 -3.284 -0.898 1.00 71.12 361 ASN A N 1
ATOM 2979 C CA . ASN A 1 361 ? -26.264 -4.209 0.200 1.00 71.12 361 ASN A CA 1
ATOM 2980 C C . ASN A 1 361 ? -26.226 -3.464 1.537 1.00 71.12 361 ASN A C 1
ATOM 2982 O O . ASN A 1 361 ? -26.744 -3.959 2.532 1.00 71.12 361 ASN A O 1
ATOM 2986 N N . LEU A 1 362 ? -25.723 -2.227 1.522 1.00 78.81 362 LEU A N 1
ATOM 2987 C CA . LEU A 1 362 ? -25.724 -1.375 2.696 1.00 78.81 362 LEU A CA 1
ATOM 2988 C C . LEU A 1 362 ? -27.134 -1.129 3.263 1.00 78.81 362 LEU A C 1
ATOM 2990 O O . LEU A 1 362 ? -27.373 -1.341 4.447 1.00 78.81 362 LEU A O 1
ATOM 2994 N N . LYS A 1 363 ? -28.102 -0.755 2.417 1.00 84.38 363 LYS A N 1
ATOM 2995 C CA . LYS A 1 363 ? -29.486 -0.534 2.870 1.00 84.38 363 LYS A CA 1
ATOM 2996 C C . LYS A 1 363 ? -30.098 -1.776 3.510 1.00 84.38 363 LYS A C 1
ATOM 2998 O O . LYS A 1 363 ? -30.775 -1.653 4.526 1.00 84.38 363 LYS A O 1
ATOM 3003 N N . MET A 1 364 ? -29.847 -2.950 2.929 1.00 87.00 364 MET A N 1
ATOM 3004 C CA . MET A 1 364 ? -30.333 -4.218 3.473 1.00 87.00 364 MET A CA 1
ATOM 3005 C C . MET A 1 364 ? -29.763 -4.467 4.875 1.00 87.00 364 MET A C 1
ATOM 3007 O O . MET A 1 364 ? -30.515 -4.689 5.823 1.00 87.00 364 MET A O 1
ATOM 3011 N N . VAL A 1 365 ? -28.443 -4.323 5.030 1.00 85.94 365 VAL A N 1
ATOM 3012 C CA . VAL A 1 365 ? -27.756 -4.465 6.322 1.00 85.94 365 VAL A CA 1
ATOM 3013 C C . VAL A 1 365 ? -28.314 -3.484 7.356 1.00 85.94 365 VAL A C 1
ATOM 3015 O O . VAL A 1 365 ? -28.662 -3.889 8.464 1.00 85.94 365 VAL A O 1
ATOM 3018 N N . THR A 1 366 ? -28.472 -2.209 6.994 1.00 87.88 366 THR A N 1
ATOM 3019 C CA . THR A 1 366 ? -29.057 -1.180 7.866 1.00 87.88 366 THR A CA 1
ATOM 3020 C C . THR A 1 366 ? -30.461 -1.565 8.340 1.00 87.88 366 THR A C 1
ATOM 3022 O O . THR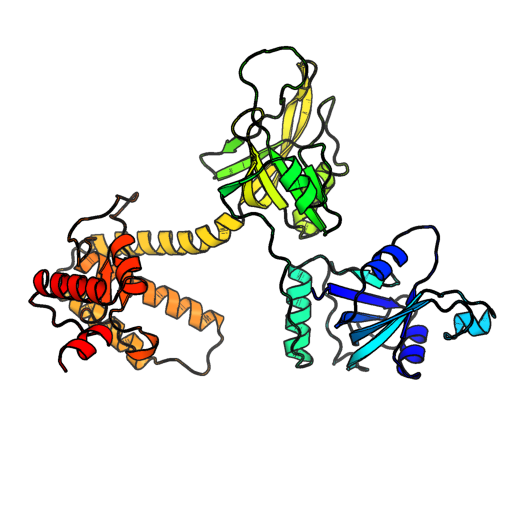 A 1 366 ? -30.763 -1.440 9.528 1.00 87.88 366 THR A O 1
ATOM 3025 N N . LYS A 1 367 ? -31.325 -2.052 7.439 1.00 90.44 367 LYS A N 1
ATOM 3026 C CA . LYS A 1 367 ? -32.704 -2.437 7.775 1.00 90.44 367 LYS A CA 1
ATOM 3027 C C . LYS A 1 367 ? -32.754 -3.651 8.691 1.00 90.44 367 LYS A C 1
ATOM 3029 O O . LYS A 1 367 ? -33.468 -3.603 9.689 1.00 90.44 367 LYS A O 1
ATOM 3034 N N . MET A 1 368 ? -31.930 -4.665 8.434 1.00 93.25 368 MET A N 1
ATOM 3035 C CA . MET A 1 368 ? -31.787 -5.823 9.321 1.00 93.25 368 MET A CA 1
ATOM 3036 C C . MET A 1 368 ? -31.355 -5.399 10.732 1.00 93.25 368 MET A C 1
ATOM 3038 O O . MET A 1 368 ? -31.995 -5.768 11.717 1.00 93.25 368 MET A O 1
ATOM 3042 N N . LYS A 1 369 ? -30.327 -4.548 10.852 1.00 90.81 369 LYS A N 1
ATOM 3043 C CA . LYS A 1 369 ? -29.850 -4.048 12.154 1.00 90.81 369 LYS A CA 1
ATOM 3044 C C . LYS A 1 369 ? -30.937 -3.286 12.924 1.00 90.81 369 LYS A C 1
ATOM 3046 O O . LYS A 1 369 ? -31.090 -3.501 14.126 1.00 90.81 369 LYS A O 1
ATOM 3051 N N . LEU A 1 370 ? -31.722 -2.444 12.243 1.00 89.75 370 LEU A N 1
ATOM 3052 C CA . LEU A 1 370 ? -32.861 -1.737 12.850 1.00 89.75 370 LEU A CA 1
ATOM 3053 C C . LEU A 1 370 ? -33.969 -2.705 13.279 1.00 89.75 370 LEU A C 1
ATOM 3055 O O . LEU A 1 370 ? -34.475 -2.606 14.398 1.00 89.75 370 LEU A O 1
ATOM 3059 N N . ARG A 1 371 ? -34.311 -3.669 12.415 1.00 91.81 371 ARG A N 1
ATOM 3060 C CA . ARG A 1 371 ? -35.370 -4.657 12.648 1.00 91.81 371 ARG A CA 1
ATOM 3061 C C . ARG A 1 371 ? -35.137 -5.492 13.905 1.00 91.81 371 ARG A C 1
ATOM 3063 O O . ARG A 1 371 ? -36.089 -5.800 14.626 1.00 91.81 371 ARG A O 1
ATOM 3070 N N . PHE A 1 372 ? -33.879 -5.832 14.170 1.00 91.00 372 PHE A N 1
ATOM 3071 C CA . PHE A 1 372 ? -33.468 -6.643 15.318 1.00 91.00 372 PHE A CA 1
ATOM 3072 C C . PHE A 1 372 ? -32.800 -5.825 16.427 1.00 91.00 372 PHE A C 1
ATOM 3074 O O . PHE A 1 372 ? -32.186 -6.389 17.331 1.00 91.00 372 PHE A O 1
ATOM 3081 N N . LYS A 1 373 ? -32.970 -4.495 16.398 1.00 87.69 373 LYS A N 1
ATOM 3082 C CA . LYS A 1 373 ? -32.557 -3.565 17.461 1.00 87.69 373 LYS A CA 1
ATOM 3083 C C . LYS A 1 373 ? -31.102 -3.759 17.894 1.00 87.69 373 LYS A C 1
ATOM 3085 O O . LYS A 1 373 ? -30.807 -3.719 19.085 1.00 87.69 373 LYS A O 1
ATOM 3090 N N . GLU A 1 374 ? -30.219 -4.003 16.925 1.00 85.06 374 GLU A N 1
ATOM 3091 C CA . GLU A 1 374 ? -28.773 -4.128 17.148 1.00 85.06 374 GLU A CA 1
ATOM 3092 C C . GLU A 1 374 ? -28.398 -5.292 18.102 1.00 85.06 374 GLU A C 1
ATOM 3094 O O . GLU A 1 374 ? -27.329 -5.294 18.715 1.00 85.06 374 GLU A O 1
ATOM 3099 N N . LYS A 1 375 ? -29.276 -6.302 18.232 1.00 85.75 375 LYS A N 1
ATOM 3100 C CA . LYS A 1 375 ? -29.059 -7.507 19.046 1.00 85.75 375 LYS A CA 1
ATOM 3101 C C . LYS A 1 375 ? -28.723 -8.708 18.175 1.00 85.75 375 LYS A C 1
ATOM 3103 O O . LYS A 1 375 ? -29.350 -8.944 17.145 1.00 85.75 375 LYS A O 1
ATOM 3108 N N . CYS A 1 376 ? -27.772 -9.517 18.637 1.00 86.69 376 CYS A N 1
ATOM 3109 C CA . CYS A 1 376 ? -27.517 -10.824 18.043 1.00 86.69 376 CYS A CA 1
ATOM 3110 C C . CYS A 1 376 ? -28.771 -11.701 18.170 1.00 86.69 376 CYS A C 1
ATOM 3112 O O . CYS A 1 376 ? -29.248 -11.925 19.275 1.00 86.69 376 CYS A O 1
ATOM 3114 N N . GLN A 1 377 ? -29.286 -12.251 17.075 1.00 93.06 377 GLN A N 1
ATOM 3115 C CA . GLN A 1 377 ? -30.491 -13.085 17.100 1.00 93.06 377 GLN A CA 1
ATOM 3116 C C . GLN A 1 377 ? -30.252 -14.480 17.707 1.00 93.06 377 GLN A C 1
ATOM 3118 O O . GLN A 1 377 ? -31.201 -15.171 18.072 1.00 93.06 377 GLN A O 1
ATOM 3123 N N . VAL A 1 378 ? -28.988 -14.891 17.859 1.00 89.88 378 VAL A N 1
ATOM 3124 C CA . VAL A 1 378 ? -28.624 -16.169 18.492 1.00 89.88 378 VAL A CA 1
ATOM 3125 C C . VAL A 1 378 ? -28.434 -16.012 19.998 1.00 89.88 378 VAL A C 1
ATOM 3127 O O . VAL A 1 378 ? -29.090 -16.696 20.772 1.00 89.88 378 VAL A O 1
ATOM 3130 N N . CYS A 1 379 ? -27.526 -15.133 20.432 1.00 82.56 379 CYS A N 1
ATOM 3131 C CA . CYS A 1 379 ? -27.221 -14.980 21.858 1.00 82.56 379 CYS A CA 1
A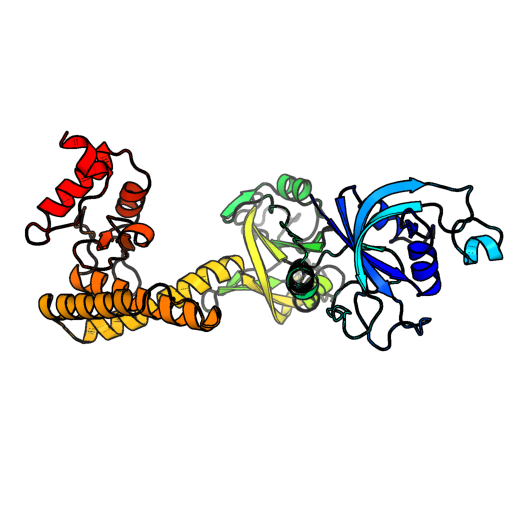TOM 3132 C C . CYS A 1 379 ? -28.024 -13.875 22.556 1.00 82.56 379 CYS A C 1
ATOM 3134 O O . CYS A 1 379 ? -27.890 -13.738 23.763 1.00 82.56 379 CYS A O 1
ATOM 3136 N N . GLU A 1 380 ? -28.797 -13.072 21.816 1.00 82.25 380 GLU A N 1
ATOM 3137 C CA . GLU A 1 380 ? -29.662 -11.971 22.294 1.00 82.25 380 GLU A CA 1
ATOM 3138 C C . GLU A 1 380 ? -28.963 -10.847 23.073 1.00 82.25 380 GLU A C 1
ATOM 3140 O O . GLU A 1 380 ? -29.598 -9.887 23.515 1.00 82.25 380 GLU A O 1
ATOM 3145 N N . ILE A 1 381 ? -27.638 -10.922 23.174 1.00 73.31 381 ILE A N 1
ATOM 3146 C CA . ILE A 1 381 ? -26.792 -9.942 23.843 1.00 73.31 381 ILE A CA 1
ATOM 3147 C C . ILE A 1 381 ? -26.364 -8.879 22.814 1.00 73.31 381 ILE A C 1
ATOM 3149 O O . ILE A 1 381 ? -25.775 -9.237 21.785 1.00 73.31 381 ILE A O 1
ATOM 3153 N N . PRO A 1 382 ? -26.641 -7.584 23.063 1.00 66.25 382 PRO A N 1
ATOM 3154 C CA . PRO A 1 382 ? -25.969 -6.494 22.359 1.00 66.25 382 PRO A CA 1
ATOM 3155 C C . PRO A 1 382 ? -24.458 -6.603 22.590 1.00 66.25 382 PRO A C 1
ATOM 3157 O O . PRO A 1 382 ? -24.026 -6.863 23.714 1.00 66.25 382 PRO A O 1
ATOM 3160 N N . HIS A 1 383 ? -23.646 -6.459 21.542 1.00 74.69 383 HIS A N 1
ATOM 3161 C CA . HIS A 1 383 ? -22.191 -6.547 21.691 1.00 74.69 383 HIS A CA 1
ATOM 3162 C C . HIS A 1 383 ? -21.597 -5.218 22.192 1.00 74.69 383 HIS A C 1
ATOM 3164 O O . HIS A 1 383 ? -22.290 -4.460 22.857 1.00 74.69 383 HIS A O 1
ATOM 3170 N N . PHE A 1 384 ? -20.319 -4.927 21.942 1.00 67.50 384 PHE A N 1
ATOM 3171 C CA . PHE A 1 384 ? -19.746 -3.651 22.376 1.00 67.50 384 PHE A CA 1
ATOM 3172 C C . PHE A 1 384 ? -20.407 -2.457 21.668 1.00 67.50 384 PHE A C 1
ATOM 3174 O O . PHE A 1 384 ? -20.817 -2.540 20.504 1.00 67.50 384 PHE A O 1
ATOM 3181 N N . GLU A 1 385 ? -20.496 -1.346 22.394 1.00 74.00 385 GLU A N 1
ATOM 3182 C CA . GLU A 1 385 ? -20.962 -0.064 21.873 1.00 74.00 385 GLU A CA 1
ATOM 3183 C C . GLU A 1 385 ? -19.915 0.533 20.929 1.00 74.00 385 GLU A C 1
ATOM 3185 O O . GLU A 1 385 ? -18.713 0.529 21.201 1.00 74.00 385 GLU A O 1
ATOM 3190 N N . THR A 1 386 ? -20.388 1.048 19.805 1.00 70.44 386 THR A N 1
ATOM 3191 C CA . THR A 1 386 ? -19.671 1.983 18.942 1.00 70.44 386 THR A CA 1
ATOM 3192 C C . THR A 1 386 ? -20.167 3.397 19.237 1.00 70.44 386 THR A C 1
ATOM 3194 O O . THR A 1 386 ? -21.127 3.580 19.983 1.00 70.44 386 THR A O 1
ATOM 3197 N N . GLU A 1 387 ? -19.549 4.413 18.630 1.00 67.69 387 GLU A N 1
ATOM 3198 C CA . GLU A 1 387 ? -19.916 5.821 18.855 1.00 67.69 387 GLU A CA 1
ATOM 3199 C C . GLU A 1 387 ? -21.422 6.116 18.699 1.00 67.69 387 GLU A C 1
ATOM 3201 O O . GLU A 1 387 ? -21.914 7.058 19.312 1.00 67.69 387 GLU A O 1
ATOM 3206 N N . ASN A 1 388 ? -22.160 5.333 17.896 1.00 66.88 388 ASN A N 1
ATOM 3207 C CA . ASN A 1 388 ? -23.567 5.605 17.572 1.00 66.88 388 ASN A CA 1
ATOM 3208 C C . ASN A 1 388 ? -24.506 4.374 17.612 1.00 66.88 388 ASN A C 1
ATOM 3210 O O . ASN A 1 388 ? -25.693 4.514 17.301 1.00 66.88 388 ASN A O 1
ATOM 3214 N N . SER A 1 389 ? -24.008 3.171 17.927 1.00 77.75 389 SER A N 1
ATOM 3215 C CA . SER A 1 389 ? -24.773 1.911 17.802 1.00 77.75 389 SER A CA 1
ATOM 3216 C C . SER A 1 389 ? -24.136 0.754 18.577 1.00 77.75 389 SER A C 1
ATOM 3218 O O . SER A 1 389 ? -23.020 0.889 19.063 1.00 77.75 389 SER A O 1
ATOM 3220 N N . TYR A 1 390 ? -24.783 -0.411 18.638 1.00 77.44 390 TYR A N 1
ATOM 3221 C CA . TYR A 1 390 ? -24.109 -1.653 19.050 1.00 77.44 390 TYR A CA 1
ATOM 3222 C C . TYR A 1 390 ? -23.534 -2.394 17.839 1.00 77.44 390 TYR A C 1
ATOM 3224 O O . TYR A 1 390 ? -24.198 -2.542 16.809 1.00 77.44 390 TYR A O 1
ATOM 3232 N N . TYR A 1 391 ? -22.303 -2.899 17.961 1.00 79.94 391 TYR A N 1
ATOM 3233 C CA . TYR A 1 391 ? -21.665 -3.616 16.860 1.00 79.94 391 TYR A CA 1
ATOM 3234 C C . TYR A 1 391 ? -22.362 -4.955 16.574 1.00 79.94 391 TYR A C 1
ATOM 3236 O O . TYR A 1 391 ? -22.461 -5.829 17.438 1.00 79.94 391 TYR A O 1
ATOM 3244 N N . CYS A 1 392 ? -22.803 -5.142 15.331 1.00 81.94 392 CYS A N 1
ATOM 3245 C CA . CYS A 1 392 ? -23.373 -6.390 14.831 1.00 81.94 392 CYS A CA 1
ATOM 3246 C C . CYS A 1 392 ? -23.126 -6.547 13.322 1.00 81.94 392 CYS A C 1
ATOM 3248 O O . CYS A 1 392 ? -22.951 -5.569 12.590 1.00 81.94 392 CYS A O 1
ATOM 3250 N N . GLU A 1 393 ? -23.128 -7.793 12.864 1.00 87.44 393 GLU A N 1
ATOM 3251 C CA . GLU A 1 393 ? -22.929 -8.215 11.476 1.00 87.44 393 GLU A CA 1
ATOM 3252 C C . GLU A 1 393 ? -24.210 -8.874 10.953 1.00 87.44 393 GLU A C 1
ATOM 3254 O O . GLU A 1 393 ? -25.049 -9.318 11.739 1.00 87.44 393 GLU A O 1
ATOM 3259 N N . VAL A 1 394 ? -24.378 -8.936 9.632 1.00 89.62 394 VAL A N 1
ATOM 3260 C CA . VAL A 1 394 ? -25.495 -9.643 8.991 1.00 89.62 394 VAL A CA 1
ATOM 3261 C C . VAL A 1 394 ? -24.935 -10.832 8.223 1.00 89.62 394 VAL A C 1
ATOM 3263 O O . VAL A 1 394 ? -24.035 -10.666 7.405 1.00 89.62 394 VAL A O 1
ATOM 3266 N N . HIS A 1 395 ? -25.474 -12.014 8.494 1.00 89.06 395 HIS A N 1
ATOM 3267 C CA . HIS A 1 395 ? -25.019 -13.287 7.953 1.00 89.06 395 HIS A CA 1
ATOM 3268 C C . HIS A 1 395 ? -26.135 -13.974 7.160 1.00 89.06 395 HIS A C 1
ATOM 3270 O O . HIS A 1 395 ? -27.292 -13.955 7.576 1.00 89.06 395 HIS A O 1
ATOM 3276 N N . HIS A 1 396 ? -25.788 -14.617 6.046 1.00 89.00 396 HIS A N 1
ATOM 3277 C CA . HIS A 1 396 ? -26.702 -15.470 5.283 1.00 89.00 396 HIS A CA 1
ATOM 3278 C C . HIS A 1 396 ? -26.687 -16.902 5.817 1.00 89.00 3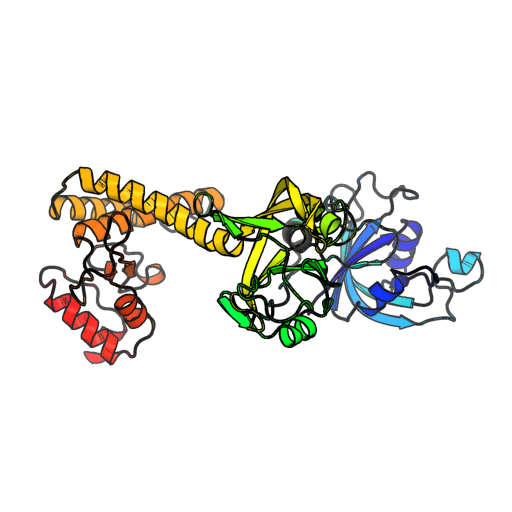96 HIS A C 1
ATOM 3280 O O . HIS A 1 396 ? -25.650 -17.555 5.769 1.00 89.00 396 HIS A O 1
ATOM 3286 N N . LEU A 1 397 ? -27.841 -17.432 6.222 1.00 89.12 397 LEU A N 1
ATOM 3287 C CA . LEU A 1 397 ? -27.999 -18.838 6.614 1.00 89.12 397 LEU A CA 1
ATOM 3288 C C . LEU A 1 397 ? -27.715 -19.786 5.439 1.00 89.12 397 LEU A C 1
ATOM 3290 O O . LEU A 1 397 ? -26.981 -20.764 5.575 1.00 89.12 397 LEU A O 1
ATOM 3294 N N . ILE A 1 398 ? -28.274 -19.478 4.267 1.00 84.56 398 ILE A N 1
ATOM 3295 C CA . ILE A 1 398 ? -27.914 -20.100 2.993 1.00 84.56 398 ILE A CA 1
ATOM 3296 C C . ILE A 1 398 ? -27.157 -19.057 2.169 1.00 84.56 398 ILE A C 1
ATOM 3298 O O . ILE A 1 398 ? -27.737 -18.005 1.878 1.00 84.56 398 ILE A O 1
ATOM 3302 N N . PRO A 1 399 ? -25.902 -19.331 1.754 1.00 77.38 399 PRO A N 1
ATOM 3303 C CA . PRO A 1 399 ? -25.085 -18.377 1.018 1.00 77.38 399 PRO A CA 1
ATOM 3304 C C . PRO A 1 399 ? -25.820 -17.758 -0.171 1.00 77.38 399 PRO A C 1
ATOM 3306 O O . PRO A 1 399 ? -26.434 -18.466 -0.974 1.00 77.38 399 PRO A O 1
ATOM 3309 N N . TRP A 1 400 ? -25.694 -16.439 -0.323 1.00 74.50 400 TRP A N 1
ATOM 3310 C CA . TRP A 1 400 ? -26.375 -15.687 -1.378 1.00 74.50 400 TRP A CA 1
ATOM 3311 C C . TRP A 1 400 ? -26.083 -16.208 -2.790 1.00 74.50 400 TRP A C 1
ATOM 3313 O O . TRP A 1 400 ? -26.971 -16.239 -3.636 1.00 74.50 400 TRP A O 1
ATOM 3323 N N . SER A 1 401 ? -24.858 -16.679 -3.048 1.00 67.31 401 SER A N 1
ATOM 3324 C CA . SER A 1 401 ? -24.468 -17.277 -4.335 1.00 67.31 401 SER A CA 1
ATOM 3325 C C . SER A 1 401 ? -25.303 -18.503 -4.723 1.00 67.31 401 SER A C 1
ATOM 3327 O O . SER A 1 401 ? -25.338 -18.869 -5.897 1.00 67.31 401 SER A O 1
ATOM 3329 N N . ILE A 1 402 ? -25.959 -19.129 -3.744 1.00 70.31 402 ILE A N 1
ATOM 3330 C CA . ILE A 1 402 ? -26.806 -20.307 -3.901 1.00 70.31 402 ILE A CA 1
ATOM 3331 C C . ILE A 1 402 ? -28.277 -19.883 -3.881 1.00 70.31 402 ILE A C 1
ATOM 3333 O O . ILE A 1 402 ? -29.009 -20.176 -4.824 1.00 70.31 402 ILE A O 1
ATOM 3337 N N . SER A 1 403 ? -28.714 -19.171 -2.838 1.00 77.75 403 SER A N 1
ATOM 3338 C CA . SER A 1 403 ? -30.135 -18.863 -2.624 1.00 77.75 403 SER A CA 1
ATOM 3339 C C . SER A 1 403 ? -30.649 -17.658 -3.414 1.00 77.75 403 SER A C 1
ATOM 3341 O O . SER A 1 403 ? -31.840 -17.609 -3.709 1.00 77.75 403 SER A O 1
ATOM 3343 N N . HIS A 1 404 ? -29.772 -16.705 -3.755 1.00 79.12 404 HIS A N 1
ATOM 3344 C CA . HIS A 1 404 ? -30.120 -15.381 -4.293 1.00 79.12 404 HIS A CA 1
ATOM 3345 C C . HIS A 1 404 ? -31.184 -14.654 -3.459 1.00 79.12 404 HIS A C 1
ATOM 3347 O O . HIS A 1 404 ? -32.041 -13.959 -4.0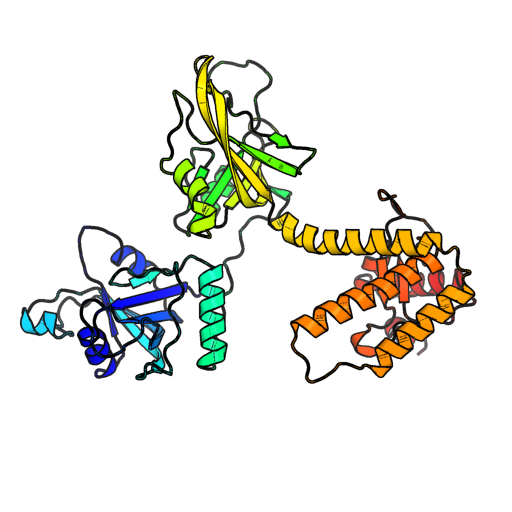04 1.00 79.12 404 HIS A O 1
ATOM 3353 N N . ASP A 1 405 ? -31.138 -14.854 -2.144 1.00 79.44 405 ASP A N 1
ATOM 3354 C CA . ASP A 1 405 ? -32.219 -14.493 -1.242 1.00 79.44 405 ASP A CA 1
ATOM 3355 C C . ASP A 1 405 ? -31.723 -13.677 -0.049 1.00 79.44 405 ASP A C 1
ATOM 3357 O O . ASP A 1 405 ? -30.946 -14.171 0.773 1.00 79.44 405 ASP A O 1
ATOM 3361 N N . ASP A 1 406 ? -32.200 -12.439 0.036 1.00 86.50 406 ASP A N 1
ATOM 3362 C CA . ASP A 1 406 ? -31.898 -11.472 1.087 1.00 86.50 406 ASP A CA 1
ATOM 3363 C C . ASP A 1 406 ? -33.135 -11.192 1.971 1.00 86.50 406 ASP A C 1
ATOM 3365 O O . ASP A 1 406 ? -33.282 -10.091 2.502 1.00 86.50 406 ASP A O 1
ATOM 3369 N N . THR A 1 407 ? -34.064 -12.148 2.117 1.00 89.19 407 THR A N 1
ATOM 3370 C CA . THR A 1 407 ? -35.198 -12.000 3.048 1.00 89.19 407 THR A CA 1
ATOM 3371 C C . THR A 1 407 ? -34.799 -12.194 4.513 1.00 89.19 407 THR A C 1
ATOM 3373 O O . THR A 1 407 ? -33.741 -12.743 4.835 1.00 89.19 407 THR A O 1
ATOM 3376 N N . ILE A 1 408 ? -35.691 -11.788 5.423 1.00 92.31 408 ILE A N 1
ATOM 3377 C CA . ILE A 1 408 ? -35.532 -11.956 6.877 1.00 92.31 408 ILE A CA 1
ATOM 3378 C C . ILE A 1 408 ? -35.460 -13.429 7.312 1.00 92.31 408 ILE A C 1
ATOM 3380 O O . ILE A 1 408 ? -34.955 -13.731 8.388 1.00 92.31 408 ILE A O 1
ATOM 3384 N N . GLU A 1 409 ? -35.950 -14.356 6.486 1.00 93.94 409 GLU A N 1
ATOM 3385 C CA . GLU A 1 409 ? -35.840 -15.795 6.722 1.00 93.94 409 GLU A CA 1
ATOM 3386 C C . GLU A 1 409 ? -34.446 -16.344 6.389 1.00 93.94 409 GLU A C 1
ATOM 3388 O O . GLU A 1 409 ? -34.094 -17.417 6.878 1.00 93.94 409 GLU A O 1
ATOM 3393 N N . ASN A 1 410 ? -33.654 -15.656 5.559 1.00 92.62 410 ASN A N 1
ATOM 3394 C CA . ASN A 1 410 ? -32.310 -16.098 5.171 1.00 92.62 410 ASN A CA 1
ATOM 3395 C C . ASN A 1 410 ? -31.188 -15.243 5.778 1.00 92.62 410 ASN A C 1
ATOM 3397 O O . ASN A 1 410 ? -30.061 -15.720 5.903 1.00 92.62 410 ASN A O 1
ATOM 3401 N N . LEU A 1 411 ? -31.475 -13.997 6.153 1.00 93.44 411 LEU A N 1
ATOM 3402 C CA . LEU A 1 411 ? -30.528 -13.088 6.790 1.00 93.44 411 LEU A CA 1
ATOM 3403 C C . LEU A 1 411 ? -30.693 -13.074 8.308 1.00 93.44 411 LEU A C 1
ATOM 3405 O O . LEU A 1 411 ? -31.804 -12.979 8.821 1.00 93.44 411 LEU A O 1
ATOM 3409 N N . VAL A 1 412 ? -29.573 -13.081 9.031 1.00 94.44 412 VAL A N 1
ATOM 3410 C CA . VAL A 1 412 ? -29.557 -13.001 10.497 1.00 94.44 412 VAL A CA 1
ATOM 3411 C C . VAL A 1 412 ? -28.562 -11.962 10.999 1.00 94.44 412 VAL A C 1
ATOM 3413 O O . VAL A 1 412 ? -27.434 -11.883 10.522 1.00 94.44 412 VAL A O 1
ATOM 3416 N N . VAL A 1 413 ? -28.963 -11.172 11.992 1.00 93.69 413 VAL A N 1
ATOM 3417 C CA . VAL A 1 413 ? -28.101 -10.237 12.722 1.00 93.69 413 VAL A CA 1
ATOM 3418 C C . VAL A 1 413 ? -27.369 -10.996 13.824 1.00 93.69 413 VAL A C 1
ATOM 3420 O O . VAL A 1 413 ? -27.992 -11.610 14.690 1.00 93.69 413 VAL A O 1
ATOM 3423 N N . VAL A 1 414 ? -26.040 -10.960 13.820 1.00 88.75 414 VAL A N 1
ATOM 3424 C CA . VAL A 1 414 ? -25.182 -11.736 14.727 1.00 88.75 414 VAL A CA 1
ATOM 3425 C C . VAL A 1 414 ? -24.019 -10.901 15.265 1.00 88.75 414 VAL A C 1
ATOM 3427 O O . VAL A 1 414 ? -23.615 -9.907 14.671 1.00 88.75 414 VAL A O 1
ATOM 3430 N N . CYS A 1 415 ? -23.465 -11.293 16.414 1.00 82.94 415 CYS A N 1
ATOM 3431 C CA . CYS A 1 415 ? -22.187 -10.753 16.892 1.00 82.94 415 CYS A CA 1
ATOM 3432 C C . CYS A 1 415 ? -21.000 -11.451 16.188 1.00 82.94 415 CYS A C 1
ATOM 3434 O O . CYS A 1 415 ? -21.188 -12.571 15.701 1.00 82.94 415 CYS A O 1
ATOM 3436 N N . PRO A 1 416 ? -19.774 -10.885 16.217 1.00 82.06 416 PRO A N 1
ATOM 3437 C CA . PRO A 1 416 ? -18.598 -11.463 15.544 1.00 82.06 416 PRO A CA 1
ATOM 3438 C C . PRO A 1 416 ? -18.337 -12.926 15.918 1.00 82.06 416 PRO A C 1
ATOM 3440 O O . PRO A 1 416 ? -17.986 -13.770 15.093 1.00 82.06 416 PRO A O 1
ATOM 3443 N N . THR A 1 417 ? -18.550 -13.254 17.194 1.00 82.62 417 THR A N 1
ATOM 3444 C CA . THR A 1 417 ? -18.366 -14.610 17.710 1.00 82.62 417 THR A CA 1
ATOM 3445 C C . THR A 1 417 ? -19.387 -15.582 17.126 1.00 82.62 417 THR A C 1
ATOM 3447 O O . THR A 1 417 ? -19.026 -16.699 16.764 1.00 82.62 417 THR A O 1
ATOM 3450 N N . CYS A 1 418 ? -20.662 -15.189 17.041 1.00 82.19 418 CYS A N 1
ATOM 3451 C CA . CYS A 1 418 ? -21.698 -16.042 16.457 1.00 82.19 418 CYS A CA 1
ATOM 3452 C C . CYS A 1 418 ? -21.550 -16.124 14.933 1.00 82.19 418 CYS A C 1
ATOM 3454 O O . CYS A 1 418 ? -21.692 -17.211 14.384 1.00 82.19 418 CYS A O 1
ATOM 3456 N N . HIS A 1 419 ? -21.171 -15.031 14.268 1.00 87.56 419 HIS A N 1
ATOM 3457 C CA . HIS A 1 419 ? -20.866 -15.035 12.838 1.00 87.56 419 HIS A CA 1
ATOM 3458 C C . HIS A 1 419 ? -19.788 -16.072 12.509 1.00 87.56 419 HIS A C 1
ATOM 3460 O O . HIS A 1 419 ? -20.020 -17.017 11.757 1.00 87.56 419 HIS A O 1
ATOM 3466 N N . LYS A 1 420 ? -18.633 -15.982 13.181 1.00 85.44 420 LYS A N 1
ATOM 3467 C CA . LYS A 1 420 ? -17.515 -16.905 12.957 1.00 85.44 420 LYS A CA 1
ATOM 3468 C C . LYS A 1 420 ? -17.865 -18.358 13.283 1.00 85.44 420 LYS A C 1
ATOM 3470 O O . LYS A 1 420 ? -17.338 -19.270 12.650 1.00 85.44 420 LYS A O 1
ATOM 3475 N N . LYS A 1 421 ? -18.753 -18.599 14.255 1.00 84.06 421 LYS A N 1
ATOM 3476 C CA . LYS A 1 421 ? -19.244 -19.952 14.550 1.00 84.06 421 LYS A CA 1
ATOM 3477 C C . LYS A 1 421 ? -20.132 -20.499 13.427 1.00 84.06 421 LYS A C 1
ATOM 3479 O O . LYS A 1 421 ? -19.939 -21.654 13.057 1.00 84.06 421 LYS A O 1
ATOM 3484 N N . PHE A 1 422 ? -21.034 -19.702 12.850 1.00 87.44 422 PHE A N 1
ATOM 3485 C CA . PHE A 1 422 ? -21.799 -20.133 11.673 1.00 87.44 422 PHE A CA 1
ATOM 3486 C C . PHE A 1 422 ? -20.891 -20.459 10.479 1.00 87.44 422 PHE A C 1
ATOM 3488 O O . PHE A 1 422 ? -21.117 -21.462 9.801 1.00 87.44 422 PHE A O 1
ATOM 3495 N N . ASP A 1 423 ? -19.808 -19.704 10.285 1.00 84.12 423 ASP A N 1
ATOM 3496 C CA . ASP A 1 423 ? -18.839 -19.971 9.217 1.00 84.12 423 ASP A CA 1
ATOM 3497 C C . ASP A 1 423 ? -18.013 -21.244 9.478 1.00 84.12 423 ASP A C 1
ATOM 3499 O O . ASP A 1 423 ? -17.945 -22.140 8.633 1.00 84.12 423 ASP A O 1
ATOM 3503 N N . GLN A 1 424 ? -17.388 -21.349 10.657 1.00 86.94 424 GLN A N 1
ATOM 3504 C CA . GLN A 1 424 ? -16.230 -22.231 10.874 1.00 86.94 424 GLN A CA 1
ATOM 3505 C C . GLN A 1 424 ? -16.410 -23.311 11.947 1.00 86.94 424 GLN A C 1
ATOM 3507 O O . GLN A 1 424 ? -15.557 -24.192 12.050 1.00 86.94 424 GLN A O 1
ATOM 3512 N N . ALA A 1 425 ? -17.451 -23.249 12.784 1.00 88.38 425 ALA A N 1
ATOM 3513 C CA . ALA A 1 425 ? -17.631 -24.257 13.831 1.00 88.38 425 ALA A CA 1
ATOM 3514 C C . ALA A 1 425 ? -17.989 -25.632 13.241 1.00 88.38 425 ALA A C 1
ATOM 3516 O O . ALA A 1 425 ? -18.302 -25.757 12.061 1.00 88.38 425 ALA A O 1
ATOM 3517 N N . LYS A 1 426 ? -17.963 -26.673 14.076 1.00 90.94 426 LYS A N 1
ATOM 3518 C CA . LYS A 1 426 ? -18.494 -27.988 13.697 1.00 90.94 426 LYS A CA 1
ATOM 3519 C C . LYS A 1 426 ? -20.014 -27.932 13.540 1.00 90.94 426 LYS A C 1
ATOM 3521 O O . LYS A 1 426 ? -20.665 -27.107 14.190 1.00 90.94 426 LYS A O 1
ATOM 3526 N N . ASP A 1 427 ? -20.569 -28.837 12.741 1.00 89.81 427 ASP A N 1
ATOM 3527 C CA . ASP A 1 427 ? -22.002 -28.860 12.442 1.00 89.81 427 ASP A CA 1
ATOM 3528 C C . ASP A 1 427 ? -22.859 -28.966 13.705 1.00 89.81 427 ASP A C 1
ATOM 3530 O O . ASP A 1 427 ? -23.866 -28.270 13.792 1.00 89.81 427 ASP A O 1
ATOM 3534 N N . GLU A 1 428 ? -22.440 -29.704 14.745 1.00 90.56 428 GLU A N 1
ATOM 3535 C CA . GLU A 1 428 ? -23.228 -29.804 15.986 1.00 90.56 428 GLU A CA 1
ATOM 3536 C C . GLU A 1 428 ? -23.432 -28.438 16.661 1.00 90.56 428 GLU A C 1
ATOM 3538 O O . GLU A 1 428 ? -24.511 -28.141 17.178 1.00 90.56 428 GLU A O 1
ATOM 3543 N N . ILE A 1 429 ? -22.410 -27.577 16.613 1.00 87.38 429 ILE A N 1
ATOM 3544 C CA . ILE A 1 429 ? -22.472 -26.217 17.160 1.00 87.38 429 ILE A CA 1
ATOM 3545 C C . ILE A 1 429 ? -23.373 -25.344 16.284 1.00 87.38 429 ILE A C 1
ATOM 3547 O O . ILE A 1 429 ? -24.199 -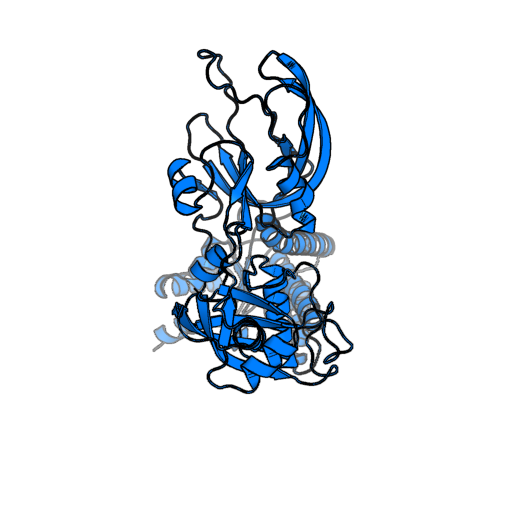24.602 16.815 1.00 87.38 429 ILE A O 1
ATOM 3551 N N . LYS A 1 430 ? -23.249 -25.441 14.954 1.00 90.06 430 LYS A N 1
ATOM 3552 C CA . LYS A 1 430 ? -24.090 -24.680 14.015 1.00 90.06 430 LYS A CA 1
ATOM 3553 C C . LYS A 1 430 ? -25.566 -25.058 14.140 1.00 90.06 430 LYS A C 1
ATOM 3555 O O . LYS A 1 430 ? -26.417 -24.172 14.128 1.00 90.06 430 LYS A O 1
ATOM 3560 N N . ILE A 1 431 ? -25.857 -26.349 14.309 1.00 92.31 431 ILE A N 1
ATOM 3561 C CA . ILE A 1 431 ? -27.205 -26.876 14.551 1.00 92.31 431 ILE A CA 1
ATOM 3562 C C . ILE A 1 431 ? -27.765 -26.289 15.846 1.00 92.31 431 ILE A C 1
ATOM 3564 O O . ILE A 1 431 ? -28.830 -25.681 15.823 1.00 92.31 431 ILE A O 1
ATOM 3568 N N . SER A 1 432 ? -27.019 -26.378 16.950 1.00 90.56 432 SER A N 1
ATOM 3569 C CA . SER A 1 432 ? -27.448 -25.826 18.241 1.00 90.56 432 SER A CA 1
ATOM 3570 C C . SER A 1 432 ? -27.702 -24.312 18.179 1.00 90.56 432 SER A C 1
ATOM 3572 O O . SER A 1 432 ? -28.673 -23.813 18.748 1.00 90.56 432 SER A O 1
ATOM 3574 N N . MET A 1 433 ? -26.871 -23.569 17.445 1.00 93.06 433 MET A N 1
ATOM 3575 C CA . MET A 1 433 ? -27.080 -22.136 17.229 1.00 93.06 433 MET A CA 1
ATOM 3576 C C . MET A 1 433 ? -28.323 -21.836 16.387 1.00 93.06 433 MET A C 1
ATOM 3578 O O . MET A 1 433 ? -29.038 -20.883 16.689 1.00 93.06 433 MET A O 1
ATOM 3582 N N . PHE A 1 434 ? -28.586 -22.630 15.349 1.00 94.06 434 PHE A N 1
ATOM 3583 C CA . PHE A 1 434 ? -29.780 -22.494 14.516 1.00 94.06 434 PHE A CA 1
ATOM 3584 C C . PHE A 1 434 ? -31.059 -22.817 15.302 1.00 94.06 434 PHE A C 1
ATOM 3586 O O . PHE A 1 434 ? -32.039 -22.084 15.220 1.00 94.06 434 PHE A O 1
ATOM 3593 N N . GLU A 1 435 ? -31.040 -23.862 16.129 1.00 92.88 435 GLU A N 1
ATOM 3594 C CA . GLU A 1 435 ? -32.151 -24.197 17.027 1.00 92.88 435 GLU A CA 1
ATOM 3595 C C . GLU A 1 435 ? -32.430 -23.061 18.020 1.00 92.88 435 GLU A C 1
ATOM 3597 O O . GLU A 1 435 ? -33.586 -22.689 18.232 1.00 92.88 435 GLU A O 1
ATOM 3602 N N . LEU A 1 436 ? -31.376 -22.462 18.588 1.00 91.44 436 LEU A N 1
ATOM 3603 C CA . LEU A 1 436 ? -31.501 -21.312 19.480 1.00 91.44 436 LEU A CA 1
ATOM 3604 C C . LEU A 1 436 ? -32.077 -20.087 18.753 1.00 91.44 436 LEU A C 1
ATOM 3606 O O . LEU A 1 436 ? -32.983 -19.443 19.273 1.00 91.44 436 LEU A O 1
ATOM 3610 N N . LEU A 1 437 ? -31.620 -19.809 17.529 1.00 94.44 437 LEU A N 1
ATOM 3611 C CA . LEU A 1 437 ? -32.173 -18.760 16.670 1.00 94.44 437 LEU A CA 1
ATOM 3612 C C . LEU A 1 437 ? -33.684 -18.950 16.441 1.00 94.44 437 LEU A C 1
ATOM 3614 O O . LEU A 1 437 ? -34.463 -18.023 16.669 1.00 94.44 437 LEU A O 1
ATOM 3618 N N . CYS A 1 438 ? -34.107 -20.149 16.030 1.00 93.75 438 CYS A N 1
ATOM 3619 C CA . CYS A 1 438 ? -35.521 -20.472 15.825 1.00 93.75 438 CYS A CA 1
ATOM 3620 C C . CYS A 1 438 ? -36.337 -20.337 17.117 1.00 93.75 438 CYS A C 1
ATOM 3622 O O . CYS A 1 438 ? -37.473 -19.867 17.083 1.00 93.75 438 CYS A O 1
ATOM 3624 N N . LYS A 1 439 ? -35.761 -20.719 18.264 1.00 93.25 439 LYS A N 1
ATOM 3625 C CA . LYS A 1 439 ? -36.403 -20.580 19.576 1.00 93.25 439 LYS A CA 1
ATOM 3626 C C . LYS A 1 439 ? -36.607 -19.116 19.969 1.00 93.25 439 LYS A C 1
ATOM 3628 O O . LYS A 1 439 ? -37.663 -18.785 20.502 1.00 93.25 439 LYS A O 1
ATOM 3633 N N . ASN A 1 440 ? -35.623 -18.260 19.713 1.00 90.88 440 ASN A N 1
ATOM 3634 C CA . ASN A 1 440 ? -35.689 -16.837 20.053 1.00 90.88 440 ASN A CA 1
ATOM 3635 C C . ASN A 1 440 ? -36.686 -16.082 19.156 1.00 90.88 440 ASN A C 1
ATOM 3637 O O . ASN A 1 440 ? -37.339 -15.138 19.598 1.00 90.88 440 ASN A O 1
ATOM 3641 N N . TYR A 1 441 ? -36.851 -16.522 17.903 1.00 92.44 441 TYR A N 1
ATOM 3642 C CA . TYR A 1 441 ? -37.729 -15.884 16.916 1.00 92.44 441 TYR A CA 1
ATOM 3643 C C . TYR A 1 441 ? -38.724 -16.888 16.306 1.00 92.44 441 TYR A C 1
ATOM 3645 O O . TYR A 1 441 ? -38.700 -17.127 15.100 1.00 92.44 441 TYR A O 1
ATOM 3653 N N . PRO A 1 442 ? -39.668 -17.432 17.099 1.00 92.94 442 PRO A N 1
ATOM 3654 C CA . PRO A 1 442 ? -40.550 -18.525 16.671 1.00 92.94 442 PRO A CA 1
ATOM 3655 C C . PRO A 1 442 ? -41.551 -18.126 15.576 1.00 92.94 442 PRO A C 1
ATOM 3657 O O . PRO A 1 442 ? -42.170 -18.986 14.957 1.00 92.94 442 PRO A O 1
ATOM 3660 N N . LYS A 1 443 ? -41.732 -16.820 15.347 1.00 92.06 443 LYS A N 1
ATOM 3661 C CA . LYS A 1 443 ? -42.598 -16.274 14.293 1.00 92.06 443 LYS A CA 1
ATOM 3662 C C . LYS A 1 443 ? -41.893 -16.143 12.938 1.00 92.06 443 LYS A C 1
ATOM 3664 O O . LYS A 1 443 ? -42.560 -15.831 11.960 1.00 92.06 443 LYS A O 1
ATOM 3669 N N . ILE A 1 444 ? -40.571 -16.330 12.882 1.00 92.06 444 ILE A N 1
ATOM 3670 C CA . ILE A 1 444 ? -39.791 -16.249 11.644 1.00 92.06 444 ILE A CA 1
ATOM 3671 C C . ILE A 1 444 ? -39.443 -17.669 11.206 1.00 92.06 444 ILE A C 1
ATOM 3673 O O . ILE A 1 444 ? -38.783 -18.421 11.924 1.00 92.06 444 ILE A O 1
ATOM 3677 N N . HIS A 1 445 ? -39.880 -18.039 10.006 1.00 93.88 445 HIS A N 1
ATOM 3678 C CA . HIS A 1 445 ? -39.607 -19.351 9.432 1.00 93.88 445 HIS A CA 1
ATOM 3679 C C . HIS A 1 445 ? -38.259 -19.346 8.705 1.00 93.88 445 HIS A C 1
ATOM 3681 O O . HIS A 1 445 ? -38.206 -19.270 7.481 1.00 93.88 445 HIS A O 1
ATOM 3687 N N . PHE A 1 446 ? -37.166 -19.409 9.471 1.00 94.62 446 PHE A N 1
ATOM 3688 C CA . PHE A 1 446 ? -35.815 -19.366 8.909 1.00 94.62 446 PHE A CA 1
ATOM 3689 C C . PHE A 1 446 ? -35.538 -20.494 7.912 1.00 94.62 446 PHE A C 1
ATOM 3691 O O . PHE A 1 446 ? -35.908 -21.656 8.117 1.00 94.62 446 PHE A O 1
ATOM 3698 N N . LYS A 1 447 ? -34.807 -20.156 6.848 1.00 92.25 447 LYS A N 1
ATOM 3699 C CA . LYS A 1 447 ? -34.346 -21.122 5.855 1.00 92.25 447 LYS A CA 1
ATOM 3700 C C . LYS A 1 447 ? -33.322 -22.062 6.471 1.00 92.25 447 LYS A C 1
ATOM 3702 O O . LYS A 1 447 ? -32.381 -21.629 7.126 1.00 92.25 447 LYS A O 1
ATOM 3707 N N . SER A 1 448 ? -33.521 -23.359 6.248 1.00 89.00 448 SER A N 1
ATOM 3708 C CA . SER A 1 448 ? -32.678 -24.420 6.803 1.00 89.00 448 SER A CA 1
ATOM 3709 C C . SER A 1 448 ? -31.436 -24.643 5.932 1.00 89.00 448 SER A C 1
ATOM 3711 O O . SER A 1 448 ? -31.581 -25.041 4.774 1.00 89.00 448 SER A O 1
ATOM 3713 N N . PRO A 1 449 ? -30.220 -24.425 6.458 1.00 86.00 449 PRO A N 1
ATOM 3714 C CA . PRO A 1 449 ? -28.983 -24.708 5.734 1.00 86.00 449 PRO A CA 1
ATOM 3715 C C . PRO A 1 449 ? -28.741 -26.213 5.565 1.00 86.00 449 PRO A C 1
ATOM 3717 O O . PRO A 1 449 ? -29.334 -27.037 6.263 1.00 86.00 449 PRO A O 1
ATOM 3720 N N . SER A 1 450 ? -27.824 -26.588 4.671 1.00 82.94 450 SER A N 1
ATOM 3721 C CA . SER A 1 450 ? -27.546 -27.995 4.333 1.00 82.94 450 SER A CA 1
ATOM 3722 C C . SER A 1 450 ? -27.174 -28.864 5.542 1.00 82.94 450 SER A C 1
ATOM 3724 O O . SER A 1 450 ? -27.604 -30.012 5.617 1.00 82.94 450 SER A O 1
ATOM 3726 N N . TYR A 1 451 ? -26.448 -28.309 6.516 1.00 80.62 451 TYR A N 1
ATOM 3727 C CA . TYR A 1 451 ? -26.038 -29.013 7.738 1.00 80.62 451 TYR A CA 1
ATOM 3728 C C . TYR A 1 451 ? -27.196 -29.299 8.714 1.00 80.62 451 TYR A C 1
ATOM 3730 O O . TYR A 1 451 ? -27.044 -30.098 9.632 1.00 80.62 451 TYR A O 1
ATOM 3738 N N . ILE A 1 452 ? -28.365 -28.670 8.536 1.00 80.31 452 ILE A N 1
ATOM 3739 C CA . ILE A 1 452 ? -29.588 -28.996 9.293 1.00 80.31 452 ILE A CA 1
ATOM 3740 C C . ILE A 1 452 ? -30.321 -30.178 8.650 1.00 80.31 452 ILE A C 1
ATOM 3742 O O . ILE A 1 452 ? -30.900 -31.012 9.346 1.00 80.31 452 ILE A O 1
ATOM 3746 N N . ILE A 1 453 ? -30.308 -30.247 7.317 1.00 65.88 453 ILE A N 1
ATOM 3747 C CA . ILE A 1 453 ? -31.085 -31.223 6.544 1.00 65.88 453 ILE A CA 1
ATOM 3748 C C . ILE A 1 453 ? -30.510 -32.639 6.708 1.00 65.88 453 ILE A C 1
ATOM 3750 O O . ILE A 1 453 ? -31.273 -33.585 6.859 1.00 65.88 453 ILE A O 1
ATOM 3754 N N . GLN A 1 454 ? -29.183 -32.773 6.798 1.00 58.09 454 GLN A N 1
ATOM 3755 C CA . GLN A 1 454 ? -28.474 -34.058 6.924 1.00 58.09 454 GLN A CA 1
ATOM 3756 C C . GLN A 1 454 ? -28.709 -34.820 8.246 1.00 58.09 454 GLN A C 1
ATOM 3758 O O . GLN A 1 454 ? -28.223 -35.933 8.389 1.00 58.09 454 GLN A O 1
ATOM 3763 N N . LYS A 1 455 ? -29.430 -34.242 9.219 1.00 48.75 455 LYS A N 1
ATOM 3764 C CA . LYS A 1 455 ? -29.747 -34.877 10.516 1.00 48.75 455 LYS A CA 1
ATOM 3765 C C . LYS A 1 455 ? -31.201 -35.372 10.616 1.00 48.75 455 LYS A C 1
ATOM 3767 O O . LYS A 1 455 ? -31.590 -35.914 11.647 1.00 48.75 455 LYS A O 1
ATOM 3772 N N . LYS A 1 456 ? -32.033 -35.091 9.602 1.00 46.91 456 LYS A N 1
ATOM 3773 C CA . LYS A 1 456 ? -33.439 -35.539 9.529 1.00 46.91 456 LYS A CA 1
ATOM 3774 C C . LYS A 1 456 ? -33.625 -36.839 8.734 1.00 46.91 456 LYS A C 1
ATOM 3776 O O . LYS A 1 456 ? -34.747 -37.338 8.690 1.00 46.91 456 LYS A O 1
ATOM 3781 N N . GLU A 1 457 ? -32.551 -37.351 8.144 1.00 37.44 457 GLU A N 1
ATOM 3782 C CA . GLU A 1 457 ? -32.408 -38.718 7.623 1.00 37.44 457 GLU A CA 1
ATOM 3783 C C . GLU A 1 457 ? -31.590 -39.537 8.625 1.00 37.44 457 GLU A C 1
ATOM 3785 O O . GLU A 1 457 ? -31.914 -40.733 8.796 1.00 37.44 457 GLU A O 1
#